Protein AF-V3ZY41-F1 (afdb_monomer)

Solvent-accessible surface area (backbone atoms only — not comparable to full-atom values): 35608 Å² total; per-residue (Å²): 136,90,87,87,86,88,88,88,88,91,90,84,91,84,93,89,82,89,88,83,90,77,67,89,62,38,76,42,67,57,104,86,48,57,78,41,57,45,90,66,28,14,36,83,76,32,77,44,70,42,44,96,30,28,58,59,61,54,40,50,75,76,29,31,20,77,60,39,44,36,89,42,28,16,18,76,76,38,42,25,80,44,73,44,52,53,37,32,92,90,36,34,41,45,59,72,44,36,16,70,93,70,38,42,34,89,40,28,15,42,63,45,19,80,42,68,35,55,88,39,21,56,74,36,38,40,50,80,80,40,37,30,80,44,46,37,90,43,26,14,44,65,54,17,78,45,68,32,60,49,29,56,63,43,36,40,48,82,78,44,38,28,74,72,40,46,36,90,37,33,18,43,68,52,26,81,41,69,36,54,44,28,60,72,44,50,39,38,52,84,82,34,29,16,88,70,88,26,40,32,90,41,23,10,45,66,47,18,76,46,66,34,48,90,39,27,37,90,29,31,39,42,86,74,40,32,31,72,34,52,40,93,41,24,13,43,61,52,24,80,43,71,42,47,86,30,26,63,84,36,40,40,57,90,41,39,35,59,47,36,58,47,20,32,53,65,41,9,81,40,68,36,43,83,36,13,38,94,26,28,29,46,86,68,82,87,78,57,61,37,26,72,74,36,45,37,90,39,26,18,39,68,48,26,80,40,70,36,44,92,38,15,61,58,39,35,46,74,85,39,42,43,92,60,49,41,86,37,25,12,38,56,52,19,80,39,70,31,44,97,38,22,73,44,31,40,46,82,76,43,37,37,80,50,35,42,90,38,19,8,35,57,53,21,79,41,66,29,40,89,33,12,37,100,24,34,31,39,25,66,80,34,38,28,76,48,48,36,81,30,25,16,49,59,47,17,82,40,69,35,37,90,29,21,30,47,81,95,81,38,30,36,35,40,63,89,34,35,25,73,71,37,44,37,90,42,27,11,37,64,41,12,80,42,72,35,47,91,36,25,48,81,40,36,40,47,74,81,32,35,29,81,37,46,40,86,52,25,11,37,57,48,20,79,45,68,36,44,91,33,26,56,64,65,37,38,51,68,82,28,36,28,84,39,46,35,90,46,25,10,43,58,48,18,82,40,72,34,44,93,33,26,36,94,25,36,38,48,87,76,37,36,31,75,39,50,37,89,37,25,12,47,64,46,20,78,43,68,32,42,85,40,13,41,93,29,34,34,38,62,87,42,36,25,71,75,38,48,39,85,42,29,7,45,66,48,26,81,42,56,30,37,90,37,34,55,31,38,34,57,86,41,26,55,42,33,78,34,51,41,90,35,27,12,38,60,52,25,79,40,72,28,43,82,37,13,31,62,54,95,90,28,21,32,38,36,48,75,77,42,38,33,74,67,44,45,38,90,48,35,37,72,67,56,22,79,45,72,55,61,83,63,37,68,37,60,57,98,91,38,46,78,40,55,46,86,64,28,15,38,78,64,36,78,41,71,46,55,86,44,24,38,97,42,41,37,52,72,79,40,39,22,74,72,36,49,48,88,63,36,32,69,63,56,26,77,44,75,68,133

pLDDT: mean 79.43, std 9.62, range [34.94, 91.12]

Structure (mmCIF, N/CA/C/O backbone):
data_AF-V3ZY41-F1
#
_entry.id   AF-V3ZY41-F1
#
loop_
_atom_site.group_PDB
_atom_site.id
_atom_site.type_symbol
_atom_site.label_atom_id
_atom_site.label_alt_id
_atom_site.label_comp_id
_atom_site.label_asym_id
_atom_site.label_entity_id
_atom_site.label_seq_id
_atom_site.pdbx_PDB_ins_code
_atom_site.Cartn_x
_atom_site.Cartn_y
_atom_site.Cartn_z
_atom_site.occupancy
_atom_site.B_iso_or_equiv
_atom_site.auth_seq_id
_atom_site.auth_comp_id
_atom_site.auth_asym_id
_atom_site.auth_atom_id
_atom_site.pdbx_PDB_model_num
ATOM 1 N N . MET A 1 1 ? 46.050 1.222 -123.332 1.00 36.12 1 MET A N 1
ATOM 2 C CA . MET A 1 1 ? 46.230 2.206 -124.424 1.00 36.12 1 MET A CA 1
ATOM 3 C C . MET A 1 1 ? 47.661 2.720 -124.309 1.00 36.12 1 MET A C 1
ATOM 5 O O . MET A 1 1 ? 47.948 3.398 -123.340 1.00 36.12 1 MET A O 1
ATOM 9 N N . MET A 1 2 ? 48.643 2.160 -125.019 1.00 39.50 2 MET A N 1
ATOM 10 C CA . MET A 1 2 ? 48.932 2.351 -126.453 1.00 39.50 2 MET A CA 1
ATOM 11 C C . MET A 1 2 ? 49.130 3.817 -126.862 1.00 39.50 2 MET A C 1
ATOM 13 O O . MET A 1 2 ? 48.156 4.514 -127.133 1.00 39.50 2 MET A O 1
ATOM 17 N N . LYS A 1 3 ? 50.397 4.200 -127.058 1.00 37.28 3 LYS A N 1
ATOM 18 C CA . LYS A 1 3 ? 50.877 4.752 -128.334 1.00 37.28 3 LYS A CA 1
ATOM 19 C C . LYS A 1 3 ? 52.372 4.444 -128.508 1.00 37.28 3 LYS A C 1
ATOM 21 O O . LYS A 1 3 ? 53.106 4.394 -127.529 1.00 37.28 3 LYS A O 1
ATOM 26 N N . ILE A 1 4 ? 52.768 4.184 -129.751 1.00 45.53 4 ILE A N 1
ATOM 27 C CA . ILE A 1 4 ? 54.123 3.872 -130.239 1.00 45.53 4 ILE A CA 1
ATOM 28 C C . ILE A 1 4 ? 54.303 4.702 -131.517 1.00 45.53 4 ILE A C 1
ATOM 30 O O . ILE A 1 4 ? 53.321 4.815 -132.247 1.00 45.53 4 ILE A O 1
ATOM 34 N N . LEU A 1 5 ? 55.493 5.273 -131.745 1.00 41.12 5 LEU A N 1
ATOM 35 C CA . LEU A 1 5 ? 56.070 5.831 -132.995 1.00 41.12 5 LEU A CA 1
ATOM 36 C C . LEU A 1 5 ? 57.397 6.540 -132.586 1.00 41.12 5 LEU A C 1
ATOM 38 O O . LEU A 1 5 ? 57.425 7.122 -131.505 1.00 41.12 5 LEU A O 1
ATOM 42 N N . GLU A 1 6 ? 58.510 6.583 -133.332 1.00 40.88 6 GLU A N 1
ATOM 43 C CA . GLU A 1 6 ? 58.988 5.803 -134.495 1.00 40.88 6 GLU A CA 1
ATOM 44 C C . GLU A 1 6 ? 60.524 5.988 -134.667 1.00 40.88 6 GLU A C 1
ATOM 46 O O . GLU A 1 6 ? 61.120 6.807 -133.967 1.00 40.88 6 GLU A O 1
ATOM 51 N N . ILE A 1 7 ? 61.180 5.232 -135.565 1.00 43.50 7 ILE A N 1
ATOM 52 C CA . ILE A 1 7 ? 62.645 5.250 -135.824 1.00 43.50 7 ILE A CA 1
ATOM 53 C C . ILE A 1 7 ? 62.920 4.888 -137.304 1.00 43.50 7 ILE A C 1
ATOM 55 O O . ILE A 1 7 ? 62.374 3.864 -137.707 1.00 43.50 7 ILE A O 1
ATOM 59 N N . LEU A 1 8 ? 63.786 5.615 -138.062 1.00 46.28 8 LEU A N 1
ATOM 60 C CA . LEU A 1 8 ? 64.772 5.086 -139.068 1.00 46.28 8 LEU A CA 1
ATOM 61 C C . LEU A 1 8 ? 65.445 6.122 -140.028 1.00 46.28 8 LEU A C 1
ATOM 63 O O . LEU A 1 8 ? 64.990 7.254 -140.149 1.00 46.28 8 LEU A O 1
ATOM 67 N N . LEU A 1 9 ? 66.467 5.631 -140.774 1.00 43.88 9 LEU A N 1
ATOM 68 C CA . LEU A 1 9 ? 67.211 6.180 -141.951 1.00 43.88 9 LEU A CA 1
ATOM 69 C C . LEU A 1 9 ? 68.392 7.160 -141.670 1.00 43.88 9 LEU A C 1
ATOM 71 O O . LEU A 1 9 ? 68.330 7.922 -140.715 1.00 43.88 9 LEU A O 1
ATOM 75 N N . CYS A 1 10 ? 69.515 7.195 -142.432 1.00 34.94 10 CYS A N 1
ATOM 76 C CA . CYS A 1 10 ? 69.869 6.561 -143.735 1.00 34.94 10 CYS A CA 1
ATOM 77 C C . CYS A 1 10 ? 71.389 6.172 -143.919 1.00 34.94 10 CYS A C 1
ATOM 79 O O . CYS A 1 10 ? 72.118 6.082 -142.936 1.00 34.94 10 CYS A O 1
ATOM 81 N N . LEU A 1 11 ? 71.852 5.882 -145.161 1.00 43.81 11 LEU A N 1
ATOM 82 C CA . LEU A 1 11 ? 73.065 5.099 -145.586 1.00 43.81 11 LEU A CA 1
ATOM 83 C C . LEU A 1 11 ? 73.679 5.625 -146.936 1.00 43.81 11 LEU A C 1
ATOM 85 O O . LEU A 1 11 ? 72.967 6.358 -147.611 1.00 43.81 11 LEU A O 1
ATOM 89 N N . SER A 1 12 ? 74.867 5.278 -147.511 1.00 45.84 12 SER A N 1
ATOM 90 C CA . SER A 1 12 ? 76.171 4.632 -147.131 1.00 45.84 12 SER A CA 1
ATOM 91 C C . SER A 1 12 ? 77.212 4.730 -148.323 1.00 45.84 12 SER A C 1
ATOM 93 O O . SER A 1 12 ? 77.087 5.680 -149.087 1.00 45.84 12 SER A O 1
ATOM 95 N N . PHE A 1 13 ? 78.153 3.763 -148.535 1.00 41.38 13 PHE A N 1
ATOM 96 C CA . PHE A 1 13 ? 79.088 3.546 -149.709 1.00 41.38 13 PHE A CA 1
ATOM 97 C C . PHE A 1 13 ? 80.384 4.428 -149.860 1.00 41.38 13 PHE A C 1
ATOM 99 O O . PHE A 1 13 ? 80.392 5.543 -149.360 1.00 41.38 13 PHE A O 1
ATOM 106 N N . PHE A 1 14 ? 81.506 4.070 -150.559 1.00 39.66 14 PHE A N 1
ATOM 107 C CA . PHE A 1 14 ? 82.243 2.782 -150.818 1.00 39.66 14 PHE A CA 1
ATOM 108 C C . PHE A 1 14 ? 83.623 2.945 -151.563 1.00 39.66 14 PHE A C 1
ATOM 110 O O . PHE A 1 14 ? 83.699 3.719 -152.507 1.00 39.66 14 PHE A O 1
ATOM 117 N N . ARG A 1 15 ? 84.626 2.086 -151.248 1.00 42.69 15 ARG A N 1
ATOM 118 C CA . ARG A 1 15 ? 85.788 1.562 -152.061 1.00 42.69 15 ARG A CA 1
ATOM 119 C C . ARG A 1 15 ? 86.820 2.478 -152.796 1.00 42.69 15 ARG A C 1
ATOM 121 O O . ARG A 1 15 ? 86.688 3.688 -152.868 1.00 42.69 15 ARG A O 1
ATOM 128 N N . ALA A 1 16 ? 87.910 1.841 -153.278 1.00 43.03 16 ALA A N 1
ATOM 129 C CA . ALA A 1 16 ? 89.129 2.420 -153.888 1.00 43.03 16 ALA A CA 1
ATOM 130 C C . ALA A 1 16 ? 89.835 1.447 -154.882 1.00 43.03 16 ALA A C 1
ATOM 132 O O . ALA A 1 16 ? 89.502 0.260 -154.895 1.00 43.03 16 ALA A O 1
ATOM 133 N N . THR A 1 17 ? 90.843 1.919 -155.643 1.00 36.59 17 THR A N 1
ATOM 134 C CA . THR A 1 17 ? 91.734 1.119 -156.533 1.00 36.59 17 THR A CA 1
ATOM 135 C C . THR A 1 17 ? 93.140 1.730 -156.708 1.00 36.59 17 THR A C 1
ATOM 137 O O . THR A 1 17 ? 93.308 2.943 -156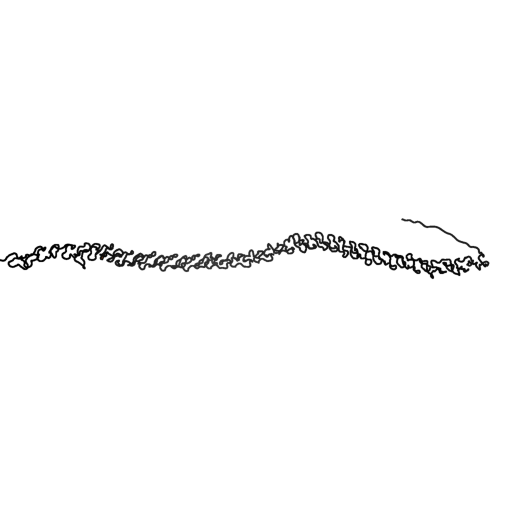.622 1.00 36.59 17 THR A O 1
ATOM 140 N N . VAL A 1 18 ? 94.128 0.873 -157.002 1.00 42.22 18 VAL A N 1
ATOM 141 C CA . VAL A 1 18 ? 95.528 1.176 -157.406 1.00 42.22 18 VAL A CA 1
ATOM 142 C C . VAL A 1 18 ? 95.550 1.809 -158.820 1.00 42.22 18 VAL A C 1
ATOM 144 O O . VAL A 1 18 ? 94.724 1.401 -159.632 1.00 42.22 18 VAL A O 1
ATOM 147 N N . GLN A 1 19 ? 96.345 2.819 -159.227 1.00 46.34 19 GLN A N 1
ATOM 148 C CA . GLN A 1 19 ? 97.627 3.451 -158.807 1.00 46.34 19 GLN A CA 1
ATOM 149 C C . GLN A 1 19 ? 98.868 3.027 -159.643 1.00 46.34 19 GLN A C 1
ATOM 151 O O . GLN A 1 19 ? 99.020 1.868 -160.012 1.00 46.34 19 GLN A O 1
ATOM 156 N N . GLN A 1 20 ? 99.757 3.988 -159.939 1.00 45.12 20 GLN A N 1
ATOM 157 C CA . GLN A 1 20 ? 101.003 3.869 -160.722 1.00 45.12 20 GLN A CA 1
ATOM 158 C C . GLN A 1 20 ? 102.118 4.676 -160.009 1.00 45.12 20 GLN A C 1
ATOM 160 O O . GLN A 1 20 ? 101.797 5.604 -159.265 1.00 45.12 20 GLN A O 1
ATOM 165 N N . PHE A 1 21 ? 103.397 4.304 -160.151 1.00 55.66 21 PHE A N 1
ATOM 166 C CA . PHE A 1 21 ? 104.501 4.844 -159.329 1.00 55.66 21 PHE A CA 1
ATOM 167 C C . PHE A 1 21 ? 105.200 6.063 -159.963 1.00 55.66 21 PHE A C 1
ATOM 169 O O . PHE A 1 21 ? 105.328 6.132 -161.183 1.00 55.66 21 PHE A O 1
ATOM 176 N N . ASP A 1 22 ? 105.681 6.991 -159.129 1.00 57.34 22 ASP A N 1
ATOM 177 C CA . ASP A 1 22 ? 106.341 8.246 -159.524 1.00 57.34 22 ASP A CA 1
ATOM 178 C C . ASP A 1 22 ? 107.571 8.516 -158.626 1.00 57.34 22 ASP A C 1
ATOM 180 O O . ASP A 1 22 ? 107.483 8.409 -157.403 1.00 57.34 22 ASP A O 1
ATOM 184 N N . CYS A 1 23 ? 108.715 8.865 -159.228 1.00 61.12 23 CYS A N 1
ATOM 185 C CA . CYS A 1 23 ? 109.966 9.197 -158.528 1.00 61.12 23 CYS A CA 1
ATOM 186 C C . CYS A 1 23 ? 110.059 10.671 -158.077 1.00 61.12 23 CYS A C 1
ATOM 188 O O . CYS A 1 23 ? 111.048 11.041 -157.444 1.00 61.12 23 CYS A O 1
ATOM 190 N N . SER A 1 24 ? 109.067 11.524 -158.366 1.00 68.06 24 SER A N 1
ATOM 191 C CA . SER A 1 24 ? 109.096 12.970 -158.062 1.00 68.06 24 SER A CA 1
ATOM 192 C C . SER A 1 24 ? 109.286 13.336 -156.578 1.00 68.06 24 SER A C 1
ATOM 194 O O . SER A 1 24 ? 109.661 14.466 -156.265 1.00 68.06 24 SER A O 1
ATOM 196 N N . VAL A 1 25 ? 109.059 12.392 -155.655 1.00 66.06 25 VAL A N 1
ATOM 197 C CA . VAL A 1 25 ? 109.156 12.579 -154.193 1.00 66.06 25 VAL A CA 1
ATOM 198 C C . VAL A 1 25 ? 110.454 12.036 -153.565 1.00 66.06 25 VAL A C 1
ATOM 200 O O . VAL A 1 25 ? 110.543 11.922 -152.339 1.00 66.06 25 VAL A O 1
ATOM 203 N N . CYS A 1 26 ? 111.465 11.725 -154.383 1.00 68.19 26 CYS A N 1
ATOM 204 C CA . CYS A 1 26 ? 112.719 11.079 -153.980 1.00 68.19 26 CYS A CA 1
ATOM 205 C C . CYS A 1 26 ? 113.946 11.945 -154.302 1.00 68.19 26 CYS A C 1
ATOM 207 O O . CYS A 1 26 ? 114.039 12.511 -155.387 1.00 68.19 26 CYS A O 1
ATOM 209 N N . LYS A 1 27 ? 114.934 12.001 -153.396 1.00 68.88 27 LYS A N 1
ATOM 210 C CA . LYS A 1 27 ? 116.249 12.612 -153.696 1.00 68.88 27 LYS A CA 1
ATOM 211 C C . LYS A 1 27 ? 117.137 11.703 -154.548 1.00 68.88 27 LYS A C 1
ATOM 213 O O . LYS A 1 27 ? 117.927 12.187 -155.352 1.00 68.88 27 LYS A O 1
ATOM 218 N N . VAL A 1 28 ? 117.013 10.392 -154.346 1.00 66.81 28 VAL A N 1
ATOM 219 C CA . VAL A 1 28 ? 117.707 9.342 -155.099 1.00 66.81 28 VAL A CA 1
ATOM 220 C C . VAL A 1 28 ? 116.688 8.247 -155.405 1.00 66.81 28 VAL A C 1
ATOM 222 O O . VAL A 1 28 ? 116.067 7.707 -154.484 1.00 66.81 28 VAL A O 1
ATOM 225 N N . CYS A 1 29 ? 116.512 7.945 -156.691 1.00 64.00 29 CYS A N 1
ATOM 226 C CA . CYS A 1 29 ? 115.635 6.892 -157.194 1.00 64.00 29 CYS A CA 1
ATOM 227 C C . CYS A 1 29 ? 116.469 5.926 -158.046 1.00 64.00 29 CYS A C 1
ATOM 229 O O . CYS A 1 29 ? 117.175 6.370 -158.951 1.00 64.00 29 CYS A O 1
ATOM 231 N N . ASP A 1 30 ? 116.355 4.629 -157.777 1.00 56.94 30 ASP A N 1
ATOM 232 C CA . ASP A 1 30 ? 116.606 3.582 -158.775 1.00 56.94 30 ASP A CA 1
ATOM 233 C C . ASP A 1 30 ? 115.237 3.084 -159.281 1.00 56.94 30 ASP A C 1
ATOM 235 O O . ASP A 1 30 ? 114.214 3.323 -158.636 1.00 56.94 30 ASP A O 1
ATOM 239 N N . ASN A 1 31 ? 115.187 2.389 -160.418 1.00 58.59 31 ASN A N 1
ATOM 240 C CA . ASN A 1 31 ? 113.977 2.036 -161.184 1.00 58.59 31 ASN A CA 1
ATOM 241 C C . ASN A 1 31 ? 112.971 1.093 -160.472 1.00 58.59 31 ASN A C 1
ATOM 243 O O . ASN A 1 31 ? 112.097 0.503 -161.110 1.00 58.59 31 ASN A O 1
ATOM 247 N N . SER A 1 32 ? 113.069 0.922 -159.153 1.00 60.28 32 SER A N 1
ATOM 248 C CA . SER A 1 32 ? 112.075 0.248 -158.305 1.00 60.28 32 SER A CA 1
ATOM 249 C C . SER A 1 32 ? 112.022 0.751 -156.851 1.00 60.28 32 SER A C 1
ATOM 251 O O . SER A 1 32 ? 111.142 0.308 -156.113 1.00 60.28 32 SER A O 1
ATOM 253 N N . THR A 1 33 ? 112.917 1.645 -156.399 1.00 64.31 33 THR A N 1
ATOM 254 C CA . THR A 1 33 ? 113.008 2.049 -154.979 1.00 64.31 33 THR A CA 1
ATOM 255 C C . THR A 1 33 ? 113.482 3.491 -154.765 1.00 64.31 33 THR A C 1
ATOM 257 O O . THR A 1 33 ? 114.407 3.988 -155.407 1.00 64.31 33 THR A O 1
ATOM 260 N N . CYS A 1 34 ? 112.859 4.143 -153.781 1.00 66.06 34 CYS A N 1
ATOM 261 C CA . CYS A 1 34 ? 113.223 5.461 -153.264 1.00 66.06 34 CYS A CA 1
ATOM 262 C C . CYS A 1 34 ? 114.215 5.291 -152.100 1.00 66.06 34 CYS A C 1
ATOM 264 O O . CYS A 1 34 ? 113.883 4.612 -151.129 1.00 66.06 34 CYS A O 1
ATOM 266 N N . ILE A 1 35 ? 115.422 5.862 -152.184 1.00 69.75 35 ILE A N 1
ATOM 267 C CA . ILE A 1 35 ? 116.484 5.609 -151.184 1.00 69.75 35 ILE A CA 1
ATOM 268 C C . ILE A 1 35 ? 116.533 6.689 -150.089 1.00 69.75 35 ILE A C 1
ATOM 270 O O . ILE A 1 35 ? 116.821 6.379 -148.935 1.00 69.75 35 ILE A O 1
ATOM 274 N N . GLU A 1 36 ? 116.216 7.945 -150.416 1.00 71.75 36 GLU A N 1
ATOM 275 C CA . GLU A 1 36 ? 116.155 9.046 -149.443 1.00 71.75 36 GLU A CA 1
ATOM 276 C C . GLU A 1 36 ? 114.962 9.970 -149.740 1.00 71.75 36 GLU A C 1
ATOM 278 O O . GLU A 1 36 ? 114.787 10.436 -150.875 1.00 71.75 36 GLU A O 1
ATOM 283 N N . CYS A 1 37 ? 114.154 10.263 -148.715 1.00 74.12 37 CYS A N 1
ATOM 284 C CA . CYS A 1 37 ? 113.003 11.153 -148.845 1.00 74.12 37 CYS A CA 1
ATOM 285 C C . CYS A 1 37 ? 113.416 12.629 -148.890 1.00 74.12 37 CYS A C 1
ATOM 287 O O . CYS A 1 37 ? 114.373 13.065 -148.238 1.00 74.12 37 CYS A O 1
ATOM 289 N N . ILE A 1 38 ? 112.619 13.432 -149.599 1.00 77.38 38 ILE A N 1
ATOM 290 C CA . ILE A 1 38 ? 112.636 14.893 -149.450 1.00 77.38 38 ILE A CA 1
ATOM 291 C C . ILE A 1 38 ? 112.203 15.250 -148.012 1.00 77.38 38 ILE A C 1
ATOM 293 O O . ILE A 1 38 ? 111.432 14.529 -147.376 1.00 77.38 38 ILE A O 1
ATOM 297 N N . GLU A 1 39 ? 112.732 16.347 -147.471 1.00 72.00 39 GLU A N 1
ATOM 298 C CA . GLU A 1 39 ? 112.500 16.757 -146.084 1.00 72.00 39 GLU A CA 1
ATOM 299 C C . GLU A 1 39 ? 111.003 16.967 -145.766 1.00 72.00 39 GLU A C 1
ATOM 301 O O . GLU A 1 39 ? 110.247 17.489 -146.584 1.00 72.00 39 GLU A O 1
ATOM 306 N N . GLY A 1 40 ? 110.566 16.526 -144.579 1.00 73.31 40 GLY A N 1
ATOM 307 C CA . GLY A 1 40 ? 109.159 16.556 -144.149 1.00 73.31 40 GLY A CA 1
ATOM 308 C C . GLY A 1 40 ? 108.312 15.340 -144.560 1.00 73.31 40 GLY A C 1
ATOM 309 O O . GLY A 1 40 ? 107.152 15.250 -144.153 1.00 73.31 40 GLY A O 1
ATOM 310 N N . ARG A 1 41 ? 108.875 14.389 -145.322 1.00 81.31 41 ARG A N 1
ATOM 311 C CA . ARG A 1 41 ? 108.227 13.124 -145.715 1.00 81.31 41 ARG A CA 1
ATOM 312 C C . ARG A 1 41 ? 108.889 11.896 -145.083 1.00 81.31 41 ARG A C 1
ATOM 314 O O . ARG A 1 41 ? 110.079 11.919 -144.768 1.00 81.31 41 ARG A O 1
ATOM 321 N N . TYR A 1 42 ? 108.114 10.822 -144.921 1.00 80.38 42 TYR A N 1
ATOM 322 C CA . TYR A 1 42 ? 108.566 9.548 -144.354 1.00 80.38 42 TYR A CA 1
ATOM 323 C C . TYR A 1 42 ? 107.870 8.322 -144.977 1.00 80.38 42 TYR A C 1
ATOM 325 O O . TYR A 1 42 ? 106.875 8.434 -145.700 1.00 80.38 42 TYR A O 1
ATOM 333 N N . GLY A 1 43 ? 108.394 7.137 -144.654 1.00 74.69 43 GLY A N 1
ATOM 334 C CA . GLY A 1 43 ? 107.890 5.834 -145.083 1.00 74.69 43 GLY A CA 1
ATOM 335 C C . GLY A 1 43 ? 108.538 5.334 -146.377 1.00 74.69 43 GLY A C 1
ATOM 336 O O . GLY A 1 43 ? 109.178 6.090 -147.101 1.00 74.69 43 GLY A O 1
ATOM 337 N N . ILE A 1 44 ? 108.340 4.048 -146.683 1.00 71.50 44 ILE A N 1
ATOM 338 C CA . ILE A 1 44 ? 109.056 3.293 -147.739 1.00 71.50 44 ILE A CA 1
ATOM 339 C C . ILE A 1 44 ? 108.919 3.911 -149.150 1.00 71.50 44 ILE A C 1
ATOM 341 O O . ILE A 1 44 ? 109.798 3.736 -149.989 1.00 71.50 44 ILE A O 1
ATOM 345 N N . SER A 1 45 ? 107.850 4.674 -149.398 1.00 68.56 45 SER A N 1
ATOM 346 C CA . SER A 1 45 ? 107.611 5.396 -150.662 1.00 68.56 45 SER A CA 1
ATOM 347 C C . SER A 1 45 ? 107.542 6.921 -150.480 1.00 68.56 45 SER A C 1
ATOM 349 O O . SER A 1 45 ? 106.980 7.612 -151.324 1.00 68.56 45 SER A O 1
ATOM 351 N N . CYS A 1 46 ? 108.000 7.445 -149.336 1.00 75.12 46 CYS A N 1
ATOM 352 C CA . CYS A 1 46 ? 107.932 8.860 -148.938 1.00 75.12 46 CYS A CA 1
ATOM 353 C C . CYS A 1 46 ? 106.526 9.501 -149.015 1.00 75.12 46 CYS A C 1
ATOM 355 O O . CYS A 1 46 ? 106.384 10.725 -149.046 1.00 75.12 46 CYS A O 1
ATOM 357 N N . GLY A 1 47 ? 105.466 8.686 -149.059 1.00 73.31 47 GLY A N 1
ATOM 358 C CA . GLY A 1 47 ? 104.090 9.141 -149.267 1.00 73.31 47 GLY A CA 1
ATOM 359 C C . GLY A 1 47 ? 103.515 9.912 -148.078 1.00 73.31 47 GLY A C 1
ATOM 360 O O . GLY A 1 47 ? 102.758 10.864 -148.283 1.00 73.31 47 GLY A O 1
ATOM 361 N N . SER A 1 48 ? 103.914 9.548 -146.857 1.00 79.56 48 SER A N 1
ATOM 362 C CA . SER A 1 48 ? 103.420 10.149 -145.617 1.00 79.56 48 SER A CA 1
ATOM 363 C C . SER A 1 48 ? 104.132 11.462 -145.302 1.00 79.56 48 SER A C 1
ATOM 365 O O . SER A 1 48 ? 105.356 11.557 -145.398 1.00 79.56 48 SER A O 1
ATOM 367 N N . PHE A 1 49 ? 103.369 12.467 -144.876 1.00 80.81 49 PHE A N 1
ATOM 368 C CA . PHE A 1 49 ? 103.906 13.695 -144.289 1.00 80.81 49 PHE A CA 1
ATOM 369 C C . PHE A 1 49 ? 104.121 13.508 -142.790 1.00 80.81 49 PHE A C 1
ATOM 371 O O . PHE A 1 49 ? 103.297 12.892 -142.117 1.00 80.81 49 PHE A O 1
ATOM 378 N N . CYS A 1 50 ? 105.201 14.069 -142.260 1.00 79.31 50 CYS A N 1
ATOM 379 C CA . CYS A 1 50 ? 105.443 14.092 -140.823 1.00 79.31 50 CYS A CA 1
ATOM 380 C C . CYS A 1 50 ? 104.473 15.031 -140.091 1.00 79.31 50 CYS A C 1
ATOM 382 O O . CYS A 1 50 ? 103.987 16.003 -140.672 1.00 79.31 50 CYS A O 1
ATOM 384 N N . SER A 1 51 ? 104.203 14.759 -138.809 1.00 79.38 51 SER A N 1
ATOM 385 C CA . SER A 1 51 ? 103.291 15.593 -138.020 1.00 79.38 51 SER A CA 1
ATOM 386 C C . SER A 1 51 ? 103.804 17.031 -137.914 1.00 79.38 51 SER A C 1
ATOM 388 O O . SER A 1 51 ? 104.933 17.278 -137.491 1.00 79.38 51 SER A O 1
ATOM 390 N N . LEU A 1 52 ? 102.925 17.998 -138.201 1.00 80.38 52 LEU A N 1
ATOM 391 C CA . LEU A 1 52 ? 103.149 19.435 -137.972 1.00 80.38 52 LEU A CA 1
ATOM 392 C C . LEU A 1 52 ? 103.130 19.813 -136.471 1.00 80.38 52 LEU A C 1
ATOM 394 O O . LEU A 1 52 ? 102.943 20.986 -136.129 1.00 80.38 52 LEU A O 1
ATOM 398 N N . LYS A 1 53 ? 103.241 18.810 -135.590 1.00 83.94 53 LYS A N 1
ATOM 399 C CA . LYS A 1 53 ? 103.383 18.901 -134.131 1.00 83.94 53 LYS A CA 1
ATOM 400 C C . LYS A 1 53 ? 104.627 18.171 -133.610 1.00 83.94 53 LYS A C 1
ATOM 402 O O . LYS A 1 53 ? 104.779 18.029 -132.400 1.00 83.94 53 LYS A O 1
ATOM 407 N N . CYS A 1 54 ? 105.517 17.714 -134.499 1.00 81.94 54 CYS A N 1
ATOM 408 C CA . CYS A 1 54 ? 106.897 17.425 -134.122 1.00 81.94 54 CYS A CA 1
ATOM 409 C C . CYS A 1 54 ? 107.607 18.743 -133.777 1.00 81.94 54 CYS A C 1
ATOM 411 O O . CYS A 1 54 ? 107.673 19.630 -134.628 1.00 81.94 54 CYS A O 1
ATOM 413 N N . SER A 1 55 ? 108.250 18.839 -132.611 1.00 78.50 55 SER A N 1
ATOM 414 C CA . SER A 1 55 ? 109.054 20.016 -132.227 1.00 78.50 55 SER A CA 1
ATOM 415 C C . SER A 1 55 ? 110.437 20.027 -132.901 1.00 78.50 55 SER A C 1
ATOM 417 O O . SER A 1 55 ? 111.473 20.194 -132.258 1.00 78.50 55 SER A O 1
ATOM 419 N N . GLY A 1 56 ? 110.474 19.760 -134.207 1.00 77.56 56 GLY A N 1
ATOM 420 C CA . GLY A 1 56 ? 111.684 19.535 -134.989 1.00 77.56 56 GLY A CA 1
ATOM 421 C C . GLY A 1 56 ? 111.442 18.567 -136.146 1.00 77.56 56 GLY A C 1
ATOM 422 O O . GLY A 1 56 ? 110.345 18.479 -136.694 1.00 77.56 56 GLY A O 1
ATOM 423 N N . ARG A 1 57 ? 112.485 17.823 -136.527 1.00 76.88 57 ARG A N 1
ATOM 424 C CA . ARG A 1 57 ? 112.404 16.817 -137.596 1.00 76.88 57 ARG A CA 1
ATOM 425 C C . ARG A 1 57 ? 111.797 15.497 -137.104 1.00 76.88 57 ARG A C 1
ATOM 427 O O . ARG A 1 57 ? 111.856 15.142 -135.927 1.00 76.88 57 ARG A O 1
ATOM 434 N N . CYS A 1 58 ? 111.252 14.760 -138.060 1.00 79.25 58 CYS A N 1
ATOM 435 C CA . CYS A 1 58 ? 110.813 13.377 -137.930 1.00 79.25 58 CYS A CA 1
ATOM 436 C C . CYS A 1 58 ? 111.886 12.397 -138.427 1.00 79.25 58 CYS A C 1
ATOM 438 O O . CYS A 1 58 ? 112.734 12.742 -139.255 1.00 79.25 58 CYS A O 1
ATOM 440 N N . ARG A 1 59 ? 111.803 11.138 -137.990 1.00 84.25 59 ARG A N 1
ATOM 441 C CA . ARG A 1 59 ? 112.590 10.033 -138.546 1.00 84.25 59 ARG A CA 1
ATOM 442 C C . ARG A 1 59 ? 111.959 9.526 -139.852 1.00 84.25 59 ARG A C 1
ATOM 444 O O . ARG A 1 59 ? 110.800 9.120 -139.861 1.00 84.25 59 ARG A O 1
ATOM 451 N N . GLN A 1 60 ? 112.726 9.501 -140.948 1.00 77.50 60 GLN A N 1
ATOM 452 C CA . GLN A 1 60 ? 112.210 9.160 -142.289 1.00 77.50 60 GLN A CA 1
ATOM 453 C C . GLN A 1 60 ? 111.675 7.719 -142.440 1.00 77.50 60 GLN A C 1
ATOM 455 O O . GLN A 1 60 ? 110.922 7.458 -143.373 1.00 77.50 60 GLN A O 1
ATOM 460 N N . SER A 1 61 ? 112.008 6.781 -141.546 1.00 76.19 61 SER A N 1
ATOM 461 C CA . SER A 1 61 ? 111.500 5.400 -141.614 1.00 76.19 61 SER A CA 1
ATOM 462 C C . SER A 1 61 ? 110.014 5.270 -141.264 1.00 76.19 61 SER A C 1
ATOM 464 O O . SER A 1 61 ? 109.302 4.484 -141.881 1.00 76.19 61 SER A O 1
ATOM 466 N N . ASP A 1 62 ? 109.559 6.012 -140.256 1.00 79.69 62 ASP A N 1
ATOM 467 C CA . ASP A 1 62 ? 108.331 5.720 -139.502 1.00 79.69 62 ASP A CA 1
ATOM 468 C C . ASP A 1 62 ? 107.619 6.968 -138.948 1.00 79.69 62 ASP A C 1
ATOM 470 O O . ASP A 1 62 ? 106.553 6.844 -138.354 1.00 79.69 62 ASP A O 1
ATOM 474 N N . GLY A 1 63 ? 108.170 8.167 -139.157 1.00 81.06 63 GLY A N 1
ATOM 475 C CA . GLY A 1 63 ? 107.519 9.437 -138.820 1.00 81.06 63 GLY A CA 1
ATOM 476 C C . GLY A 1 63 ? 107.753 9.925 -137.390 1.00 81.06 63 GLY A C 1
ATOM 477 O O . GLY A 1 63 ? 107.389 11.059 -137.091 1.00 81.06 63 GLY A O 1
ATOM 478 N N . TYR A 1 64 ? 108.405 9.123 -136.536 1.00 83.44 64 TYR A N 1
ATOM 479 C CA . TYR A 1 64 ? 108.694 9.442 -135.131 1.00 83.44 64 TYR A CA 1
ATOM 480 C C . TYR A 1 64 ? 109.307 10.845 -134.973 1.00 83.44 64 TYR A C 1
ATOM 482 O O . TYR A 1 64 ? 110.374 11.122 -135.532 1.00 83.44 64 TYR A O 1
ATOM 490 N N . CYS A 1 65 ? 108.681 11.715 -134.179 1.00 84.56 65 CYS A N 1
ATOM 491 C CA . CYS A 1 65 ? 109.174 13.061 -133.887 1.00 84.56 65 CYS A CA 1
ATOM 492 C C . CYS A 1 65 ? 110.384 12.999 -132.938 1.00 84.56 65 CYS A C 1
ATOM 494 O O . CYS A 1 65 ? 110.235 12.886 -131.720 1.00 84.56 65 CYS A O 1
ATOM 496 N N . THR A 1 66 ? 111.609 13.073 -133.472 1.00 80.31 66 THR A N 1
ATOM 497 C CA . THR A 1 66 ? 112.837 12.811 -132.689 1.00 80.31 66 THR A CA 1
ATOM 498 C C . THR A 1 66 ? 113.118 13.850 -131.604 1.00 80.31 66 THR A C 1
ATOM 500 O O . THR A 1 66 ? 113.870 13.568 -130.676 1.00 80.31 66 THR A O 1
ATOM 503 N N . SER A 1 67 ? 112.525 15.038 -131.721 1.00 80.12 67 SER A N 1
ATOM 504 C CA . SER A 1 67 ? 112.746 16.188 -130.833 1.00 80.12 67 SER A CA 1
ATOM 505 C C . SER A 1 67 ? 111.640 16.397 -129.788 1.00 80.12 67 SER A C 1
ATOM 507 O O . SER A 1 67 ? 111.718 17.353 -129.025 1.00 80.12 67 SER A O 1
ATOM 509 N N . GLY A 1 68 ? 110.628 15.523 -129.740 1.00 78.19 68 GLY A N 1
ATOM 510 C CA . GLY A 1 68 ? 109.439 15.699 -128.900 1.00 78.19 68 GLY A CA 1
ATOM 511 C C . GLY A 1 68 ? 108.193 16.135 -129.680 1.00 78.19 68 GLY A C 1
ATOM 512 O O . GLY A 1 68 ? 108.252 16.382 -130.889 1.00 78.19 68 GLY A O 1
ATOM 513 N N . CYS A 1 69 ? 107.069 16.205 -128.964 1.00 83.38 69 CYS A N 1
ATOM 514 C CA . CYS A 1 69 ? 105.827 16.823 -129.430 1.00 83.38 69 CYS A CA 1
ATOM 515 C C . CYS A 1 69 ? 105.712 18.259 -128.913 1.00 83.38 69 CYS A C 1
ATOM 517 O O . CYS A 1 69 ? 106.158 18.543 -127.799 1.00 83.38 69 CYS A O 1
ATOM 519 N N . ASP A 1 70 ? 105.036 19.119 -129.676 1.00 84.56 70 ASP A N 1
ATOM 520 C CA . ASP A 1 70 ? 104.680 20.471 -129.234 1.00 84.56 70 ASP A CA 1
ATOM 521 C C . ASP A 1 70 ? 103.826 20.428 -127.951 1.00 84.56 70 ASP A C 1
ATOM 523 O O . ASP A 1 70 ? 103.065 19.479 -127.732 1.00 84.56 70 ASP A O 1
ATOM 527 N N . GLU A 1 71 ? 103.918 21.454 -127.092 1.00 78.62 71 GLU A N 1
ATOM 528 C CA . GLU A 1 71 ? 103.216 21.440 -125.800 1.00 78.62 71 GLU A CA 1
ATOM 529 C C . GLU A 1 71 ? 101.699 21.253 -125.980 1.00 78.62 71 GLU A C 1
ATOM 531 O O . GLU A 1 71 ? 101.044 21.929 -126.775 1.00 78.62 71 GLU A O 1
ATOM 536 N N . GLY A 1 72 ? 101.140 20.316 -125.212 1.00 76.12 72 GLY A N 1
ATOM 537 C CA . GLY A 1 72 ? 99.732 19.937 -125.296 1.00 76.12 72 GLY A CA 1
ATOM 538 C C . GLY A 1 72 ? 99.440 18.822 -126.302 1.00 76.12 72 GLY A C 1
ATOM 539 O O . GLY A 1 72 ? 98.286 18.402 -126.371 1.00 76.12 72 GLY A O 1
ATOM 540 N N . TYR A 1 73 ? 100.446 18.307 -127.018 1.00 82.94 73 TYR A N 1
ATOM 541 C CA . TYR A 1 73 ? 100.319 17.168 -127.929 1.00 82.94 73 TYR A CA 1
ATOM 542 C C . TYR A 1 73 ? 101.117 15.948 -127.456 1.00 82.94 73 TYR A C 1
ATOM 544 O O . TYR A 1 73 ? 102.154 16.055 -126.803 1.00 82.94 73 TYR A O 1
ATOM 552 N N . TRP A 1 74 ? 100.620 14.766 -127.805 1.00 86.12 74 TRP A N 1
ATOM 553 C CA . TRP A 1 74 ? 101.244 13.468 -127.563 1.00 86.12 74 TRP A CA 1
ATOM 554 C C . TRP A 1 74 ? 100.822 12.493 -128.671 1.00 86.12 74 TRP A C 1
ATOM 556 O O . TRP A 1 74 ? 99.966 12.817 -129.491 1.00 86.12 74 TRP A O 1
ATOM 566 N N . GLY A 1 75 ? 101.418 11.307 -128.741 1.00 83.06 75 GLY A N 1
ATOM 567 C CA . GLY A 1 75 ? 100.977 10.278 -129.682 1.00 83.06 75 GLY A CA 1
ATOM 568 C C . GLY A 1 75 ? 101.630 8.924 -129.411 1.00 83.06 75 GLY A C 1
ATOM 569 O O . GLY A 1 75 ? 102.826 8.892 -129.102 1.00 83.06 75 GLY A O 1
ATOM 570 N N . PRO A 1 76 ? 100.906 7.795 -129.521 1.00 76.50 76 PRO A N 1
ATOM 571 C CA . PRO A 1 76 ? 101.503 6.466 -129.417 1.00 76.50 76 PRO A CA 1
ATOM 572 C C . PRO A 1 76 ? 102.651 6.299 -130.422 1.00 76.50 76 PRO A C 1
ATOM 574 O O . PRO A 1 76 ? 102.462 6.463 -131.625 1.00 76.50 76 PRO A O 1
ATOM 577 N N . GLY A 1 77 ? 103.855 5.991 -129.934 1.00 74.62 77 GLY A N 1
ATOM 578 C CA . GLY A 1 77 ? 105.041 5.894 -130.792 1.00 74.62 77 GLY A CA 1
ATOM 579 C C . GLY A 1 77 ? 105.572 7.245 -131.288 1.00 74.62 77 GLY A C 1
ATOM 580 O O . GLY A 1 77 ? 106.184 7.296 -132.349 1.00 74.62 77 GLY A O 1
ATOM 581 N N . GLY A 1 78 ? 105.350 8.334 -130.546 1.00 77.56 78 GLY A N 1
ATOM 582 C CA . GLY A 1 78 ? 105.975 9.635 -130.801 1.00 77.56 78 GLY A CA 1
ATOM 583 C C . GLY A 1 78 ? 105.498 10.352 -132.067 1.00 77.56 78 GLY A C 1
ATOM 584 O O . GLY A 1 78 ? 106.263 11.124 -132.641 1.00 77.56 78 GLY A O 1
ATOM 585 N N . LEU A 1 79 ? 104.264 10.087 -132.514 1.00 81.81 79 LEU A N 1
ATOM 586 C CA . LEU A 1 79 ? 103.680 10.653 -133.742 1.00 81.81 79 LEU A CA 1
ATOM 587 C C . LEU A 1 79 ? 102.991 12.018 -133.554 1.00 81.81 79 LEU A C 1
ATOM 589 O O . LEU A 1 79 ? 102.741 12.708 -134.540 1.00 81.81 79 LEU A O 1
ATOM 593 N N . CYS A 1 80 ? 102.731 12.433 -132.309 1.00 84.81 80 CYS A N 1
ATOM 594 C CA . CYS A 1 80 ? 102.201 13.760 -131.968 1.00 84.81 80 CYS A CA 1
ATOM 595 C C . CYS A 1 80 ? 100.879 14.097 -132.690 1.00 84.81 80 CYS A C 1
ATOM 597 O O . CYS A 1 80 ? 100.763 15.127 -133.357 1.00 84.81 80 CYS A O 1
ATOM 599 N N . ASP A 1 81 ? 99.904 13.193 -132.590 1.00 82.75 81 ASP A N 1
ATOM 600 C CA . ASP A 1 81 ? 98.602 13.220 -133.267 1.00 82.75 81 ASP A CA 1
ATOM 601 C C . ASP A 1 81 ? 97.407 13.470 -132.319 1.00 82.75 81 ASP A C 1
ATOM 603 O O . ASP A 1 81 ? 96.314 13.798 -132.780 1.00 82.75 81 ASP A O 1
ATOM 607 N N . GLN A 1 82 ? 97.606 13.360 -131.002 1.00 81.19 82 GLN A N 1
ATOM 608 C CA . GLN A 1 82 ? 96.575 13.496 -129.965 1.00 81.19 82 GLN A CA 1
ATOM 609 C C . GLN A 1 82 ? 96.864 14.668 -129.020 1.00 81.19 82 GLN A C 1
ATOM 611 O O . GLN A 1 82 ? 97.997 15.132 -128.909 1.00 81.19 82 GLN A O 1
ATOM 616 N N . THR A 1 83 ? 95.841 15.149 -128.310 1.00 81.25 83 THR A N 1
ATOM 617 C CA . THR A 1 83 ? 95.951 16.267 -127.360 1.00 81.25 83 THR A CA 1
ATOM 618 C C . THR A 1 83 ? 95.927 15.811 -125.899 1.00 81.25 83 THR A C 1
ATOM 620 O O . THR A 1 83 ? 95.309 14.808 -125.539 1.00 81.25 83 THR A O 1
ATOM 623 N N . CYS A 1 84 ? 96.620 16.554 -125.036 1.00 78.38 84 CYS A N 1
ATOM 624 C CA . CYS A 1 84 ? 96.637 16.351 -123.590 1.00 78.38 84 CYS A CA 1
ATOM 625 C C . CYS A 1 84 ? 95.336 16.866 -122.944 1.00 78.38 84 CYS A C 1
ATOM 627 O O . CYS A 1 84 ? 95.029 18.058 -123.023 1.00 78.38 84 CYS A O 1
ATOM 629 N N . SER A 1 85 ? 94.600 16.001 -122.243 1.00 79.38 85 SER A N 1
ATOM 630 C CA . SER A 1 85 ? 93.340 16.363 -121.576 1.00 79.38 85 SER A CA 1
ATOM 631 C C . SER A 1 85 ? 93.563 16.895 -120.158 1.00 79.38 85 SER A C 1
ATOM 633 O O . SER A 1 85 ? 94.010 16.167 -119.282 1.00 79.38 85 SER A O 1
ATOM 635 N N . ASN A 1 86 ? 93.209 18.161 -119.910 1.00 76.81 86 ASN A N 1
ATOM 636 C CA . ASN A 1 86 ? 93.073 18.785 -118.577 1.00 76.81 86 ASN A CA 1
ATOM 637 C C . ASN A 1 86 ? 94.259 18.672 -117.584 1.00 76.81 86 ASN A C 1
ATOM 639 O O . ASN A 1 86 ? 94.104 19.048 -116.416 1.00 76.81 86 ASN A O 1
ATOM 643 N N . CYS A 1 87 ? 95.451 18.254 -118.023 1.00 81.12 87 CYS A N 1
ATOM 644 C CA . CYS A 1 87 ? 96.681 18.405 -117.243 1.00 81.12 87 CYS A CA 1
ATOM 645 C C . CYS A 1 87 ? 96.956 19.891 -116.938 1.00 81.12 87 CYS A C 1
ATOM 647 O O . CYS A 1 87 ? 96.520 20.792 -117.672 1.00 81.12 87 CYS A O 1
ATOM 649 N N . ASN A 1 88 ? 97.717 20.163 -115.879 1.00 79.38 88 ASN A N 1
ATOM 650 C CA . ASN A 1 88 ? 98.276 21.497 -115.630 1.00 79.38 88 ASN A CA 1
ATOM 651 C C . ASN A 1 88 ? 99.247 21.942 -116.761 1.00 79.38 88 ASN A C 1
ATOM 653 O O . ASN A 1 88 ? 99.575 21.138 -117.635 1.00 79.38 88 ASN A O 1
ATOM 657 N N . PRO A 1 89 ? 99.667 23.223 -116.822 1.00 71.44 89 PRO A N 1
ATOM 658 C CA . PRO A 1 89 ? 100.686 23.675 -117.780 1.00 71.44 89 PRO A CA 1
ATOM 659 C C . PRO A 1 89 ? 101.995 22.881 -117.636 1.00 71.44 89 PRO A C 1
ATOM 661 O O . PRO A 1 89 ? 102.371 22.537 -116.515 1.00 71.44 89 PRO A O 1
ATOM 664 N N . GLY A 1 90 ? 102.676 22.585 -118.748 1.00 67.56 90 GLY A N 1
ATOM 665 C CA . GLY A 1 90 ? 103.796 21.632 -118.807 1.00 67.56 90 GLY A CA 1
ATOM 666 C C . GLY A 1 90 ? 103.496 20.326 -119.562 1.00 67.56 90 GLY A C 1
ATOM 667 O O . GLY A 1 90 ? 104.363 19.457 -119.643 1.00 67.56 90 GLY A O 1
ATOM 668 N N . GLY A 1 91 ? 102.299 20.181 -120.141 1.00 73.69 91 GLY A N 1
ATOM 669 C CA . GLY A 1 91 ? 101.948 19.085 -121.055 1.00 73.69 91 GLY A CA 1
ATOM 670 C C . GLY A 1 91 ? 101.664 17.722 -120.403 1.00 73.69 91 GLY A C 1
ATOM 671 O O . GLY A 1 91 ? 101.355 17.611 -119.220 1.00 73.69 91 GLY A O 1
ATOM 672 N N . CYS A 1 92 ? 101.715 16.662 -121.210 1.00 77.75 92 CYS A N 1
ATOM 673 C CA . CYS A 1 92 ? 101.492 15.277 -120.792 1.00 77.75 92 CYS A CA 1
ATOM 674 C C . CYS A 1 92 ? 102.572 14.355 -121.368 1.00 77.75 92 CYS A C 1
ATOM 676 O O . CYS A 1 92 ? 103.301 14.731 -122.287 1.00 77.75 92 CYS A O 1
ATOM 678 N N . VAL A 1 93 ? 102.706 13.140 -120.828 1.00 81.81 93 VAL A N 1
ATOM 679 C CA . VAL A 1 93 ? 103.762 12.210 -121.260 1.00 81.81 93 VAL A CA 1
ATOM 680 C C . VAL A 1 93 ? 103.574 11.818 -122.734 1.00 81.81 93 VAL A C 1
ATOM 682 O O . VAL A 1 93 ? 102.598 11.158 -123.090 1.00 81.81 93 VAL A O 1
ATOM 685 N N . MET A 1 94 ? 104.563 12.179 -123.563 1.00 69.88 94 MET A N 1
ATOM 686 C CA . MET A 1 94 ? 104.586 12.107 -125.037 1.00 69.88 94 MET A CA 1
ATOM 687 C C . MET A 1 94 ? 104.023 10.817 -125.661 1.00 69.88 94 MET A C 1
ATOM 689 O O . MET A 1 94 ? 103.434 10.870 -126.735 1.00 69.88 94 MET A O 1
ATOM 693 N N . ASN A 1 95 ? 104.198 9.665 -125.008 1.00 76.50 95 ASN A N 1
ATOM 694 C CA . ASN A 1 95 ? 103.806 8.350 -125.531 1.00 76.50 95 ASN A CA 1
ATOM 695 C C . ASN A 1 95 ? 102.556 7.744 -124.859 1.00 76.50 95 ASN A C 1
ATOM 697 O O . ASN A 1 95 ? 102.182 6.623 -125.201 1.00 76.50 95 ASN A O 1
ATOM 701 N N . SER A 1 96 ? 101.935 8.419 -123.882 1.00 75.94 96 SER A N 1
ATOM 702 C CA . SER A 1 96 ? 100.854 7.829 -123.066 1.00 75.94 96 SER A CA 1
ATOM 703 C C . SER A 1 96 ? 99.767 8.786 -122.559 1.00 75.94 96 SER A C 1
ATOM 705 O O . SER A 1 96 ? 98.818 8.322 -121.929 1.00 75.94 96 SER A O 1
ATOM 707 N N . GLY A 1 97 ? 99.885 10.100 -122.772 1.00 76.69 97 GLY A N 1
ATOM 708 C CA . GLY A 1 97 ? 98.853 11.074 -122.387 1.00 76.69 97 GLY A CA 1
ATOM 709 C C . GLY A 1 97 ? 98.710 11.311 -120.875 1.00 76.69 97 GLY A C 1
ATOM 710 O O . GLY A 1 97 ? 97.800 12.012 -120.440 1.00 76.69 97 GLY A O 1
ATOM 711 N N . LEU A 1 98 ? 99.590 10.730 -120.053 1.00 81.44 98 LEU A N 1
ATOM 712 C CA . LEU A 1 98 ? 99.507 10.776 -118.590 1.00 81.44 98 LEU A CA 1
ATOM 713 C C . LEU A 1 98 ? 99.933 12.147 -118.032 1.00 81.44 98 LEU A C 1
ATOM 715 O O . LEU A 1 98 ? 100.974 12.678 -118.419 1.00 81.44 98 LEU A O 1
ATOM 719 N N . CYS A 1 99 ? 99.180 12.670 -117.058 1.00 78.19 99 CYS A N 1
ATOM 720 C CA . CYS A 1 99 ? 99.454 13.946 -116.372 1.00 78.19 99 CYS A CA 1
ATOM 721 C C . CYS A 1 99 ? 100.251 13.777 -115.054 1.00 78.19 99 CYS A C 1
ATOM 723 O O . CYS A 1 99 ? 100.383 14.721 -114.277 1.00 78.19 99 CYS A O 1
ATOM 725 N N . ILE A 1 100 ? 100.739 12.564 -114.756 1.00 69.69 100 ILE A N 1
ATOM 726 C CA . ILE A 1 100 ? 101.138 12.113 -113.402 1.00 69.69 100 ILE A CA 1
ATOM 727 C C . ILE A 1 100 ? 102.166 13.025 -112.703 1.00 69.69 100 ILE A C 1
ATOM 729 O O . ILE A 1 100 ? 102.093 13.185 -111.489 1.00 69.69 100 ILE A O 1
ATOM 733 N N . ALA A 1 101 ? 103.097 13.638 -113.440 1.00 67.81 101 ALA A N 1
ATOM 734 C CA . ALA A 1 101 ? 104.159 14.466 -112.857 1.00 67.81 101 ALA A CA 1
ATOM 735 C C . ALA A 1 101 ? 103.707 15.872 -112.406 1.00 67.81 101 ALA A C 1
ATOM 737 O O . ALA A 1 101 ? 104.372 16.476 -111.569 1.00 67.81 101 ALA A O 1
ATOM 738 N N . ILE A 1 102 ? 102.604 16.395 -112.956 1.00 73.00 102 ILE A N 1
ATOM 739 C CA . ILE A 1 102 ? 102.134 17.780 -112.731 1.00 73.00 102 ILE A CA 1
ATOM 740 C C . ILE A 1 102 ? 100.681 17.869 -112.240 1.00 73.00 102 ILE A C 1
ATOM 742 O O . ILE A 1 102 ? 100.200 18.947 -111.884 1.00 73.00 102 ILE A O 1
ATOM 746 N N . GLY A 1 103 ? 99.972 16.740 -112.211 1.00 75.81 103 GLY A N 1
ATOM 747 C CA . GLY A 1 103 ? 98.596 16.643 -111.743 1.00 75.81 103 GLY A CA 1
ATOM 748 C C . GLY A 1 103 ? 97.568 17.327 -112.650 1.00 75.81 103 GLY A C 1
ATOM 749 O O . GLY A 1 103 ? 97.844 17.767 -113.771 1.00 75.81 103 GLY A O 1
ATOM 750 N N . CYS A 1 104 ? 96.345 17.391 -112.131 1.00 82.62 104 CYS A N 1
ATOM 751 C CA . CYS A 1 104 ? 95.176 17.891 -112.843 1.00 82.62 104 CYS A CA 1
ATOM 752 C C . CYS A 1 104 ? 94.876 19.352 -112.530 1.00 82.62 104 CYS A C 1
ATOM 754 O O . CYS A 1 104 ? 95.157 19.837 -111.428 1.00 82.62 104 CYS A O 1
ATOM 756 N N . ARG A 1 105 ? 94.225 20.026 -113.483 1.00 82.50 105 ARG A N 1
ATOM 757 C CA . ARG A 1 105 ? 93.582 21.323 -113.240 1.00 82.50 105 ARG A CA 1
ATOM 758 C C . ARG A 1 105 ? 92.491 21.185 -112.180 1.00 82.50 105 ARG A C 1
ATOM 760 O O . ARG A 1 105 ? 91.819 20.157 -112.102 1.00 82.50 105 ARG A O 1
ATOM 767 N N . THR A 1 106 ? 92.287 22.240 -111.393 1.00 80.94 106 THR A N 1
ATOM 768 C CA . THR A 1 106 ? 91.236 22.312 -110.366 1.00 80.94 106 THR A CA 1
ATOM 769 C C . THR A 1 106 ? 89.880 21.888 -110.934 1.00 80.94 106 THR A C 1
ATOM 771 O O . THR A 1 106 ? 89.489 22.324 -112.018 1.00 80.94 106 THR A O 1
ATOM 774 N N . GLY A 1 107 ? 89.168 21.022 -110.209 1.00 76.81 107 GLY A N 1
ATOM 775 C CA . GLY A 1 107 ? 87.915 20.427 -110.677 1.00 76.81 107 GLY A CA 1
ATOM 776 C C . GLY A 1 107 ? 88.071 19.130 -111.484 1.00 76.81 107 GLY A C 1
ATOM 777 O O . GLY A 1 107 ? 87.050 18.589 -111.905 1.00 76.81 107 GLY A O 1
ATOM 778 N N . TRP A 1 108 ? 89.289 18.606 -111.670 1.00 83.56 108 TRP A N 1
ATOM 779 C CA . TRP A 1 108 ? 89.560 17.320 -112.332 1.00 83.56 108 TRP A CA 1
ATOM 780 C C . TRP A 1 108 ? 90.490 16.419 -111.500 1.00 83.56 108 TRP A C 1
ATOM 782 O O . TRP A 1 108 ? 91.289 16.905 -110.699 1.00 83.56 108 TRP A O 1
ATOM 792 N N . TYR A 1 109 ? 90.390 15.100 -111.691 1.00 84.88 109 TYR A N 1
ATOM 793 C CA . TYR A 1 109 ? 91.166 14.082 -110.974 1.00 84.88 109 TYR A CA 1
ATOM 794 C C . TYR A 1 109 ? 91.455 12.831 -111.833 1.00 84.88 109 TYR A C 1
ATOM 796 O O . TYR A 1 109 ? 90.907 12.656 -112.926 1.00 84.88 109 TYR A O 1
ATOM 804 N N . GLY A 1 110 ? 92.317 11.943 -111.327 1.00 80.19 110 GLY A N 1
ATOM 805 C CA . GLY A 1 110 ? 92.767 10.724 -112.011 1.00 80.19 110 GLY A CA 1
ATOM 806 C C . GLY A 1 110 ? 94.027 10.928 -112.864 1.00 80.19 110 GLY A C 1
ATOM 807 O O . GLY A 1 110 ? 94.396 12.045 -113.206 1.00 80.19 110 GLY A O 1
ATOM 808 N N . THR A 1 111 ? 94.714 9.841 -113.226 1.00 79.44 111 THR A N 1
ATOM 809 C CA . THR A 1 111 ? 96.065 9.877 -113.838 1.00 79.44 111 THR A CA 1
ATOM 810 C C . THR A 1 111 ? 96.140 10.504 -115.240 1.00 79.44 111 THR A C 1
ATOM 812 O O . THR A 1 111 ? 97.216 10.931 -115.663 1.00 79.44 111 THR A O 1
ATOM 815 N N . THR A 1 112 ? 95.007 10.588 -115.939 1.00 76.81 112 THR A N 1
ATOM 816 C CA . THR A 1 112 ? 94.807 11.280 -117.229 1.00 76.81 112 THR A CA 1
ATOM 817 C C . THR A 1 112 ? 93.903 12.513 -117.115 1.00 76.81 112 THR A C 1
ATOM 819 O O . THR A 1 112 ? 93.527 13.081 -118.131 1.00 76.81 112 THR A O 1
ATOM 822 N N . CYS A 1 113 ? 93.506 12.910 -115.899 1.00 82.50 113 CYS A N 1
ATOM 823 C CA . CYS A 1 113 ? 92.665 14.084 -115.625 1.00 82.50 113 CYS A CA 1
ATOM 824 C C . CYS A 1 113 ? 91.319 14.142 -116.378 1.00 82.50 113 CYS A C 1
ATOM 826 O O . CYS A 1 113 ? 90.730 15.211 -116.543 1.00 82.50 113 CYS A O 1
ATOM 828 N N . ASN A 1 114 ? 90.805 12.981 -116.795 1.00 80.25 114 ASN A N 1
ATOM 829 C CA . ASN A 1 114 ? 89.534 12.842 -117.509 1.00 80.25 114 ASN A CA 1
ATOM 830 C C . ASN A 1 114 ? 88.302 12.822 -116.583 1.00 80.25 114 ASN A C 1
ATOM 832 O O . ASN A 1 114 ? 87.184 12.995 -117.066 1.00 80.25 114 ASN A O 1
ATOM 836 N N . ASN A 1 115 ? 88.473 12.622 -115.270 1.00 83.50 115 ASN A N 1
ATOM 837 C CA . ASN A 1 115 ? 87.358 12.589 -114.322 1.00 83.50 115 ASN A CA 1
ATOM 838 C C . ASN A 1 115 ? 87.142 13.982 -113.725 1.00 83.50 115 ASN A C 1
ATOM 840 O O . ASN A 1 115 ? 88.089 14.595 -113.235 1.00 83.50 115 ASN A O 1
ATOM 844 N N . LYS A 1 116 ? 85.904 14.479 -113.728 1.00 82.38 116 LYS A N 1
ATOM 845 C CA . LYS A 1 116 ? 85.548 15.768 -113.119 1.00 82.38 116 LYS A CA 1
ATOM 846 C C . LYS A 1 116 ? 85.150 15.571 -111.651 1.00 82.38 116 LYS A C 1
ATOM 848 O O . LYS A 1 116 ? 84.417 14.633 -111.351 1.00 82.38 116 LYS A O 1
ATOM 853 N N . CYS A 1 117 ? 85.593 16.455 -110.757 1.00 84.81 117 CYS A N 1
ATOM 854 C CA . CYS A 1 117 ? 85.134 16.497 -109.364 1.00 84.81 117 CYS A CA 1
ATOM 855 C C . CYS A 1 117 ? 83.602 16.630 -109.286 1.00 84.81 117 CYS A C 1
ATOM 857 O O . CYS A 1 117 ? 82.987 17.279 -110.140 1.00 84.81 117 CYS A O 1
ATOM 859 N N . ASN A 1 118 ? 82.997 16.076 -108.233 1.00 80.69 118 ASN A N 1
ATOM 860 C CA . ASN A 1 118 ? 81.571 16.237 -107.958 1.00 80.69 118 ASN A CA 1
ATOM 861 C C . ASN A 1 118 ? 81.206 17.730 -107.806 1.00 80.69 118 ASN A C 1
ATOM 863 O O . ASN A 1 118 ? 81.922 18.496 -107.159 1.00 80.69 118 ASN A O 1
ATOM 867 N N . SER A 1 119 ? 80.080 18.153 -108.391 1.00 81.38 119 SER A N 1
ATOM 868 C CA . SER A 1 119 ? 79.579 19.536 -108.319 1.00 81.38 119 SER A CA 1
ATOM 869 C C . SER A 1 119 ? 79.230 20.004 -106.904 1.00 81.38 119 SER A C 1
ATOM 871 O O . SER A 1 119 ? 79.094 21.203 -106.684 1.00 81.38 119 SER A O 1
ATOM 873 N N . ASN A 1 120 ? 79.072 19.072 -105.963 1.00 81.44 120 ASN A N 1
ATOM 874 C CA . ASN A 1 120 ? 78.757 19.352 -104.566 1.00 81.44 120 ASN A CA 1
ATOM 875 C C . ASN A 1 120 ? 80.014 19.521 -103.693 1.00 81.44 120 ASN A C 1
ATOM 877 O O . ASN A 1 120 ? 79.897 19.871 -102.514 1.00 81.44 120 ASN A O 1
ATOM 881 N N . CYS A 1 121 ? 81.209 19.278 -104.245 1.00 82.56 121 CYS A N 1
ATOM 882 C CA . CYS A 1 121 ? 82.450 19.709 -103.616 1.00 82.56 121 CYS A CA 1
ATOM 883 C C . CYS A 1 121 ? 82.518 21.241 -103.622 1.00 82.56 121 CYS A C 1
ATOM 885 O O . CYS A 1 121 ? 82.195 21.874 -104.627 1.00 82.56 121 CYS A O 1
ATOM 887 N N . ASP A 1 122 ? 83.025 21.838 -102.546 1.00 81.38 122 ASP A N 1
ATOM 888 C CA . ASP A 1 122 ? 83.310 23.275 -102.492 1.00 81.38 122 ASP A CA 1
ATOM 889 C C . ASP A 1 122 ? 84.568 23.601 -103.324 1.00 81.38 122 ASP A C 1
ATOM 891 O O . ASP A 1 122 ? 85.698 23.639 -102.835 1.00 81.38 122 ASP A O 1
ATOM 895 N N . GLY A 1 123 ? 84.381 23.684 -104.644 1.00 73.69 123 GLY A N 1
ATOM 896 C CA . GLY A 1 123 ? 85.388 24.034 -105.651 1.00 73.69 123 GLY A CA 1
ATOM 897 C C . GLY A 1 123 ? 86.493 23.001 -105.926 1.00 73.69 123 GLY A C 1
ATOM 898 O O . GLY A 1 123 ? 87.092 23.050 -107.001 1.00 73.69 123 GLY A O 1
ATOM 899 N N . ASN A 1 124 ? 86.792 22.073 -105.007 1.00 80.12 124 ASN A N 1
ATOM 900 C CA . ASN A 1 124 ? 87.960 21.192 -105.131 1.00 80.12 124 ASN A CA 1
ATOM 901 C C . ASN A 1 124 ? 87.785 19.785 -104.519 1.00 80.12 124 ASN A C 1
ATOM 903 O O . ASN A 1 124 ? 87.185 19.612 -103.454 1.00 80.12 124 ASN A O 1
ATOM 907 N N . CYS A 1 125 ? 88.402 18.789 -105.159 1.00 83.62 125 CYS A N 1
ATOM 908 C CA . CYS A 1 125 ? 88.422 17.393 -104.727 1.00 83.62 125 CYS A CA 1
ATOM 909 C C . CYS A 1 125 ? 89.839 16.798 -104.746 1.00 83.62 125 CYS A C 1
ATOM 911 O O . CYS A 1 125 ? 90.787 17.383 -105.270 1.00 83.62 125 CYS A O 1
ATOM 913 N N . ASN A 1 126 ? 90.005 15.631 -104.132 1.00 84.19 126 ASN A N 1
ATOM 914 C CA . ASN A 1 126 ? 91.274 14.924 -104.061 1.00 84.19 126 ASN A CA 1
ATOM 915 C C . ASN A 1 126 ? 91.668 14.358 -105.442 1.00 84.19 126 ASN A C 1
ATOM 917 O O . ASN A 1 126 ? 90.968 13.517 -106.005 1.00 84.19 126 ASN A O 1
ATOM 921 N N . GLN A 1 127 ? 92.835 14.767 -105.953 1.00 79.88 127 GLN A N 1
ATOM 922 C CA . GLN A 1 127 ? 93.322 14.441 -107.304 1.00 79.88 127 GLN A CA 1
ATOM 923 C C . GLN A 1 127 ? 93.507 12.933 -107.588 1.00 79.88 127 GLN A C 1
ATOM 925 O O . GLN A 1 127 ? 93.579 12.540 -108.753 1.00 79.88 127 GLN A O 1
ATOM 930 N N . SER A 1 128 ? 93.578 12.086 -106.554 1.00 76.75 128 SER A N 1
ATOM 931 C CA . SER A 1 128 ? 93.763 10.631 -106.689 1.00 76.75 128 SER A CA 1
ATOM 932 C C . SER A 1 128 ? 92.462 9.825 -106.724 1.00 76.75 128 SER A C 1
ATOM 934 O O . SER A 1 128 ? 92.386 8.844 -107.459 1.00 76.75 128 SER A O 1
ATOM 936 N N . ASN A 1 129 ? 91.444 10.218 -105.948 1.00 81.12 129 ASN A N 1
ATOM 937 C CA . ASN A 1 129 ? 90.231 9.415 -105.735 1.00 81.12 129 ASN A CA 1
ATOM 938 C C . ASN A 1 129 ? 88.905 10.171 -105.929 1.00 81.12 129 ASN A C 1
ATOM 940 O O . ASN A 1 129 ? 87.856 9.538 -105.898 1.00 81.12 129 ASN A O 1
ATOM 944 N N . GLY A 1 130 ? 88.937 11.486 -106.162 1.00 80.88 130 GLY A N 1
ATOM 945 C CA . GLY A 1 130 ? 87.750 12.296 -106.445 1.00 80.88 130 GLY A CA 1
ATOM 946 C C . GLY A 1 130 ? 86.978 12.791 -105.220 1.00 80.88 130 GLY A C 1
ATOM 947 O O . GLY A 1 130 ? 86.097 13.627 -105.387 1.00 80.88 130 GLY A O 1
ATOM 948 N N . ASN A 1 131 ? 87.322 12.355 -104.001 1.00 85.25 131 ASN A N 1
ATOM 949 C CA . ASN A 1 131 ? 86.608 12.751 -102.781 1.00 85.25 131 ASN A CA 1
ATOM 950 C C . ASN A 1 131 ? 86.687 14.267 -102.535 1.00 85.25 131 ASN A C 1
ATOM 952 O O . ASN A 1 131 ? 87.761 14.868 -102.628 1.00 85.25 131 ASN A O 1
ATOM 956 N N . CYS A 1 132 ? 85.573 14.885 -102.151 1.00 84.38 132 CYS A N 1
ATOM 957 C CA . CYS A 1 132 ? 85.509 16.312 -101.849 1.00 84.38 132 CYS A CA 1
ATOM 958 C C . CYS A 1 132 ? 86.301 16.674 -100.582 1.00 84.38 132 CYS A C 1
ATOM 960 O O . CYS A 1 132 ? 86.175 16.028 -99.541 1.00 84.38 132 CYS A O 1
ATOM 962 N N . ASN A 1 133 ? 87.065 17.771 -100.627 1.00 81.50 133 ASN A N 1
ATOM 963 C CA . ASN A 1 133 ? 87.786 18.259 -99.442 1.00 81.50 133 ASN A CA 1
ATOM 964 C C . ASN A 1 133 ? 86.843 18.958 -98.442 1.00 81.50 133 ASN A C 1
ATOM 966 O O . ASN A 1 133 ? 87.011 18.838 -97.225 1.00 81.50 133 ASN A O 1
ATOM 970 N N . GLN A 1 134 ? 85.840 19.671 -98.958 1.00 80.56 134 GLN A N 1
ATOM 971 C CA . GLN A 1 134 ? 84.730 20.296 -98.233 1.00 80.56 134 GLN A CA 1
ATOM 972 C C . GLN A 1 134 ? 83.458 20.191 -99.089 1.00 80.56 134 GLN A C 1
ATOM 974 O O . GLN A 1 134 ? 83.551 20.031 -100.308 1.00 80.56 134 GLN A O 1
ATOM 979 N N . CYS A 1 135 ? 82.291 20.291 -98.455 1.00 83.69 135 CYS A N 1
ATOM 980 C CA . CYS A 1 135 ? 80.990 20.269 -99.125 1.00 83.69 135 CYS A CA 1
ATOM 981 C C . CYS A 1 135 ? 80.383 21.665 -99.205 1.00 83.69 135 CYS A C 1
ATOM 983 O O . CYS A 1 135 ? 80.552 22.463 -98.282 1.00 83.69 135 CYS A O 1
ATOM 985 N N . ILE A 1 136 ? 79.600 21.915 -100.257 1.00 82.69 136 ILE A N 1
ATOM 986 C CA . ILE A 1 136 ? 78.705 23.076 -100.294 1.00 82.69 136 ILE A CA 1
ATOM 987 C C . ILE A 1 136 ? 77.704 23.033 -99.116 1.00 82.69 136 ILE A C 1
ATOM 989 O O . ILE A 1 136 ? 77.340 21.941 -98.659 1.00 82.69 136 ILE A O 1
ATOM 993 N N . PRO A 1 137 ? 77.227 24.189 -98.610 1.00 78.06 137 PRO A N 1
ATOM 994 C CA . PRO A 1 137 ? 76.251 24.231 -97.525 1.00 78.06 137 PRO A CA 1
ATOM 995 C C . PRO A 1 137 ? 75.010 23.385 -97.830 1.00 78.06 137 PRO A C 1
ATOM 997 O O . PRO A 1 137 ? 74.427 23.479 -98.908 1.00 78.06 137 PRO A O 1
ATOM 1000 N N . GLY A 1 138 ? 74.608 22.552 -96.868 1.00 75.31 138 GLY A N 1
ATOM 1001 C CA . GLY A 1 138 ? 73.492 21.618 -97.029 1.00 75.31 138 GLY A CA 1
ATOM 1002 C C . GLY A 1 138 ? 73.878 20.217 -97.523 1.00 75.31 138 GLY A C 1
ATOM 1003 O O . GLY A 1 138 ? 72.997 19.365 -97.585 1.00 75.31 138 GLY A O 1
ATOM 1004 N N . LYS A 1 139 ? 75.159 19.938 -97.812 1.00 84.19 139 LYS A N 1
ATOM 1005 C CA . LYS A 1 139 ? 75.655 18.599 -98.185 1.00 84.19 139 LYS A CA 1
ATOM 1006 C C . LYS A 1 139 ? 76.684 18.033 -97.196 1.00 84.19 139 LYS A C 1
ATOM 1008 O O . LYS A 1 139 ? 77.424 18.780 -96.558 1.00 84.19 139 LYS A O 1
ATOM 1013 N N . TYR A 1 140 ? 76.756 16.703 -97.103 1.00 85.75 140 TYR A N 1
ATOM 1014 C CA . TYR A 1 140 ? 77.743 15.958 -96.312 1.00 85.75 140 TYR A CA 1
ATOM 1015 C C . TYR A 1 140 ? 78.122 14.602 -96.949 1.00 85.75 140 TYR A C 1
ATOM 1017 O O . TYR A 1 140 ? 77.579 14.190 -97.979 1.00 85.75 140 TYR A O 1
ATOM 1025 N N . GLY A 1 141 ? 79.084 13.908 -96.336 1.00 82.12 141 GLY A N 1
ATOM 1026 C CA . GLY A 1 141 ? 79.682 12.665 -96.828 1.00 82.12 141 GLY A CA 1
ATOM 1027 C C . GLY A 1 141 ? 80.967 12.906 -97.629 1.00 82.12 141 GLY A C 1
ATOM 1028 O O . GLY A 1 141 ? 81.260 14.024 -98.043 1.00 82.12 141 GLY A O 1
ATOM 1029 N N . THR A 1 142 ? 81.742 11.845 -97.869 1.00 82.25 142 THR A N 1
ATOM 1030 C CA . THR A 1 142 ? 83.089 11.912 -98.486 1.00 82.25 142 THR A CA 1
ATOM 1031 C C . THR A 1 142 ? 83.119 12.452 -99.919 1.00 82.25 142 THR A C 1
ATOM 1033 O O . THR A 1 142 ? 84.168 12.887 -100.382 1.00 82.25 142 THR A O 1
ATOM 1036 N N . ASP A 1 143 ? 81.980 12.428 -100.609 1.00 79.38 143 ASP A N 1
ATOM 1037 C CA . ASP A 1 143 ? 81.770 13.005 -101.944 1.00 79.38 143 ASP A CA 1
ATOM 1038 C C . ASP A 1 143 ? 80.550 13.957 -101.968 1.00 79.38 143 ASP A C 1
ATOM 1040 O O . ASP A 1 143 ? 79.940 14.204 -103.001 1.00 79.38 143 ASP A O 1
ATOM 1044 N N . CYS A 1 144 ? 80.141 14.475 -100.801 1.00 84.38 144 CYS A N 1
ATOM 1045 C CA . CYS A 1 144 ? 79.107 15.512 -100.667 1.00 84.38 144 CYS A CA 1
ATOM 1046 C C . CYS A 1 144 ? 77.767 15.212 -101.375 1.00 84.38 144 CYS A C 1
ATOM 1048 O O . CYS A 1 144 ? 77.060 16.116 -101.829 1.00 84.38 144 CYS A O 1
ATOM 1050 N N . GLN A 1 145 ? 77.397 13.934 -101.491 1.00 83.62 145 GLN A N 1
ATOM 1051 C CA . GLN A 1 145 ? 76.146 13.522 -102.133 1.00 83.62 145 GLN A CA 1
ATOM 1052 C C . GLN A 1 145 ? 74.947 13.594 -101.175 1.00 83.62 145 GLN A C 1
ATOM 1054 O O . GLN A 1 145 ? 73.844 13.918 -101.617 1.00 83.62 145 GLN A O 1
ATOM 1059 N N . LEU A 1 146 ? 75.160 13.348 -99.877 1.00 82.69 146 LEU A N 1
ATOM 1060 C CA . LEU A 1 146 ? 74.104 13.259 -98.863 1.00 82.69 146 LEU A CA 1
ATOM 1061 C C . LEU A 1 146 ? 73.630 14.652 -98.430 1.00 82.69 146 LEU A C 1
ATOM 1063 O O . LEU A 1 146 ? 74.446 15.550 -98.236 1.00 82.69 146 LEU A O 1
ATOM 1067 N N . ASP A 1 147 ? 72.324 14.836 -98.252 1.00 79.88 147 ASP A N 1
ATOM 1068 C CA . ASP A 1 147 ? 71.726 16.111 -97.835 1.00 79.88 147 ASP A CA 1
ATOM 1069 C C . ASP A 1 147 ? 71.642 16.254 -96.313 1.00 79.88 147 ASP A C 1
ATOM 1071 O O . ASP A 1 147 ? 71.185 15.339 -95.625 1.00 79.88 147 ASP A O 1
ATOM 1075 N N . CYS A 1 148 ? 71.983 17.442 -95.799 1.00 76.81 148 CYS A N 1
ATOM 1076 C CA . CYS A 1 148 ? 71.725 17.898 -94.426 1.00 76.81 148 CYS A CA 1
ATOM 1077 C C . CYS A 1 148 ? 70.211 18.092 -94.188 1.00 76.81 148 CYS A C 1
ATOM 1079 O O . CYS A 1 148 ? 69.731 19.201 -93.934 1.00 76.81 148 CYS A O 1
ATOM 1081 N N . SER A 1 149 ? 69.434 17.019 -94.323 1.00 71.88 149 SER A N 1
ATOM 1082 C CA . SER A 1 149 ? 67.986 17.029 -94.136 1.00 71.88 149 SER A CA 1
ATOM 1083 C C . SER A 1 149 ? 67.629 17.493 -92.724 1.00 71.88 149 SER A C 1
ATOM 1085 O O . SER A 1 149 ? 68.280 17.121 -91.754 1.00 71.88 149 SER A O 1
ATOM 1087 N N . ASN A 1 150 ? 66.572 18.298 -92.610 1.00 75.62 150 ASN A N 1
ATOM 1088 C CA . ASN A 1 150 ? 65.968 18.758 -91.351 1.00 75.62 150 ASN A CA 1
ATOM 1089 C C . ASN A 1 150 ? 66.832 19.595 -90.385 1.00 75.62 150 ASN A C 1
ATOM 1091 O O . ASN A 1 150 ? 66.284 20.147 -89.428 1.00 75.62 150 ASN A O 1
ATOM 1095 N N . CYS A 1 151 ? 68.124 19.785 -90.651 1.00 79.00 151 CYS A N 1
ATOM 1096 C CA . CYS A 1 151 ? 68.936 20.784 -89.960 1.00 79.00 151 CYS A CA 1
ATOM 1097 C C . CYS A 1 151 ? 68.414 22.199 -90.239 1.00 79.00 151 CYS A C 1
ATOM 1099 O O . CYS A 1 151 ? 67.959 22.491 -91.346 1.00 79.00 151 CYS A O 1
ATOM 1101 N N . LYS A 1 152 ? 68.501 23.089 -89.248 1.00 76.25 152 LYS A N 1
ATOM 1102 C CA . LYS A 1 152 ? 68.109 24.497 -89.388 1.00 76.25 152 LYS A CA 1
ATOM 1103 C C . LYS A 1 152 ? 68.990 25.235 -90.401 1.00 76.25 152 LYS A C 1
ATOM 1105 O O . LYS A 1 152 ? 68.461 25.822 -91.340 1.00 76.25 152 LYS A O 1
ATOM 1110 N N . ASP A 1 153 ? 70.308 25.120 -90.219 1.00 77.44 153 ASP A N 1
ATOM 1111 C CA . ASP A 1 153 ? 71.337 25.763 -91.043 1.00 77.44 153 ASP A CA 1
ATOM 1112 C C . ASP A 1 153 ? 72.257 24.706 -91.697 1.00 77.44 153 ASP A C 1
ATOM 1114 O O . ASP A 1 153 ? 71.906 24.112 -92.714 1.00 77.44 153 ASP A O 1
ATOM 1118 N N . THR A 1 154 ? 73.432 24.432 -91.115 1.00 77.00 154 THR A N 1
ATOM 1119 C CA . THR A 1 154 ? 74.429 23.480 -91.640 1.00 77.00 154 THR A CA 1
ATOM 1120 C C . THR A 1 154 ? 74.521 22.200 -90.808 1.00 77.00 154 THR A C 1
ATOM 1122 O O . THR A 1 154 ? 74.145 22.171 -89.631 1.00 77.00 154 THR A O 1
ATOM 1125 N N . CYS A 1 155 ? 75.074 21.143 -91.410 1.00 80.62 155 CYS A N 1
ATOM 1126 C CA . CYS A 1 155 ? 75.442 19.910 -90.721 1.00 80.62 155 CYS A CA 1
ATOM 1127 C C . CYS A 1 155 ? 76.944 19.609 -90.830 1.00 80.62 155 CYS A C 1
ATOM 1129 O O . CYS A 1 155 ? 77.657 20.161 -91.670 1.00 80.62 155 CYS A O 1
ATOM 1131 N N . ASN A 1 156 ? 77.443 18.751 -89.946 1.00 83.00 156 ASN A N 1
ATOM 1132 C CA . ASN A 1 156 ? 78.825 18.296 -89.927 1.00 83.00 156 ASN A CA 1
ATOM 1133 C C . ASN A 1 156 ? 79.117 17.410 -91.151 1.00 83.00 156 ASN A C 1
ATOM 1135 O O . ASN A 1 156 ? 78.490 16.366 -91.344 1.00 83.00 156 ASN A O 1
ATOM 1139 N N . LYS A 1 157 ? 80.121 17.805 -91.948 1.00 77.62 157 LYS A N 1
ATOM 1140 C CA . LYS A 1 157 ? 80.445 17.182 -93.242 1.00 77.62 157 LYS A CA 1
ATOM 1141 C C . LYS A 1 157 ? 80.731 15.674 -93.186 1.00 77.62 157 LYS A C 1
ATOM 1143 O O . LYS A 1 157 ? 80.599 15.004 -94.205 1.00 77.62 157 LYS A O 1
ATOM 1148 N N . ASN A 1 158 ? 81.138 15.139 -92.032 1.00 78.62 158 ASN A N 1
ATOM 1149 C CA . ASN A 1 158 ? 81.520 13.733 -91.897 1.00 78.62 158 ASN A CA 1
ATOM 1150 C C . ASN A 1 158 ? 80.339 12.829 -91.505 1.00 78.62 158 ASN A C 1
ATOM 1152 O O . ASN A 1 158 ? 80.309 11.676 -91.923 1.00 78.62 158 ASN A O 1
ATOM 1156 N N . ASN A 1 159 ? 79.397 13.315 -90.686 1.00 78.31 159 ASN A N 1
ATOM 1157 C CA . ASN A 1 159 ? 78.378 12.470 -90.042 1.00 78.31 159 ASN A CA 1
ATOM 1158 C C . ASN A 1 159 ? 76.935 13.013 -90.086 1.00 78.31 159 ASN A C 1
ATOM 1160 O O . ASN A 1 159 ? 76.040 12.352 -89.569 1.00 78.31 159 ASN A O 1
ATOM 1164 N N . GLY A 1 160 ? 76.691 14.185 -90.679 1.00 77.75 160 GLY A N 1
ATOM 1165 C CA . GLY A 1 160 ? 75.341 14.726 -90.864 1.00 77.75 160 GLY A CA 1
ATOM 1166 C C . GLY A 1 160 ? 74.686 15.322 -89.610 1.00 77.75 160 GLY A C 1
ATOM 1167 O O . GLY A 1 160 ? 73.519 15.695 -89.663 1.00 77.75 160 GLY A O 1
ATOM 1168 N N . VAL A 1 161 ? 75.402 15.434 -88.484 1.00 82.44 161 VAL A N 1
ATOM 1169 C CA . VAL A 1 161 ? 74.881 16.051 -87.245 1.00 82.44 161 VAL A CA 1
ATOM 1170 C C . VAL A 1 161 ? 74.640 17.549 -87.452 1.00 82.44 161 VAL A C 1
ATOM 1172 O O . VAL A 1 161 ? 75.505 18.242 -87.987 1.00 82.44 161 VAL A O 1
ATOM 1175 N N . CYS A 1 162 ? 73.479 18.058 -87.041 1.00 82.50 162 CYS A N 1
ATOM 1176 C CA . CYS A 1 162 ? 73.075 19.446 -87.278 1.00 82.50 162 CYS A CA 1
ATOM 1177 C C . CYS A 1 162 ? 73.751 20.412 -86.291 1.00 82.50 162 CYS A C 1
ATOM 1179 O O . CYS A 1 162 ? 73.577 20.280 -85.083 1.00 82.50 162 CYS A O 1
ATOM 1181 N N . ASN A 1 163 ? 74.481 21.416 -86.789 1.00 79.62 163 ASN A N 1
ATOM 1182 C CA . ASN A 1 163 ? 75.308 22.289 -85.940 1.00 79.62 163 ASN A CA 1
ATOM 1183 C C . ASN A 1 163 ? 74.474 23.298 -85.127 1.00 79.62 163 ASN A C 1
ATOM 1185 O O . ASN A 1 163 ? 74.738 23.519 -83.950 1.00 79.62 163 ASN A O 1
ATOM 1189 N N . ASN A 1 164 ? 73.445 23.880 -85.754 1.00 75.75 164 ASN A N 1
ATOM 1190 C CA . ASN A 1 164 ? 72.579 24.916 -85.167 1.00 75.75 164 ASN A CA 1
ATOM 1191 C C . ASN A 1 164 ? 71.170 24.379 -84.838 1.00 75.75 164 ASN A C 1
ATOM 1193 O O . ASN A 1 164 ? 70.182 25.118 -84.840 1.00 75.75 164 ASN A O 1
ATOM 1197 N N . GLY A 1 165 ? 71.077 23.070 -84.598 1.00 73.62 165 GLY A N 1
ATOM 1198 C CA . GLY A 1 165 ? 69.837 22.369 -84.283 1.00 73.62 165 GLY A CA 1
ATOM 1199 C C . GLY A 1 165 ? 68.869 22.187 -85.456 1.00 73.62 165 GLY A C 1
ATOM 1200 O O . GLY A 1 165 ? 69.255 22.226 -86.629 1.00 73.62 165 GLY A O 1
ATOM 1201 N N . CYS A 1 166 ? 67.607 21.926 -85.117 1.00 81.56 166 CYS A N 1
ATOM 1202 C CA . CYS A 1 166 ? 66.585 21.414 -86.031 1.00 81.56 166 CYS A CA 1
ATOM 1203 C C . CYS A 1 166 ? 65.635 22.481 -86.584 1.00 81.56 166 CYS A C 1
ATOM 1205 O O . CYS A 1 166 ? 65.460 23.558 -86.009 1.00 81.56 166 CYS A O 1
ATOM 1207 N N . LYS A 1 167 ? 64.976 22.147 -87.699 1.00 80.25 167 LYS A N 1
ATOM 1208 C CA . LYS A 1 167 ? 63.740 22.815 -88.134 1.00 80.25 167 LYS A CA 1
ATOM 1209 C C . LYS A 1 167 ? 62.601 22.512 -87.148 1.00 80.25 167 LYS A C 1
ATOM 1211 O O . LYS A 1 167 ? 62.654 21.527 -86.415 1.00 80.25 167 LYS A O 1
ATOM 1216 N N . GLU A 1 168 ? 61.591 23.380 -87.119 1.00 77.31 168 GLU A N 1
ATOM 1217 C CA . GLU A 1 168 ? 60.471 23.293 -86.171 1.00 77.31 168 GLU A CA 1
ATOM 1218 C C . GLU A 1 168 ? 59.750 21.933 -86.244 1.00 77.31 168 GLU A C 1
ATOM 1220 O O . GLU A 1 168 ? 59.587 21.365 -87.325 1.00 77.31 168 GLU A O 1
ATOM 1225 N N . GLY A 1 169 ? 59.318 21.409 -85.092 1.00 73.94 169 GLY A N 1
ATOM 1226 C CA . GLY A 1 169 ? 58.648 20.112 -85.000 1.00 73.94 169 GLY A CA 1
ATOM 1227 C C . GLY A 1 169 ? 59.580 18.898 -84.984 1.00 73.94 169 GLY A C 1
ATOM 1228 O O . GLY A 1 169 ? 59.071 17.780 -85.032 1.00 73.94 169 GLY A O 1
ATOM 1229 N N . LEU A 1 170 ? 60.906 19.075 -84.915 1.00 82.00 170 LEU A N 1
ATOM 1230 C CA . LEU A 1 170 ? 61.895 17.989 -84.954 1.00 82.00 170 LEU A CA 1
ATOM 1231 C C . LEU A 1 170 ? 62.970 18.126 -83.858 1.00 82.00 170 LEU A C 1
ATOM 1233 O O . LEU A 1 170 ? 63.333 19.236 -83.476 1.00 82.00 170 LEU A O 1
ATOM 1237 N N . TRP A 1 171 ? 63.511 16.994 -83.394 1.00 82.94 171 TRP A N 1
ATOM 1238 C CA . TRP A 1 171 ? 64.548 16.908 -82.354 1.00 82.94 171 TRP A CA 1
ATOM 1239 C C . TRP A 1 171 ? 65.545 15.755 -82.574 1.00 82.94 171 TRP A C 1
ATOM 1241 O O . TRP A 1 171 ? 65.419 14.936 -83.495 1.00 82.94 171 TRP A O 1
ATOM 1251 N N . GLY A 1 172 ? 66.554 15.692 -81.702 1.00 77.81 172 GLY A N 1
ATOM 1252 C CA . GLY A 1 172 ? 67.703 14.797 -81.778 1.00 77.81 172 GLY A CA 1
ATOM 1253 C C . GLY A 1 172 ? 68.827 15.347 -82.662 1.00 77.81 172 GLY A C 1
ATOM 1254 O O . GLY A 1 172 ? 68.606 16.164 -83.551 1.00 77.81 172 GLY A O 1
ATOM 1255 N N . THR A 1 173 ? 70.047 14.848 -82.461 1.00 76.12 173 THR A N 1
ATOM 1256 C CA . THR A 1 173 ? 71.290 15.352 -83.088 1.00 76.12 173 THR A CA 1
ATOM 1257 C C . THR A 1 173 ? 71.322 15.325 -84.626 1.00 76.12 173 THR A C 1
ATOM 1259 O O . THR A 1 173 ? 72.090 16.069 -85.237 1.00 76.12 173 THR A O 1
ATOM 1262 N N . SER A 1 174 ? 70.480 14.508 -85.265 1.00 71.62 174 SER A N 1
ATOM 1263 C CA . SER A 1 174 ? 70.287 14.463 -86.727 1.00 71.62 174 SER A CA 1
ATOM 1264 C C . SER A 1 174 ? 68.877 14.884 -87.171 1.00 71.62 174 SER A C 1
ATOM 1266 O O . SER A 1 174 ? 68.512 14.657 -88.320 1.00 71.62 174 SER A O 1
ATOM 1268 N N . CYS A 1 175 ? 68.064 15.461 -86.278 1.00 79.62 175 CYS A N 1
ATOM 1269 C CA . CYS A 1 175 ? 66.734 16.013 -86.575 1.00 79.62 175 CYS A CA 1
ATOM 1270 C C . CYS A 1 175 ? 65.776 15.040 -87.297 1.00 79.62 175 CYS A C 1
ATOM 1272 O O . CYS A 1 175 ? 64.995 15.419 -88.174 1.00 79.62 175 CYS A O 1
ATOM 1274 N N . THR A 1 176 ? 65.855 13.758 -86.928 1.00 79.06 176 THR A N 1
ATOM 1275 C CA . THR A 1 176 ? 65.059 12.656 -87.492 1.00 79.06 176 THR A CA 1
ATOM 1276 C C . THR A 1 176 ? 63.830 12.295 -86.661 1.00 79.06 176 THR A C 1
ATOM 1278 O O . THR A 1 176 ? 62.964 11.577 -87.156 1.00 79.06 176 THR A O 1
ATOM 1281 N N . LYS A 1 177 ? 63.736 12.761 -85.409 1.00 80.00 177 LYS A N 1
ATOM 1282 C CA . LYS A 1 177 ? 62.594 12.491 -84.528 1.00 80.00 177 LYS A CA 1
ATOM 1283 C C . LYS A 1 177 ? 61.619 13.661 -84.564 1.00 80.00 177 LYS A C 1
ATOM 1285 O O . LYS A 1 177 ? 62.045 14.806 -84.456 1.00 80.00 177 LYS A O 1
ATOM 1290 N N . THR A 1 178 ? 60.324 13.384 -84.652 1.00 81.62 178 THR A N 1
ATOM 1291 C CA . THR A 1 178 ? 59.282 14.416 -84.546 1.00 81.62 178 THR A CA 1
ATOM 1292 C C . THR A 1 178 ? 59.030 14.785 -83.088 1.00 81.62 178 THR A C 1
ATOM 1294 O O . THR A 1 178 ? 59.043 13.913 -82.214 1.00 81.62 178 THR A O 1
ATOM 1297 N N . CYS A 1 179 ? 58.793 16.068 -82.815 1.00 81.44 179 CYS A N 1
ATOM 1298 C CA . CYS A 1 179 ? 58.274 16.504 -81.525 1.00 81.44 179 CYS A CA 1
ATOM 1299 C C . CYS A 1 179 ? 56.878 15.885 -81.290 1.00 81.44 179 CYS A C 1
ATOM 1301 O O . CYS A 1 179 ? 56.088 15.790 -82.234 1.00 81.44 179 CYS A O 1
ATOM 1303 N N . PRO A 1 180 ? 56.568 15.455 -80.055 1.00 78.69 180 PRO A N 1
ATOM 1304 C CA . PRO A 1 180 ? 55.288 14.839 -79.705 1.00 78.69 180 PRO A CA 1
ATOM 1305 C C . PRO A 1 180 ? 54.184 15.906 -79.543 1.00 78.69 180 PRO A C 1
ATOM 1307 O O . PRO A 1 180 ? 54.255 16.982 -80.140 1.00 78.69 180 PRO A O 1
ATOM 1310 N N . ASN A 1 181 ? 53.129 15.641 -78.762 1.00 81.62 181 ASN A N 1
ATOM 1311 C CA . ASN A 1 181 ? 51.944 16.510 -78.645 1.00 81.62 181 ASN A CA 1
ATOM 1312 C C . ASN A 1 181 ? 52.174 17.824 -77.856 1.00 81.62 181 ASN A C 1
ATOM 1314 O O . ASN A 1 181 ? 51.321 18.234 -77.067 1.00 81.62 181 ASN A O 1
ATOM 1318 N N . CYS A 1 182 ? 53.298 18.512 -78.071 1.00 82.06 182 CYS A N 1
ATOM 1319 C CA . CYS A 1 182 ? 53.586 19.824 -77.497 1.00 82.06 182 CYS A CA 1
ATOM 1320 C C . CYS A 1 182 ? 52.615 20.896 -78.023 1.00 82.06 182 CYS A C 1
ATOM 1322 O O . CYS A 1 182 ? 52.179 20.875 -79.183 1.00 82.06 182 CYS A O 1
ATOM 1324 N N . GLN A 1 183 ? 52.297 21.880 -77.183 1.00 78.19 183 GLN A N 1
ATOM 1325 C CA . GLN A 1 183 ? 51.329 22.932 -77.501 1.00 78.19 183 GLN A CA 1
ATOM 1326 C C . GLN A 1 183 ? 51.803 23.913 -78.595 1.00 78.19 183 GLN A C 1
ATOM 1328 O O . GLN A 1 183 ? 50.965 24.441 -79.322 1.00 78.19 183 GLN A O 1
ATOM 1333 N N . SER A 1 184 ? 53.116 24.110 -78.773 1.00 67.81 184 SER A N 1
ATOM 1334 C CA . SER A 1 184 ? 53.687 25.110 -79.704 1.00 67.81 184 SER A CA 1
ATOM 1335 C C . SER A 1 184 ? 54.754 24.551 -80.659 1.00 67.81 184 SER A C 1
ATOM 1337 O O . SER A 1 184 ? 55.701 25.257 -80.984 1.00 67.81 184 SER A O 1
ATOM 1339 N N . SER A 1 185 ? 54.620 23.276 -81.053 1.00 63.16 185 SER A N 1
ATOM 1340 C CA . SER A 1 185 ? 55.489 22.505 -81.982 1.00 63.16 185 SER A CA 1
ATOM 1341 C C . SER A 1 185 ? 56.984 22.378 -81.638 1.00 63.16 185 SER A C 1
ATOM 1343 O O . SER A 1 185 ? 57.623 21.437 -82.102 1.00 63.16 185 SER A O 1
ATOM 1345 N N . GLY A 1 186 ? 57.545 23.253 -80.806 1.00 71.69 186 GLY A N 1
ATOM 1346 C CA . GLY A 1 186 ? 58.859 23.092 -80.200 1.00 71.69 186 GLY A CA 1
ATOM 1347 C C . GLY A 1 186 ? 58.843 22.070 -79.064 1.00 71.69 186 GLY A C 1
ATOM 1348 O O . GLY A 1 186 ? 57.930 22.052 -78.237 1.00 71.69 186 GLY A O 1
ATOM 1349 N N . CYS A 1 187 ? 59.888 21.252 -79.027 1.00 77.88 187 CYS A N 1
ATOM 1350 C CA . CYS A 1 187 ? 60.265 20.389 -77.918 1.00 77.88 187 CYS A CA 1
ATOM 1351 C C . CYS A 1 187 ? 61.764 20.570 -77.635 1.00 77.88 187 CYS A C 1
ATOM 1353 O O . CYS A 1 187 ? 62.488 21.157 -78.443 1.00 77.88 187 CYS A O 1
ATOM 1355 N N . ASP A 1 188 ? 62.223 20.092 -76.483 1.00 80.19 188 ASP A N 1
ATOM 1356 C CA . ASP A 1 188 ? 63.641 20.037 -76.133 1.00 80.19 188 ASP A CA 1
ATOM 1357 C C . ASP A 1 188 ? 64.437 19.262 -77.200 1.00 80.19 188 ASP A C 1
ATOM 1359 O O . ASP A 1 188 ? 64.035 18.181 -77.635 1.00 80.19 188 ASP A O 1
ATOM 1363 N N . ILE A 1 189 ? 65.562 19.827 -77.642 1.00 72.19 189 ILE A N 1
ATOM 1364 C CA . ILE A 1 189 ? 66.325 19.295 -78.775 1.00 72.19 189 ILE A CA 1
ATOM 1365 C C . ILE A 1 189 ? 67.039 17.970 -78.467 1.00 72.19 189 ILE A C 1
ATOM 1367 O O . ILE A 1 189 ? 67.208 17.151 -79.374 1.00 72.19 189 ILE A O 1
ATOM 1371 N N . ASP A 1 190 ? 67.422 17.733 -77.214 1.00 74.69 190 ASP A N 1
ATOM 1372 C CA . ASP A 1 190 ? 68.217 16.573 -76.812 1.00 74.69 190 ASP A CA 1
ATOM 1373 C C . ASP A 1 190 ? 67.330 15.417 -76.332 1.00 74.69 190 ASP A C 1
ATOM 1375 O O . ASP A 1 190 ? 67.581 14.256 -76.676 1.00 74.69 190 ASP A O 1
ATOM 1379 N N . ASN A 1 191 ? 66.270 15.722 -75.571 1.00 78.88 191 ASN A N 1
ATOM 1380 C CA . ASN A 1 191 ? 65.392 14.721 -74.947 1.00 78.88 191 ASN A CA 1
ATOM 1381 C C . ASN A 1 191 ? 63.950 14.669 -75.496 1.00 78.88 191 ASN A C 1
ATOM 1383 O O . ASN A 1 191 ? 63.280 13.658 -75.288 1.00 78.88 191 ASN A O 1
ATOM 1387 N N . GLY A 1 192 ? 63.488 15.682 -76.238 1.00 77.81 192 GLY A N 1
ATOM 1388 C CA . GLY A 1 192 ? 62.161 15.694 -76.869 1.00 77.81 192 GLY A CA 1
ATOM 1389 C C . GLY A 1 192 ? 60.994 16.109 -75.964 1.00 77.81 192 GLY A C 1
ATOM 1390 O O . GLY A 1 192 ? 59.841 16.006 -76.389 1.00 77.81 192 GLY A O 1
ATOM 1391 N N . ASN A 1 193 ? 61.254 16.581 -74.740 1.00 83.69 193 ASN A N 1
ATOM 1392 C CA . ASN A 1 193 ? 60.214 16.970 -73.784 1.00 83.69 193 ASN A CA 1
ATOM 1393 C C . ASN A 1 193 ? 59.599 18.346 -74.090 1.00 83.69 193 ASN A C 1
ATOM 1395 O O . ASN A 1 193 ? 60.253 19.257 -74.600 1.00 83.69 193 ASN A O 1
ATOM 1399 N N . CYS A 1 194 ? 58.328 18.527 -73.737 1.00 81.44 194 CYS A N 1
ATOM 1400 C CA . CYS A 1 194 ? 57.531 19.718 -74.038 1.00 81.44 194 CYS A CA 1
ATOM 1401 C C . CYS A 1 194 ? 57.480 20.718 -72.863 1.00 81.44 194 CYS A C 1
ATOM 1403 O O . CYS A 1 194 ? 56.438 21.326 -72.623 1.00 81.44 194 CYS A O 1
ATOM 1405 N N . ASN A 1 195 ? 58.575 20.890 -72.113 1.00 72.00 195 ASN A N 1
ATOM 1406 C CA . ASN A 1 195 ? 58.599 21.546 -70.789 1.00 72.00 195 ASN A CA 1
ATOM 1407 C C . ASN A 1 195 ? 57.972 22.960 -70.717 1.00 72.00 195 ASN A C 1
ATOM 1409 O O . ASN A 1 195 ? 57.582 23.404 -69.640 1.00 72.00 195 ASN A O 1
ATOM 1413 N N . ASN A 1 196 ? 57.879 23.687 -71.836 1.00 71.00 196 ASN A N 1
ATOM 1414 C CA . ASN A 1 196 ? 57.194 24.977 -71.941 1.00 71.00 196 ASN A CA 1
ATOM 1415 C C . ASN A 1 196 ? 56.723 25.188 -73.400 1.00 71.00 196 ASN A C 1
ATOM 1417 O O . ASN A 1 196 ? 57.569 25.090 -74.290 1.00 71.00 196 ASN A O 1
ATOM 1421 N N . PRO A 1 197 ? 55.433 25.462 -73.696 1.00 68.06 197 PRO A N 1
ATOM 1422 C CA . PRO A 1 197 ? 54.304 25.674 -72.782 1.00 68.06 197 PRO A CA 1
ATOM 1423 C C . PRO A 1 197 ? 53.476 24.402 -72.493 1.00 68.06 197 PRO A C 1
ATOM 1425 O O . PRO A 1 197 ? 52.264 24.481 -72.293 1.00 68.06 197 PRO A O 1
ATOM 1428 N N . GLY A 1 198 ? 54.109 23.224 -72.464 1.00 78.50 198 GLY A N 1
ATOM 1429 C CA . GLY A 1 198 ? 53.469 21.968 -72.064 1.00 78.50 198 GLY A CA 1
ATOM 1430 C C . GLY A 1 198 ? 52.771 21.202 -73.193 1.00 78.50 198 GLY A C 1
ATOM 1431 O O . GLY A 1 198 ? 52.913 21.495 -74.387 1.00 78.50 198 GLY A O 1
ATOM 1432 N N . CYS A 1 199 ? 52.007 20.187 -72.792 1.00 86.19 199 CYS A N 1
ATOM 1433 C CA . CYS A 1 199 ? 51.217 19.334 -73.676 1.00 86.19 199 CYS A CA 1
ATOM 1434 C C . CYS A 1 199 ? 49.927 20.000 -74.159 1.00 86.19 199 CYS A C 1
ATOM 1436 O O . CYS A 1 199 ? 49.270 20.734 -73.418 1.00 86.19 199 CYS A O 1
ATOM 1438 N N . ARG A 1 200 ? 49.500 19.647 -75.375 1.00 85.44 200 ARG A N 1
ATOM 1439 C CA . ARG A 1 200 ? 48.146 19.923 -75.876 1.00 85.44 200 ARG A CA 1
ATOM 1440 C C . ARG A 1 200 ? 47.097 19.299 -74.953 1.00 85.44 200 ARG A C 1
ATOM 1442 O O . ARG A 1 200 ? 47.290 18.194 -74.448 1.00 85.44 200 ARG A O 1
ATOM 1449 N N . ILE A 1 201 ? 45.955 19.975 -74.803 1.00 82.94 201 ILE A N 1
ATOM 1450 C CA . ILE A 1 201 ? 44.800 19.473 -74.041 1.00 82.94 201 ILE A CA 1
ATOM 1451 C C . ILE A 1 201 ? 44.452 18.054 -74.517 1.00 82.94 201 ILE A C 1
ATOM 1453 O O . ILE A 1 201 ? 44.252 17.825 -75.710 1.00 82.94 201 ILE A O 1
ATOM 1457 N N . GLY A 1 202 ? 44.395 17.107 -73.578 1.00 82.88 202 GLY A N 1
ATOM 1458 C CA . GLY A 1 202 ? 44.204 15.683 -73.869 1.00 82.88 202 GLY A CA 1
ATOM 1459 C C . GLY A 1 202 ? 45.476 14.830 -73.791 1.00 82.88 202 GLY A C 1
ATOM 1460 O O . GLY A 1 202 ? 45.357 13.613 -73.911 1.00 82.88 202 GLY A O 1
ATOM 1461 N N . TRP A 1 203 ? 46.649 15.422 -73.539 1.00 87.31 203 TRP A N 1
ATOM 1462 C CA . TRP A 1 203 ? 47.931 14.719 -73.379 1.00 87.31 203 TRP A CA 1
ATOM 1463 C C . TRP A 1 203 ? 48.687 15.166 -72.118 1.00 87.31 203 TRP A C 1
ATOM 1465 O O . TRP A 1 203 ? 48.511 16.295 -71.657 1.00 87.31 203 TRP A O 1
ATOM 1475 N N . TYR A 1 204 ? 49.527 14.286 -71.568 1.00 87.31 204 TYR A N 1
ATOM 1476 C CA . TYR A 1 204 ? 50.332 14.521 -70.365 1.00 87.31 204 TYR A CA 1
ATOM 1477 C C . TYR A 1 204 ? 51.675 13.759 -70.393 1.00 87.31 204 TYR A C 1
ATOM 1479 O O . TYR A 1 204 ? 51.963 13.014 -71.334 1.00 87.31 204 TYR A O 1
ATOM 1487 N N . GLY A 1 205 ? 52.492 13.976 -69.357 1.00 82.81 205 GLY A N 1
ATOM 1488 C CA . GLY A 1 205 ? 53.860 13.473 -69.227 1.00 82.81 205 GLY A CA 1
ATOM 1489 C C . GLY A 1 205 ? 54.872 14.393 -69.912 1.00 82.81 205 GLY A C 1
ATOM 1490 O O . GLY A 1 205 ? 54.517 15.131 -70.830 1.00 82.81 205 GLY A O 1
ATOM 1491 N N . ASP A 1 206 ? 56.141 14.344 -69.496 1.00 82.50 206 ASP A N 1
ATOM 1492 C CA . ASP A 1 206 ? 57.178 15.288 -69.954 1.00 82.50 206 ASP A CA 1
ATOM 1493 C C . ASP A 1 206 ? 57.321 15.328 -71.488 1.00 82.50 206 ASP A C 1
ATOM 1495 O O . ASP A 1 206 ? 57.514 16.389 -72.083 1.00 82.50 206 ASP A O 1
ATOM 1499 N N . SER A 1 207 ? 57.162 14.173 -72.142 1.00 80.31 207 SER A N 1
ATOM 1500 C CA . SER A 1 207 ? 57.182 14.020 -73.603 1.00 80.31 207 SER A CA 1
ATOM 1501 C C . SER A 1 207 ? 55.783 13.956 -74.242 1.00 80.31 207 SER A C 1
ATOM 1503 O O . SER A 1 207 ? 55.671 13.542 -75.388 1.00 80.31 207 SER A O 1
ATOM 1505 N N . CYS A 1 208 ? 54.698 14.299 -73.538 1.00 86.06 208 CYS A N 1
ATOM 1506 C CA . CYS A 1 208 ? 53.324 14.397 -74.068 1.00 86.06 208 CYS A CA 1
ATOM 1507 C C . CYS A 1 208 ? 52.845 13.211 -74.937 1.00 86.06 208 CYS A C 1
ATOM 1509 O O . CYS A 1 208 ? 52.119 13.391 -75.924 1.00 86.06 208 CYS A O 1
ATOM 1511 N N . ASN A 1 209 ? 53.283 12.001 -74.582 1.00 83.88 209 ASN A N 1
ATOM 1512 C CA . ASN A 1 209 ? 52.959 10.754 -75.278 1.00 83.88 209 ASN A CA 1
ATOM 1513 C C . ASN A 1 209 ? 51.781 10.013 -74.633 1.00 83.88 209 ASN A C 1
ATOM 1515 O O . ASN A 1 209 ? 51.143 9.200 -75.301 1.00 83.88 209 ASN A O 1
ATOM 1519 N N . ASP A 1 210 ? 51.463 10.308 -73.371 1.00 87.00 210 ASP A N 1
ATOM 1520 C CA . ASP A 1 210 ? 50.342 9.694 -72.670 1.00 87.00 210 ASP A CA 1
ATOM 1521 C C . ASP A 1 210 ? 49.066 10.511 -72.889 1.00 87.00 210 ASP A C 1
ATOM 1523 O O . ASP A 1 210 ? 49.045 11.735 -72.741 1.00 87.00 210 ASP A O 1
ATOM 1527 N N . LYS A 1 211 ? 47.980 9.834 -73.267 1.00 86.12 211 LYS A N 1
ATOM 1528 C CA . LYS A 1 211 ? 46.677 10.456 -73.526 1.00 86.12 211 LYS A CA 1
ATOM 1529 C C . LYS A 1 211 ? 45.839 10.462 -72.245 1.00 86.12 211 LYS A C 1
ATOM 1531 O O . LYS A 1 211 ? 45.698 9.429 -71.594 1.00 86.12 211 LYS A O 1
ATOM 1536 N N . CYS A 1 212 ? 45.221 11.597 -71.915 1.00 88.88 212 CYS A N 1
ATOM 1537 C CA . CYS A 1 212 ? 44.225 11.688 -70.844 1.00 88.88 212 CYS A CA 1
ATOM 1538 C C . CYS A 1 212 ? 43.106 10.647 -71.047 1.00 88.88 212 CYS A C 1
ATOM 1540 O O . CYS A 1 212 ? 42.697 10.386 -72.182 1.00 88.88 212 CYS A O 1
ATOM 1542 N N . ASN A 1 213 ? 42.543 10.105 -69.960 1.00 84.81 213 ASN A N 1
ATOM 1543 C CA . ASN A 1 213 ? 41.369 9.232 -70.063 1.00 84.81 213 ASN A CA 1
ATOM 1544 C C . ASN A 1 213 ? 40.227 9.972 -70.787 1.00 84.81 213 ASN A C 1
ATOM 1546 O O . ASN A 1 213 ? 39.909 11.112 -70.461 1.00 84.81 213 ASN A O 1
ATOM 1550 N N . GLU A 1 214 ? 39.557 9.310 -71.730 1.00 85.38 214 GLU A N 1
ATOM 1551 C CA . GLU A 1 214 ? 38.416 9.855 -72.488 1.00 85.38 214 GLU A CA 1
ATOM 1552 C C . GLU A 1 214 ? 37.197 10.177 -71.598 1.00 85.38 214 GLU A C 1
ATOM 1554 O O . GLU A 1 214 ? 36.232 10.809 -72.026 1.00 85.38 214 GLU A O 1
ATOM 1559 N N . ARG A 1 215 ? 37.243 9.747 -70.332 1.00 86.19 215 ARG A N 1
ATOM 1560 C CA . ARG A 1 215 ? 36.286 10.081 -69.272 1.00 86.19 215 ARG A CA 1
ATOM 1561 C C . ARG A 1 215 ? 36.640 11.343 -68.474 1.00 86.19 215 ARG A C 1
ATOM 1563 O O . ARG A 1 215 ? 35.815 11.776 -67.662 1.00 86.19 215 ARG A O 1
ATOM 1570 N N . CYS A 1 216 ? 37.819 11.926 -68.698 1.00 86.38 216 CYS A N 1
ATOM 1571 C CA . CYS A 1 216 ? 38.135 13.275 -68.249 1.00 86.38 216 CYS A CA 1
ATOM 1572 C C . CYS A 1 216 ? 37.259 14.280 -69.010 1.00 86.38 216 CYS A C 1
ATOM 1574 O O . CYS A 1 216 ? 37.237 14.296 -70.239 1.00 86.38 216 CYS A O 1
ATOM 1576 N N . ASN A 1 217 ? 36.586 15.159 -68.280 1.00 81.44 217 ASN A N 1
ATOM 1577 C CA . ASN A 1 217 ? 35.996 16.375 -68.821 1.00 81.44 217 ASN A CA 1
ATOM 1578 C C . ASN A 1 217 ? 36.982 17.530 -68.581 1.00 81.44 217 ASN A C 1
ATOM 1580 O O . ASN A 1 217 ? 37.607 17.584 -67.522 1.00 81.44 217 ASN A O 1
ATOM 1584 N N . ASP A 1 218 ? 37.128 18.422 -69.561 1.00 82.81 218 ASP A N 1
ATOM 1585 C CA . ASP A 1 218 ? 38.121 19.510 -69.562 1.00 82.81 218 ASP A CA 1
ATOM 1586 C C . ASP A 1 218 ? 39.590 19.039 -69.415 1.00 82.81 218 ASP A C 1
ATOM 1588 O O . ASP A 1 218 ? 40.434 19.680 -68.789 1.00 82.81 218 ASP A O 1
ATOM 1592 N N . GLY A 1 219 ? 39.905 17.871 -69.990 1.00 83.31 219 GLY A N 1
ATOM 1593 C CA . GLY A 1 219 ? 41.262 17.320 -70.042 1.00 83.31 219 GLY A CA 1
ATOM 1594 C C . GLY A 1 219 ? 41.832 16.867 -68.691 1.00 83.31 219 GLY A C 1
ATOM 1595 O O . GLY A 1 219 ? 41.109 16.584 -67.732 1.00 83.31 219 GLY A O 1
ATOM 1596 N N . CYS A 1 220 ? 43.156 16.750 -68.636 1.00 88.88 220 CYS A N 1
ATOM 1597 C CA . CYS A 1 220 ? 43.900 16.316 -67.459 1.00 88.88 220 CYS A CA 1
ATOM 1598 C C . CYS A 1 220 ? 45.156 17.165 -67.241 1.00 88.88 220 CYS A C 1
ATOM 1600 O O . CYS A 1 220 ? 45.601 17.881 -68.141 1.00 88.88 220 CYS A O 1
ATOM 1602 N N . LYS A 1 221 ? 45.716 17.099 -66.033 1.00 87.38 221 LYS A N 1
ATOM 1603 C CA . LYS A 1 221 ? 46.953 17.791 -65.674 1.00 87.38 221 LYS A CA 1
ATOM 1604 C C . LYS A 1 221 ? 48.156 17.193 -66.403 1.00 87.38 221 LYS A C 1
ATOM 1606 O O . LYS A 1 221 ? 48.323 15.975 -66.436 1.00 87.38 221 LYS A O 1
ATOM 1611 N N . GLN A 1 222 ? 49.018 18.069 -66.918 1.00 81.56 222 GLN A N 1
ATOM 1612 C CA . GLN A 1 222 ? 50.192 17.708 -67.721 1.00 81.56 222 GLN A CA 1
ATOM 1613 C C . GLN A 1 222 ? 51.250 16.903 -66.937 1.00 81.56 222 GLN A C 1
ATOM 1615 O O . GLN A 1 222 ? 51.976 16.127 -67.544 1.00 81.56 222 GLN A O 1
ATOM 1620 N N . ASP A 1 223 ? 51.315 17.050 -65.610 1.00 80.44 223 ASP A N 1
ATOM 1621 C CA . ASP A 1 223 ? 52.297 16.403 -64.721 1.00 80.44 223 ASP A CA 1
ATOM 1622 C C . ASP A 1 223 ? 51.910 14.976 -64.284 1.00 80.44 223 ASP A C 1
ATOM 1624 O O . ASP A 1 223 ? 52.767 14.129 -64.051 1.00 80.44 223 ASP A O 1
ATOM 1628 N N . THR A 1 224 ? 50.611 14.715 -64.133 1.00 82.81 224 THR A N 1
ATOM 1629 C CA . THR A 1 224 ? 50.082 13.555 -63.391 1.00 82.81 224 THR A CA 1
ATOM 1630 C C . THR A 1 224 ? 49.043 12.747 -64.161 1.00 82.81 224 THR A C 1
ATOM 1632 O O . THR A 1 224 ? 48.623 11.690 -63.691 1.00 82.81 224 THR A O 1
ATOM 1635 N N . GLY A 1 225 ? 48.564 13.241 -65.306 1.00 84.69 225 GLY A N 1
ATOM 1636 C CA . GLY A 1 225 ? 47.469 12.621 -66.058 1.00 84.69 225 GLY A CA 1
ATOM 1637 C C . GLY A 1 225 ? 46.112 12.673 -65.349 1.00 84.69 225 GLY A C 1
ATOM 1638 O O . GLY A 1 225 ? 45.133 12.100 -65.829 1.00 84.69 225 GLY A O 1
ATOM 1639 N N . TYR A 1 226 ? 46.023 13.361 -64.206 1.00 89.19 226 TYR A N 1
ATOM 1640 C CA . TYR A 1 226 ? 44.806 13.429 -63.405 1.00 89.19 226 TYR A CA 1
ATOM 1641 C C . TYR A 1 226 ? 43.776 14.356 -64.053 1.00 89.19 226 TYR A C 1
ATOM 1643 O O . TYR A 1 226 ? 44.071 15.515 -64.344 1.00 89.19 226 TYR A O 1
ATOM 1651 N N . CYS A 1 227 ? 42.567 13.850 -64.283 1.00 87.62 227 CYS A N 1
ATOM 1652 C CA . CYS A 1 227 ? 41.477 14.583 -64.912 1.00 87.62 227 CYS A CA 1
ATOM 1653 C C . CYS A 1 227 ? 41.112 15.841 -64.110 1.00 87.62 227 CYS A C 1
ATOM 1655 O O . CYS A 1 227 ? 40.933 15.775 -62.893 1.00 87.62 227 CYS A O 1
ATOM 1657 N N . ASN A 1 228 ? 40.913 16.967 -64.798 1.00 84.06 228 ASN A N 1
ATOM 1658 C CA . ASN A 1 228 ? 40.471 18.211 -64.158 1.00 84.06 228 ASN A CA 1
ATOM 1659 C C . ASN A 1 228 ? 39.033 18.085 -63.624 1.00 84.06 228 ASN A C 1
ATOM 1661 O O . ASN A 1 228 ? 38.689 18.638 -62.579 1.00 84.06 228 ASN A O 1
ATOM 1665 N N . LYS A 1 229 ? 38.199 17.303 -64.320 1.00 84.00 229 LYS A N 1
ATOM 1666 C CA . LYS A 1 229 ? 36.839 16.934 -63.918 1.00 84.00 229 LYS A CA 1
ATOM 1667 C C . LYS A 1 229 ? 36.481 15.561 -64.493 1.00 84.00 229 LYS A C 1
ATOM 1669 O O . LYS A 1 229 ? 37.025 15.157 -65.515 1.00 84.00 229 LYS A O 1
ATOM 1674 N N . CYS A 1 230 ? 35.541 14.849 -63.874 1.00 86.12 230 CYS A N 1
ATOM 1675 C CA . CYS A 1 230 ? 35.008 13.598 -64.422 1.00 86.12 230 CYS A CA 1
ATOM 1676 C C . CYS A 1 230 ? 33.692 13.793 -65.178 1.00 86.12 230 CYS A C 1
ATOM 1678 O O . CYS A 1 230 ? 32.875 14.655 -64.837 1.00 86.12 230 CYS A O 1
ATOM 1680 N N . ASN A 1 231 ? 33.460 12.943 -66.180 1.00 86.31 231 ASN A N 1
ATOM 1681 C CA . ASN A 1 231 ? 32.140 12.774 -66.781 1.00 86.31 231 ASN A CA 1
ATOM 1682 C C . ASN A 1 231 ? 31.118 12.250 -65.753 1.00 86.31 231 ASN A C 1
ATOM 1684 O O . ASN A 1 231 ? 31.451 11.512 -64.824 1.00 86.31 231 ASN A O 1
ATOM 1688 N N . LYS A 1 232 ? 29.848 12.645 -65.910 1.00 81.75 232 LYS A N 1
ATOM 1689 C CA . LYS A 1 232 ? 28.789 12.335 -64.938 1.00 81.75 232 LYS A CA 1
ATOM 1690 C C . LYS A 1 232 ? 28.596 10.819 -64.812 1.00 81.75 232 LYS A C 1
ATOM 1692 O O . LYS A 1 232 ? 28.249 10.157 -65.783 1.00 81.75 232 LYS A O 1
ATOM 1697 N N . GLY A 1 233 ? 28.791 10.293 -63.602 1.00 81.12 233 GLY A N 1
ATOM 1698 C CA . GLY A 1 233 ? 28.678 8.861 -63.304 1.00 81.12 233 GLY A CA 1
ATOM 1699 C C . GLY A 1 233 ? 30.010 8.125 -63.120 1.00 81.12 233 GLY A C 1
ATOM 1700 O O . GLY A 1 233 ? 29.974 6.936 -62.809 1.00 81.12 233 GLY A O 1
ATOM 1701 N N . VAL A 1 234 ? 31.160 8.801 -63.240 1.00 86.25 234 VAL A N 1
ATOM 1702 C CA . VAL A 1 234 ? 32.487 8.245 -62.911 1.00 86.25 234 VAL A CA 1
ATOM 1703 C C . VAL A 1 234 ? 33.307 9.168 -61.998 1.00 86.25 234 VAL A C 1
ATOM 1705 O O . VAL A 1 234 ? 33.039 10.365 -61.921 1.00 86.25 234 VAL A O 1
ATOM 1708 N N . TYR A 1 235 ? 34.289 8.599 -61.293 1.00 87.44 235 TYR A N 1
ATOM 1709 C CA . TYR A 1 235 ? 35.162 9.262 -60.321 1.00 87.44 235 TYR A CA 1
ATOM 1710 C C . TYR A 1 235 ? 36.563 8.631 -60.253 1.00 87.44 235 TYR A C 1
ATOM 1712 O O . TYR A 1 235 ? 36.871 7.674 -60.967 1.00 87.44 235 TYR A O 1
ATOM 1720 N N . GLY A 1 236 ? 37.401 9.160 -59.360 1.00 82.75 236 GLY A N 1
ATOM 1721 C CA . GLY A 1 236 ? 38.817 8.840 -59.227 1.00 82.75 236 GLY A CA 1
ATOM 1722 C C . GLY A 1 236 ? 39.672 9.846 -59.989 1.00 82.75 236 GLY A C 1
ATOM 1723 O O . GLY A 1 236 ? 39.199 10.491 -60.922 1.00 82.75 236 GLY A O 1
ATOM 1724 N N . ASN A 1 237 ? 40.948 9.965 -59.613 1.00 84.25 237 ASN A N 1
ATOM 1725 C CA . ASN A 1 237 ? 41.870 10.942 -60.205 1.00 84.25 237 ASN A CA 1
ATOM 1726 C C . ASN A 1 237 ? 41.984 10.819 -61.736 1.00 84.25 237 ASN A C 1
ATOM 1728 O O . ASN A 1 237 ? 42.273 11.805 -62.398 1.00 84.25 237 ASN A O 1
ATOM 1732 N N . VAL A 1 238 ? 41.734 9.632 -62.299 1.00 86.56 238 VAL A N 1
ATOM 1733 C CA . VAL A 1 238 ? 41.723 9.366 -63.748 1.00 86.56 238 VAL A CA 1
ATOM 1734 C C . VAL A 1 238 ? 40.337 8.952 -64.272 1.00 86.56 238 VAL A C 1
ATOM 1736 O O . VAL A 1 238 ? 40.241 8.400 -65.362 1.00 86.56 238 VAL A O 1
ATOM 1739 N N . CYS A 1 239 ? 39.259 9.195 -63.516 1.00 88.06 239 CYS A N 1
ATOM 1740 C CA . CYS A 1 239 ? 37.858 8.910 -63.879 1.00 88.06 239 CYS A CA 1
ATOM 1741 C C . CYS A 1 239 ? 37.581 7.462 -64.351 1.00 88.06 239 CYS A C 1
ATOM 1743 O O . CYS A 1 239 ? 36.745 7.209 -65.226 1.00 88.06 239 CYS A O 1
ATOM 1745 N N . ASP A 1 240 ? 38.300 6.501 -63.771 1.00 86.62 240 ASP A N 1
ATOM 1746 C CA . ASP A 1 240 ? 38.234 5.070 -64.070 1.00 86.62 240 ASP A CA 1
ATOM 1747 C C . ASP A 1 240 ? 37.053 4.363 -63.382 1.00 86.62 240 ASP A C 1
ATOM 1749 O O . ASP A 1 240 ? 36.485 3.416 -63.935 1.00 86.62 240 ASP A O 1
ATOM 1753 N N . LYS A 1 241 ? 36.649 4.836 -62.196 1.00 85.25 241 LYS A N 1
ATOM 1754 C CA . LYS A 1 241 ? 35.683 4.159 -61.315 1.00 85.25 241 LYS A CA 1
ATOM 1755 C C . LYS A 1 241 ? 34.264 4.657 -61.553 1.00 85.25 241 LYS A C 1
ATOM 1757 O O . LYS A 1 241 ? 34.030 5.854 -61.651 1.00 85.25 241 LYS A O 1
ATOM 1762 N N . ASN A 1 242 ? 33.290 3.751 -61.589 1.00 85.00 242 ASN A N 1
ATOM 1763 C CA . ASN A 1 242 ? 31.875 4.112 -61.725 1.00 85.00 242 ASN A CA 1
ATOM 1764 C C . ASN A 1 242 ? 31.291 4.551 -60.371 1.00 85.00 242 ASN A C 1
ATOM 1766 O O . ASN A 1 242 ? 31.493 3.864 -59.369 1.00 85.00 242 ASN A O 1
ATOM 1770 N N . CYS A 1 243 ? 30.521 5.643 -60.342 1.00 86.50 243 CYS A N 1
ATOM 1771 C CA . CYS A 1 243 ? 29.762 6.063 -59.159 1.00 86.50 243 CYS A CA 1
ATOM 1772 C C . CYS A 1 243 ? 28.819 4.948 -58.677 1.00 86.50 243 CYS A C 1
ATOM 1774 O O . CYS A 1 243 ? 28.293 4.163 -59.472 1.00 86.50 243 CYS A O 1
ATOM 1776 N N . ASN A 1 244 ? 28.553 4.899 -57.370 1.00 82.50 244 ASN A N 1
ATOM 1777 C CA . ASN A 1 244 ? 27.664 3.885 -56.815 1.00 82.50 244 ASN A CA 1
ATOM 1778 C C . ASN A 1 244 ? 26.211 4.076 -57.299 1.00 82.50 244 ASN A C 1
ATOM 1780 O O . ASN A 1 244 ? 25.711 5.198 -57.377 1.00 82.50 244 ASN A O 1
ATOM 1784 N N . LYS A 1 245 ? 25.492 2.973 -57.550 1.00 82.75 245 LYS A N 1
ATOM 1785 C CA . LYS A 1 245 ? 24.054 2.985 -57.878 1.00 82.75 245 LYS A CA 1
ATOM 1786 C C . LYS A 1 245 ? 23.198 3.629 -56.775 1.00 82.75 245 LYS A C 1
ATOM 1788 O O . LYS A 1 245 ? 22.135 4.169 -57.088 1.00 82.75 245 LYS A O 1
ATOM 1793 N N . GLY A 1 246 ? 23.665 3.602 -55.522 1.00 77.75 246 GLY A N 1
ATOM 1794 C CA . GLY A 1 246 ? 23.046 4.279 -54.379 1.00 77.75 246 GLY A CA 1
ATOM 1795 C C . GLY A 1 246 ? 23.138 5.812 -54.409 1.00 77.75 246 GLY A C 1
ATOM 1796 O O . GLY A 1 246 ? 22.346 6.466 -53.735 1.00 77.75 246 GLY A O 1
ATOM 1797 N N . CYS A 1 247 ? 24.036 6.402 -55.209 1.00 84.12 247 CYS A N 1
ATOM 1798 C CA . CYS A 1 247 ? 24.109 7.854 -55.394 1.00 84.12 247 CYS A CA 1
ATOM 1799 C C . CYS A 1 247 ? 22.851 8.392 -56.099 1.00 84.12 247 CYS A C 1
ATOM 1801 O O . CYS A 1 247 ? 22.318 7.746 -57.009 1.00 84.12 247 CYS A O 1
ATOM 1803 N N . LEU A 1 248 ? 22.398 9.588 -55.715 1.00 79.25 248 LEU A N 1
ATOM 1804 C CA . LEU A 1 248 ? 21.211 10.237 -56.275 1.00 79.25 248 LEU A CA 1
ATOM 1805 C C . LEU A 1 248 ? 21.466 10.830 -57.669 1.00 79.25 248 LEU A C 1
ATOM 1807 O O . LEU A 1 248 ? 20.738 10.485 -58.595 1.00 79.25 248 LEU A O 1
ATOM 1811 N N . ASP A 1 249 ? 22.506 11.661 -57.828 1.00 78.19 249 ASP A N 1
ATOM 1812 C CA . ASP A 1 249 ? 22.814 12.349 -59.095 1.00 78.19 249 ASP A CA 1
ATOM 1813 C C . ASP A 1 249 ? 24.325 12.423 -59.407 1.00 78.19 249 ASP A C 1
ATOM 1815 O O . ASP A 1 249 ? 24.918 13.490 -59.549 1.00 78.19 249 ASP A O 1
ATOM 1819 N N . GLY A 1 250 ? 24.975 11.260 -59.503 1.00 75.38 250 GLY A N 1
ATOM 1820 C CA . GLY A 1 250 ? 26.428 11.157 -59.697 1.00 75.38 250 GLY A CA 1
ATOM 1821 C C . GLY A 1 250 ? 27.224 11.292 -58.393 1.00 75.38 250 GLY A C 1
ATOM 1822 O O . GLY A 1 250 ? 26.668 11.162 -57.303 1.00 75.38 250 GLY A O 1
ATOM 1823 N N . CYS A 1 251 ? 28.538 11.486 -58.507 1.00 81.88 251 CYS A N 1
ATOM 1824 C CA . CYS A 1 251 ? 29.463 11.547 -57.377 1.00 81.88 251 CYS A CA 1
ATOM 1825 C C . CYS A 1 251 ? 30.655 12.481 -57.655 1.00 81.88 251 CYS A C 1
ATOM 1827 O O . CYS A 1 251 ? 30.953 12.802 -58.806 1.00 81.88 251 CYS A O 1
ATOM 1829 N N . ASN A 1 252 ? 31.300 12.933 -56.581 1.00 80.75 252 ASN A N 1
ATOM 1830 C CA . ASN A 1 252 ? 32.504 13.761 -56.580 1.00 80.75 252 ASN A CA 1
ATOM 1831 C C . ASN A 1 252 ? 33.746 12.944 -56.986 1.00 80.75 252 ASN A C 1
ATOM 1833 O O . ASN A 1 252 ? 33.698 11.717 -57.037 1.00 80.75 252 ASN A O 1
ATOM 1837 N N . ILE A 1 253 ? 34.885 13.606 -57.227 1.00 75.88 253 ILE A N 1
ATOM 1838 C CA . ILE A 1 253 ? 36.127 12.948 -57.685 1.00 75.88 253 ILE A CA 1
ATOM 1839 C C . ILE A 1 253 ? 36.705 11.928 -56.681 1.00 75.88 253 ILE A C 1
ATOM 1841 O O . ILE A 1 253 ? 37.340 10.960 -57.094 1.00 75.88 253 ILE A O 1
ATOM 1845 N N . ASP A 1 254 ? 36.421 12.081 -55.385 1.00 78.88 254 ASP A N 1
ATOM 1846 C CA . ASP A 1 254 ? 36.753 11.123 -54.316 1.00 78.88 254 ASP A CA 1
ATOM 1847 C C . ASP A 1 254 ? 35.764 9.937 -54.220 1.00 78.88 254 ASP A C 1
ATOM 1849 O O . ASP A 1 254 ? 35.996 8.982 -53.479 1.00 78.88 254 ASP A O 1
ATOM 1853 N N . GLY A 1 255 ? 34.666 9.981 -54.981 1.00 77.12 255 GLY A N 1
ATOM 1854 C CA . GLY A 1 255 ? 33.576 9.007 -54.959 1.00 77.12 255 GLY A CA 1
ATOM 1855 C C . GLY A 1 255 ? 32.463 9.322 -53.960 1.00 77.12 255 GLY A C 1
ATOM 1856 O O . GLY A 1 255 ? 31.535 8.521 -53.832 1.00 77.12 255 GLY A O 1
ATOM 1857 N N . SER A 1 256 ? 32.521 10.459 -53.258 1.00 80.06 256 SER A N 1
ATOM 1858 C CA . SER A 1 256 ? 31.462 10.864 -52.330 1.00 80.06 256 SER A CA 1
ATOM 1859 C C . SER A 1 256 ? 30.209 11.356 -53.063 1.00 80.06 256 SER A C 1
ATOM 1861 O O . SER A 1 256 ? 30.292 11.959 -54.134 1.00 80.06 256 SER A O 1
ATOM 1863 N N . CYS A 1 257 ? 29.018 11.087 -52.523 1.00 82.88 257 CYS A N 1
ATOM 1864 C CA . CYS A 1 257 ? 27.756 11.499 -53.142 1.00 82.88 257 CYS A CA 1
ATOM 1865 C C . CYS A 1 257 ? 26.608 11.632 -52.131 1.00 82.88 257 CYS A C 1
ATOM 1867 O O . CYS A 1 257 ? 26.664 11.092 -51.029 1.00 82.88 257 CYS A O 1
ATOM 1869 N N . LYS A 1 258 ? 25.535 12.333 -52.524 1.00 79.19 258 LYS A N 1
ATOM 1870 C CA . LYS A 1 258 ? 24.245 12.254 -51.821 1.00 79.19 258 LYS A CA 1
ATOM 1871 C C . LYS A 1 258 ? 23.573 10.924 -52.150 1.00 79.19 258 LYS A C 1
ATOM 1873 O O . LYS A 1 258 ? 23.534 10.543 -53.322 1.00 79.19 258 LYS A O 1
ATOM 1878 N N . CYS A 1 259 ? 23.028 10.251 -51.145 1.00 79.50 259 CYS A N 1
ATOM 1879 C CA . CYS A 1 259 ? 22.374 8.959 -51.324 1.00 79.50 259 CYS A CA 1
ATOM 1880 C C . CYS A 1 259 ? 20.909 9.096 -51.735 1.00 79.50 259 CYS A C 1
ATOM 1882 O O . CYS A 1 259 ? 20.271 10.120 -51.514 1.00 79.50 259 CYS A O 1
ATOM 1884 N N . LYS A 1 260 ? 20.377 8.030 -52.328 1.00 79.75 260 LYS A N 1
ATOM 1885 C CA . LYS A 1 260 ? 18.941 7.730 -52.319 1.00 79.75 260 LYS A CA 1
ATOM 1886 C C . LYS A 1 260 ? 18.569 7.223 -50.922 1.00 79.75 260 LYS A C 1
ATOM 1888 O O . LYS A 1 260 ? 19.374 6.529 -50.312 1.00 79.75 260 LYS A O 1
ATOM 1893 N N . SER A 1 261 ? 17.348 7.483 -50.463 1.00 73.69 261 SER A N 1
ATOM 1894 C CA . SER A 1 261 ? 16.859 7.215 -49.092 1.00 73.69 261 SER A CA 1
ATOM 1895 C C . SER A 1 261 ? 16.875 5.749 -48.609 1.00 73.69 261 SER A C 1
ATOM 1897 O O . SER A 1 261 ? 16.563 5.477 -47.449 1.00 73.69 261 SER A O 1
ATOM 1899 N N . THR A 1 262 ? 17.245 4.802 -49.477 1.00 73.88 262 THR A N 1
ATOM 1900 C CA . THR A 1 262 ? 17.470 3.377 -49.171 1.00 73.88 262 THR A CA 1
ATOM 1901 C C . THR A 1 262 ? 18.957 2.994 -49.077 1.00 73.88 262 THR A C 1
ATOM 1903 O O . THR A 1 262 ? 19.278 1.819 -48.893 1.00 73.88 262 THR A O 1
ATOM 1906 N N . TYR A 1 263 ? 19.876 3.961 -49.186 1.00 78.00 263 TYR A N 1
ATOM 1907 C CA . TYR A 1 263 ? 21.330 3.784 -49.108 1.00 78.00 263 TYR A CA 1
ATOM 1908 C C . TYR A 1 263 ? 21.976 4.820 -48.177 1.00 78.00 263 TYR A C 1
ATOM 1910 O O . TYR A 1 263 ? 21.494 5.941 -48.047 1.00 78.00 263 TYR A O 1
ATOM 1918 N N . TYR A 1 264 ? 23.106 4.464 -47.564 1.00 75.44 264 TYR A N 1
ATOM 1919 C CA . TYR A 1 264 ? 23.851 5.322 -46.642 1.00 75.44 264 TYR A CA 1
ATOM 1920 C C . TYR A 1 264 ? 25.377 5.120 -46.733 1.00 75.44 264 TYR A C 1
ATOM 1922 O O . TYR A 1 264 ? 25.889 4.202 -47.386 1.00 75.44 264 TYR A O 1
ATOM 1930 N N . GLY A 1 265 ? 26.118 6.002 -46.055 1.00 69.56 265 GLY A N 1
ATOM 1931 C CA . GLY A 1 265 ? 27.582 6.086 -46.117 1.00 69.56 265 GLY A CA 1
ATOM 1932 C C . GLY A 1 265 ? 28.073 7.068 -47.185 1.00 69.56 265 GLY A C 1
ATOM 1933 O O . GLY A 1 265 ? 27.334 7.434 -48.090 1.00 69.56 265 GLY A O 1
ATOM 1934 N N . THR A 1 266 ? 29.330 7.510 -47.085 1.00 74.12 266 THR A N 1
ATOM 1935 C CA . THR A 1 266 ? 29.878 8.630 -47.884 1.00 74.12 266 THR A CA 1
ATOM 1936 C C . THR A 1 266 ? 29.814 8.423 -49.399 1.00 74.12 266 THR A C 1
ATOM 1938 O O . THR A 1 266 ? 29.647 9.393 -50.131 1.00 74.12 266 THR A O 1
ATOM 1941 N N . ASN A 1 267 ? 29.913 7.176 -49.862 1.00 74.38 267 ASN A N 1
ATOM 1942 C CA . ASN A 1 267 ? 29.778 6.763 -51.264 1.00 74.38 267 ASN A CA 1
ATOM 1943 C C . ASN A 1 267 ? 28.514 5.914 -51.524 1.00 74.38 267 ASN A C 1
ATOM 1945 O O . ASN A 1 267 ? 28.457 5.178 -52.511 1.00 74.38 267 ASN A O 1
ATOM 1949 N N . CYS A 1 268 ? 27.539 5.951 -50.608 1.00 82.12 268 CYS A N 1
ATOM 1950 C CA . CYS A 1 268 ? 26.244 5.264 -50.699 1.00 82.12 268 CYS A CA 1
ATOM 1951 C C . CYS A 1 268 ? 26.332 3.760 -51.014 1.00 82.12 268 CYS A C 1
ATOM 1953 O O . CYS A 1 268 ? 25.485 3.206 -51.714 1.00 82.12 268 CYS A O 1
ATOM 1955 N N . SER A 1 269 ? 27.383 3.099 -50.518 1.00 79.00 269 SER A N 1
ATOM 1956 C CA . SER A 1 269 ? 27.669 1.681 -50.769 1.00 79.00 269 SER A CA 1
ATOM 1957 C C . SER A 1 269 ? 26.938 0.707 -49.850 1.00 79.00 269 SER A C 1
ATOM 1959 O O . SER A 1 269 ? 26.932 -0.491 -50.131 1.00 79.00 269 SER A O 1
ATOM 1961 N N . LYS A 1 270 ? 26.319 1.193 -48.770 1.00 77.75 270 LYS A N 1
ATOM 1962 C CA . LYS A 1 270 ? 25.558 0.369 -47.828 1.00 77.75 270 LYS A CA 1
ATOM 1963 C C . LYS A 1 270 ? 24.070 0.610 -48.042 1.00 77.75 270 LYS A C 1
ATOM 1965 O O . LYS A 1 270 ? 23.637 1.756 -48.058 1.00 77.75 270 LYS A O 1
ATOM 1970 N N . GLN A 1 271 ? 23.298 -0.456 -48.209 1.00 77.94 271 GLN A N 1
ATOM 1971 C CA . GLN A 1 271 ? 21.837 -0.388 -48.240 1.00 77.94 271 GLN A CA 1
ATOM 1972 C C . GLN A 1 271 ? 21.306 -0.321 -46.799 1.00 77.94 271 GLN A C 1
ATOM 1974 O O . GLN A 1 271 ? 21.882 -0.956 -45.912 1.00 77.94 271 GLN A O 1
ATOM 1979 N N . CYS A 1 272 ? 20.241 0.446 -46.553 1.00 77.44 272 CYS A N 1
ATOM 1980 C CA . CYS A 1 272 ? 19.578 0.501 -45.247 1.00 77.44 272 CYS A CA 1
ATOM 1981 C C . CYS A 1 272 ? 19.110 -0.899 -44.800 1.00 77.44 272 CYS A C 1
ATOM 1983 O O . CYS A 1 272 ? 18.861 -1.778 -45.630 1.00 77.44 272 CYS A O 1
ATOM 1985 N N . SER A 1 273 ? 18.954 -1.106 -43.487 1.00 76.94 273 SER A N 1
ATOM 1986 C CA . SER A 1 273 ? 18.454 -2.382 -42.948 1.00 76.94 273 SER A CA 1
ATOM 1987 C C . SER A 1 273 ? 17.072 -2.732 -43.516 1.00 76.94 273 SER A C 1
ATOM 1989 O O . SER A 1 273 ? 16.164 -1.901 -43.484 1.00 76.94 273 SER A O 1
ATOM 1991 N N . SER A 1 274 ? 16.874 -3.984 -43.946 1.00 76.62 274 SER A N 1
ATOM 1992 C CA . SER A 1 274 ? 15.552 -4.526 -44.317 1.00 76.62 274 SER A CA 1
ATOM 1993 C C . SER A 1 274 ? 14.546 -4.486 -43.164 1.00 76.62 274 SER A C 1
ATOM 1995 O O . SER A 1 274 ? 13.342 -4.590 -43.382 1.00 76.62 274 SER A O 1
ATOM 1997 N N . ASN A 1 275 ? 15.047 -4.344 -41.935 1.00 79.38 275 ASN A N 1
ATOM 1998 C CA . ASN A 1 275 ? 14.249 -4.265 -40.722 1.00 79.38 275 ASN A CA 1
ATOM 1999 C C . ASN A 1 275 ? 13.854 -2.814 -40.386 1.00 79.38 275 ASN A C 1
ATOM 2001 O O . ASN A 1 275 ? 13.075 -2.607 -39.456 1.00 79.38 275 ASN A O 1
ATOM 2005 N N . CYS A 1 276 ? 14.357 -1.809 -41.119 1.00 78.25 276 CYS A N 1
ATOM 2006 C CA . CYS A 1 276 ? 13.752 -0.478 -41.131 1.00 78.25 276 CYS A CA 1
ATOM 2007 C C . CYS A 1 276 ? 12.380 -0.562 -41.819 1.00 78.25 276 CYS A C 1
ATOM 2009 O O . CYS A 1 276 ? 12.257 -1.184 -42.877 1.00 78.25 276 CYS A O 1
ATOM 2011 N N . VAL A 1 277 ? 11.365 0.129 -41.294 1.00 77.31 277 VAL A N 1
ATOM 2012 C CA . VAL A 1 277 ? 10.094 0.306 -42.018 1.00 77.31 277 VAL A CA 1
ATOM 2013 C C . VAL A 1 277 ? 10.370 0.968 -43.378 1.00 77.31 277 VAL A C 1
ATOM 2015 O O . VAL A 1 277 ? 11.105 1.954 -43.465 1.00 77.31 277 VAL A O 1
ATOM 2018 N N . ASP A 1 278 ? 9.822 0.367 -44.437 1.00 76.25 278 ASP A N 1
ATOM 2019 C CA . ASP A 1 278 ? 10.040 0.694 -45.856 1.00 76.25 278 ASP A CA 1
ATOM 2020 C C . ASP A 1 278 ? 11.513 0.671 -46.332 1.00 76.25 278 ASP A C 1
ATOM 2022 O O . ASP A 1 278 ? 11.825 1.188 -47.402 1.00 76.25 278 ASP A O 1
ATOM 2026 N N . SER A 1 279 ? 12.436 0.069 -45.566 1.00 72.62 279 SER A N 1
ATOM 2027 C CA . SER A 1 279 ? 13.892 0.123 -45.817 1.00 72.62 279 SER A CA 1
ATOM 2028 C C . SER A 1 279 ? 14.472 1.551 -45.886 1.00 72.62 279 SER A C 1
ATOM 2030 O O . SER A 1 279 ? 15.451 1.785 -46.594 1.00 72.62 279 SER A O 1
ATOM 2032 N N . LEU A 1 280 ? 13.884 2.514 -45.162 1.00 74.69 280 LEU A N 1
ATOM 2033 C CA . LEU A 1 280 ? 14.308 3.922 -45.175 1.00 74.69 280 LEU A CA 1
ATOM 2034 C C . LEU A 1 280 ? 15.211 4.280 -43.981 1.00 74.69 280 LEU A C 1
ATOM 2036 O O . LEU A 1 280 ? 14.832 4.074 -42.822 1.00 74.69 280 LEU A O 1
ATOM 2040 N N . CYS A 1 281 ? 16.365 4.900 -44.247 1.00 74.12 281 CYS A N 1
ATOM 2041 C CA . CYS A 1 281 ? 17.292 5.395 -43.223 1.00 74.12 281 CYS A CA 1
ATOM 2042 C C . CYS A 1 281 ? 17.791 6.832 -43.499 1.00 74.12 281 CYS A C 1
ATOM 2044 O O . CYS A 1 281 ? 17.564 7.386 -44.571 1.00 74.12 281 CYS A O 1
ATOM 2046 N N . ASN A 1 282 ? 18.361 7.486 -42.479 1.00 66.38 282 ASN A N 1
ATOM 2047 C CA . ASN A 1 282 ? 18.618 8.935 -42.480 1.00 66.38 282 ASN A CA 1
ATOM 2048 C C . ASN A 1 282 ? 19.810 9.353 -43.373 1.00 66.38 282 ASN A C 1
ATOM 2050 O O . ASN A 1 282 ? 20.836 8.681 -43.399 1.00 66.38 282 ASN A O 1
ATOM 2054 N N . GLU A 1 283 ? 19.701 10.506 -44.039 1.00 62.31 283 GLU A N 1
ATOM 2055 C CA . GLU A 1 283 ? 20.655 10.987 -45.057 1.00 62.31 283 GLU A CA 1
ATOM 2056 C C . GLU A 1 283 ? 21.860 11.776 -44.503 1.00 62.31 283 GLU A C 1
ATOM 2058 O O . GLU A 1 283 ? 22.752 12.155 -45.265 1.00 62.31 283 GLU A O 1
ATOM 2063 N N . ILE A 1 284 ? 21.903 12.077 -43.200 1.00 50.88 284 ILE A N 1
ATOM 2064 C CA . ILE A 1 284 ? 22.925 12.977 -42.638 1.00 50.88 284 ILE A CA 1
ATOM 2065 C C . ILE A 1 284 ? 24.313 12.313 -42.620 1.00 50.88 284 ILE A C 1
ATOM 2067 O O . ILE A 1 284 ? 24.500 11.201 -42.126 1.00 50.88 284 ILE A O 1
ATOM 2071 N N . SER A 1 285 ? 25.292 13.047 -43.154 1.00 46.50 285 SER A N 1
ATOM 2072 C CA . SER A 1 285 ? 26.693 12.656 -43.314 1.00 46.50 285 SER A CA 1
ATOM 2073 C C . SER A 1 285 ? 27.336 12.054 -42.056 1.00 46.50 285 SER A C 1
ATOM 2075 O O . SER A 1 285 ? 27.102 12.503 -40.940 1.00 46.50 285 SER A O 1
ATOM 2077 N N . VAL A 1 286 ? 28.268 11.118 -42.282 1.00 46.62 286 VAL A N 1
ATOM 2078 C CA . VAL A 1 286 ? 29.083 10.417 -41.266 1.00 46.62 286 VAL A CA 1
ATOM 2079 C C . VAL A 1 286 ? 28.318 9.366 -40.436 1.00 46.62 286 VAL A C 1
ATOM 2081 O O . VAL A 1 286 ? 28.144 9.480 -39.229 1.00 46.62 286 VAL A O 1
ATOM 2084 N N . GLY A 1 287 ? 27.998 8.237 -41.081 1.00 48.97 287 GLY A N 1
ATOM 2085 C CA . GLY A 1 287 ? 28.233 6.918 -40.466 1.00 48.97 287 GLY A CA 1
ATOM 2086 C C . GLY A 1 287 ? 27.049 6.092 -39.944 1.00 48.97 287 GLY A C 1
ATOM 2087 O O . GLY A 1 287 ? 27.269 4.923 -39.629 1.00 48.97 287 GLY A O 1
ATOM 2088 N N . TYR A 1 288 ? 25.820 6.613 -39.886 1.00 61.09 288 TYR A N 1
ATOM 2089 C CA . TYR A 1 288 ? 24.721 5.964 -39.143 1.00 61.09 288 TYR A CA 1
ATOM 2090 C C . TYR A 1 288 ? 23.596 5.374 -40.016 1.00 61.09 288 TYR A C 1
ATOM 2092 O O . TYR A 1 288 ? 23.055 6.042 -40.887 1.00 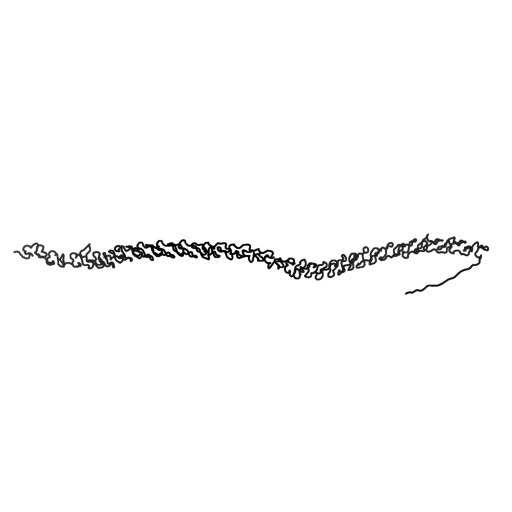61.09 288 TYR A O 1
ATOM 2100 N N . ASN A 1 289 ? 23.186 4.134 -39.716 1.00 64.94 289 ASN A N 1
ATOM 2101 C CA . ASN A 1 289 ? 22.098 3.386 -40.378 1.00 64.94 289 ASN A CA 1
ATOM 2102 C C . ASN A 1 289 ? 20.725 3.638 -39.709 1.00 64.94 289 ASN A C 1
ATOM 2104 O O . ASN A 1 289 ? 19.997 2.697 -39.403 1.00 64.94 289 ASN A O 1
ATOM 2108 N N . SER A 1 290 ? 20.421 4.883 -39.328 1.00 69.75 290 SER A N 1
ATOM 2109 C CA . SER A 1 290 ? 19.286 5.159 -38.429 1.00 69.75 290 SER A CA 1
ATOM 2110 C C . SER A 1 290 ? 17.944 5.093 -39.167 1.00 69.75 290 SER A C 1
ATOM 2112 O O . SER A 1 290 ? 17.698 5.911 -40.058 1.00 69.75 290 SER A O 1
ATOM 2114 N N . CYS A 1 291 ? 17.086 4.130 -38.817 1.00 75.69 291 CYS A N 1
ATOM 2115 C CA . CYS A 1 291 ? 15.817 3.864 -39.507 1.00 75.69 291 CYS A CA 1
ATOM 2116 C C . CYS A 1 291 ? 14.770 4.964 -39.240 1.00 75.69 291 CYS A C 1
ATOM 2118 O O . CYS A 1 291 ? 14.200 5.033 -38.148 1.00 75.69 291 CYS A O 1
ATOM 2120 N N . ILE A 1 292 ? 14.456 5.805 -40.234 1.00 72.62 292 ILE A N 1
ATOM 2121 C CA . ILE A 1 292 ? 13.681 7.047 -40.010 1.00 72.62 292 ILE A CA 1
ATOM 2122 C C . ILE A 1 292 ? 12.226 6.818 -39.577 1.00 72.62 292 ILE A C 1
ATOM 2124 O O . ILE A 1 292 ? 11.672 7.621 -38.828 1.00 72.62 292 ILE A O 1
ATOM 2128 N N . ARG A 1 293 ? 11.606 5.714 -40.009 1.00 72.94 293 ARG A N 1
ATOM 2129 C CA . ARG A 1 293 ? 10.240 5.327 -39.615 1.00 72.94 293 ARG A CA 1
ATOM 2130 C C . ARG A 1 293 ? 10.209 4.351 -38.425 1.00 72.94 293 ARG A C 1
ATOM 2132 O O . ARG A 1 293 ? 9.130 3.987 -37.965 1.00 72.94 293 ARG A O 1
ATOM 2139 N N . GLY A 1 294 ? 11.369 3.978 -37.879 1.00 72.56 294 GLY A N 1
ATOM 2140 C CA . GLY A 1 294 ? 11.520 2.916 -36.880 1.00 72.56 294 GLY A CA 1
ATOM 2141 C C . GLY A 1 294 ? 11.627 1.517 -37.496 1.00 72.56 294 GLY A C 1
ATOM 2142 O O . GLY A 1 294 ? 11.873 1.371 -38.695 1.00 72.56 294 GLY A O 1
ATOM 2143 N N . CYS A 1 295 ? 11.465 0.496 -36.653 1.00 79.19 295 CYS A N 1
ATOM 2144 C CA . CYS A 1 295 ? 11.647 -0.910 -37.012 1.00 79.19 295 CYS A CA 1
ATOM 2145 C C . CYS A 1 295 ? 10.347 -1.603 -37.424 1.00 79.19 295 CYS A C 1
ATOM 2147 O O . CYS A 1 295 ? 9.269 -1.256 -36.939 1.00 79.19 295 CYS A O 1
ATOM 2149 N N . VAL A 1 296 ? 10.464 -2.628 -38.269 1.00 79.31 296 VAL A N 1
ATOM 2150 C CA . VAL A 1 296 ? 9.412 -3.637 -38.448 1.00 79.31 296 VAL A CA 1
ATOM 2151 C C . VAL A 1 296 ? 9.208 -4.425 -37.145 1.00 79.31 296 VAL A C 1
ATOM 2153 O O . VAL A 1 296 ? 10.100 -4.486 -36.294 1.00 79.31 296 VAL A O 1
ATOM 2156 N N . ALA A 1 297 ? 8.026 -5.023 -36.972 1.00 75.56 297 ALA A N 1
ATOM 2157 C CA . ALA A 1 297 ? 7.681 -5.757 -35.754 1.00 75.56 297 ALA A CA 1
ATOM 2158 C C . ALA A 1 297 ? 8.697 -6.876 -35.442 1.00 75.56 297 ALA A C 1
ATOM 2160 O O . ALA A 1 297 ? 9.179 -7.561 -36.344 1.00 75.56 297 ALA A O 1
ATOM 2161 N N . GLY A 1 298 ? 9.018 -7.052 -34.157 1.00 73.94 298 GLY A N 1
ATOM 2162 C CA . GLY A 1 298 ? 10.020 -8.014 -33.691 1.00 73.94 298 GLY A CA 1
ATOM 2163 C C . GLY A 1 298 ? 11.476 -7.524 -33.712 1.00 73.94 298 GLY A C 1
ATOM 2164 O O . GLY A 1 298 ? 12.353 -8.305 -33.351 1.00 73.94 298 GLY A O 1
ATOM 2165 N N . TYR A 1 299 ? 11.756 -6.264 -34.078 1.00 80.44 299 TYR A N 1
ATOM 2166 C CA . TYR A 1 299 ? 13.109 -5.679 -34.068 1.00 80.44 299 TYR A CA 1
ATOM 2167 C C . TYR A 1 299 ? 13.182 -4.352 -33.292 1.00 80.44 299 TYR A C 1
ATOM 2169 O O . TYR A 1 299 ? 12.223 -3.581 -33.256 1.00 80.44 299 TYR A O 1
ATOM 2177 N N . LYS A 1 300 ? 14.342 -4.076 -32.680 1.00 77.06 300 LYS A N 1
ATOM 2178 C CA . LYS A 1 300 ? 14.635 -2.889 -31.858 1.00 77.06 300 LYS A CA 1
ATOM 2179 C C . LYS A 1 300 ? 16.046 -2.335 -32.075 1.00 77.06 300 LYS A C 1
ATOM 2181 O O . LYS A 1 300 ? 16.909 -2.986 -32.661 1.00 77.06 300 LYS A O 1
ATOM 2186 N N . GLY A 1 301 ? 16.284 -1.145 -31.526 1.00 71.94 301 GLY A N 1
ATOM 2187 C CA . GLY A 1 301 ? 17.543 -0.412 -31.627 1.00 71.94 301 GLY A CA 1
ATOM 2188 C C . GLY A 1 301 ? 17.563 0.548 -32.817 1.00 71.94 301 GLY A C 1
ATOM 2189 O O . GLY A 1 301 ? 16.777 0.425 -33.753 1.00 71.94 301 GLY A O 1
ATOM 2190 N N . LEU A 1 302 ? 18.493 1.509 -32.790 1.00 69.25 302 LEU A N 1
ATOM 2191 C CA . LEU A 1 302 ? 18.604 2.582 -33.793 1.00 69.25 302 LEU A CA 1
ATOM 2192 C C . LEU A 1 302 ? 18.746 2.071 -35.240 1.00 69.25 302 LEU A C 1
ATOM 2194 O O . LEU A 1 302 ? 18.350 2.768 -36.172 1.00 69.25 302 LEU A O 1
ATOM 2198 N N . TYR A 1 303 ? 19.297 0.867 -35.423 1.00 72.19 303 TYR A N 1
ATOM 2199 C CA . TYR A 1 303 ? 19.571 0.254 -36.728 1.00 72.19 303 TYR A CA 1
ATOM 2200 C C . TYR A 1 303 ? 18.656 -0.946 -37.040 1.00 72.19 303 TYR A C 1
ATOM 2202 O O . TYR A 1 303 ? 18.828 -1.599 -38.073 1.00 72.19 303 TYR A O 1
ATOM 2210 N N . CYS A 1 304 ? 17.711 -1.258 -36.142 1.00 75.69 304 CYS A N 1
ATOM 2211 C CA . CYS A 1 304 ? 16.827 -2.430 -36.207 1.00 75.69 304 CYS A CA 1
ATOM 2212 C C . CYS A 1 304 ? 17.589 -3.758 -36.405 1.00 75.69 304 CYS A C 1
ATOM 2214 O O . CYS A 1 304 ? 17.140 -4.678 -37.090 1.00 75.69 304 CYS A O 1
ATOM 2216 N N . ASP A 1 305 ? 18.778 -3.828 -35.809 1.00 76.75 305 ASP A N 1
ATOM 2217 C CA . ASP A 1 305 ? 19.754 -4.916 -35.863 1.00 76.75 305 ASP A CA 1
ATOM 2218 C C . ASP A 1 305 ? 19.528 -5.977 -34.775 1.00 76.75 305 ASP A C 1
ATOM 2220 O O . ASP A 1 305 ? 19.977 -7.114 -34.910 1.00 76.75 305 ASP A O 1
ATOM 2224 N N . LYS A 1 306 ? 18.805 -5.625 -33.707 1.00 78.00 306 LYS A N 1
ATOM 2225 C CA . LYS A 1 306 ? 18.506 -6.512 -32.578 1.00 78.00 306 LYS A CA 1
ATOM 2226 C C . LYS A 1 306 ? 17.067 -6.997 -32.665 1.00 78.00 306 LYS A C 1
ATOM 2228 O O . LYS A 1 306 ? 16.159 -6.192 -32.851 1.00 78.00 306 LYS A O 1
ATOM 2233 N N . GLN A 1 307 ? 16.841 -8.291 -32.473 1.00 79.75 307 GLN A N 1
ATOM 2234 C CA . GLN A 1 307 ? 15.487 -8.815 -32.289 1.00 79.75 307 GLN A CA 1
ATOM 2235 C C . GLN A 1 307 ? 14.924 -8.396 -30.920 1.00 79.75 307 GLN A C 1
ATOM 2237 O O . GLN A 1 307 ? 15.668 -8.189 -29.954 1.00 79.75 307 GLN A O 1
ATOM 2242 N N . CYS A 1 308 ? 13.602 -8.266 -30.831 1.00 79.06 308 CYS A N 1
ATOM 2243 C CA . CYS A 1 308 ? 12.913 -8.253 -29.546 1.00 79.06 308 CYS A CA 1
ATOM 2244 C C . CYS A 1 308 ? 13.072 -9.630 -28.856 1.00 79.06 308 CYS A C 1
ATOM 2246 O O . CYS A 1 308 ? 13.194 -10.644 -29.548 1.00 79.06 308 CYS A O 1
ATOM 2248 N N . PRO A 1 309 ? 13.077 -9.703 -27.511 1.00 73.75 309 PRO A N 1
ATOM 2249 C CA . PRO A 1 309 ? 13.147 -10.974 -26.786 1.00 73.75 309 PRO A CA 1
ATOM 2250 C C . PRO A 1 309 ? 12.001 -11.924 -27.166 1.00 73.75 309 PRO A C 1
ATOM 2252 O O . PRO A 1 309 ? 10.882 -11.485 -27.414 1.00 73.75 309 PRO A O 1
ATOM 2255 N N . SER A 1 310 ? 12.232 -13.239 -27.155 1.00 74.31 310 SER A N 1
ATOM 2256 C CA . SER A 1 310 ? 11.189 -14.228 -27.491 1.00 74.31 310 SER A CA 1
ATOM 2257 C C . SER A 1 310 ? 10.008 -14.241 -26.506 1.00 74.31 310 SER A C 1
ATOM 2259 O O . SER A 1 310 ? 8.907 -14.638 -26.876 1.00 74.31 310 SER A O 1
ATOM 2261 N N . SER A 1 311 ? 10.218 -13.754 -25.281 1.00 76.06 311 SER A N 1
ATOM 2262 C CA . SER A 1 311 ? 9.197 -13.481 -24.259 1.00 76.06 311 SER A CA 1
ATOM 2263 C C . SER A 1 311 ? 8.490 -12.121 -24.420 1.00 76.06 311 SER A C 1
ATOM 2265 O O . SER A 1 311 ? 7.651 -11.764 -23.592 1.00 76.06 311 SER A O 1
ATOM 2267 N N . CYS A 1 312 ? 8.828 -11.348 -25.456 1.00 76.56 312 CYS A N 1
ATOM 2268 C CA . CYS A 1 312 ? 8.296 -10.018 -25.755 1.00 76.56 312 CYS A CA 1
ATOM 2269 C C . CYS A 1 312 ? 8.325 -9.744 -27.275 1.00 76.56 312 CYS A C 1
ATOM 2271 O O . CYS A 1 312 ? 9.187 -9.014 -27.763 1.00 76.56 312 CYS A O 1
ATOM 2273 N N . PRO A 1 313 ? 7.394 -10.308 -28.067 1.00 70.25 313 PRO A N 1
ATOM 2274 C CA . PRO A 1 313 ? 7.406 -10.168 -29.529 1.00 70.25 313 PRO A CA 1
ATOM 2275 C C . PRO A 1 313 ? 7.134 -8.736 -30.033 1.00 70.25 313 PRO A C 1
ATOM 2277 O O . PRO A 1 313 ? 7.429 -8.425 -31.187 1.00 70.25 313 PRO A O 1
ATOM 2280 N N . ILE A 1 314 ? 6.589 -7.856 -29.184 1.00 74.81 314 ILE A N 1
ATOM 2281 C CA . ILE A 1 314 ? 6.345 -6.439 -29.479 1.00 74.81 314 ILE A CA 1
ATOM 2282 C C . ILE A 1 314 ? 7.064 -5.611 -28.412 1.00 74.81 314 ILE A C 1
ATOM 2284 O O . ILE A 1 314 ? 6.629 -5.564 -27.263 1.00 74.81 314 ILE A O 1
ATOM 2288 N N . CYS A 1 315 ? 8.161 -4.955 -28.793 1.00 76.69 315 CYS A N 1
ATOM 2289 C CA . CYS A 1 315 ? 9.001 -4.179 -27.885 1.00 76.69 315 CYS A CA 1
ATOM 2290 C C . CYS A 1 315 ? 9.275 -2.759 -28.414 1.00 76.69 315 CYS A C 1
ATOM 2292 O O . CYS A 1 315 ? 9.217 -2.494 -29.615 1.00 76.69 315 CYS A O 1
ATOM 2294 N N . ASN A 1 316 ? 9.560 -1.824 -27.509 1.00 78.50 316 ASN A N 1
ATOM 2295 C CA . ASN A 1 316 ? 9.828 -0.421 -27.816 1.00 78.50 316 ASN A CA 1
ATOM 2296 C C . ASN A 1 316 ? 11.108 -0.275 -28.655 1.00 78.50 316 ASN A C 1
ATOM 2298 O O . ASN A 1 316 ? 12.173 -0.785 -28.309 1.00 78.50 316 ASN A O 1
ATOM 2302 N N . ARG A 1 317 ? 11.011 0.480 -29.753 1.00 68.06 317 ARG A N 1
ATOM 2303 C CA . ARG A 1 317 ? 12.084 0.660 -30.743 1.00 68.06 317 ARG A CA 1
ATOM 2304 C C . ARG A 1 317 ? 13.404 1.211 -30.184 1.00 68.06 317 ARG A C 1
ATOM 2306 O O . ARG A 1 317 ? 14.440 0.965 -30.794 1.00 68.06 317 ARG A O 1
ATOM 2313 N N . PHE A 1 318 ? 13.388 1.960 -29.076 1.00 64.19 318 PHE A N 1
ATOM 2314 C CA . PHE A 1 318 ? 14.582 2.642 -28.553 1.00 64.19 318 PHE A CA 1
ATOM 2315 C C . PHE A 1 318 ? 15.298 1.869 -27.441 1.00 64.19 318 PHE A C 1
ATOM 2317 O O . PHE A 1 318 ? 16.467 1.523 -27.594 1.00 64.19 318 PHE A O 1
ATOM 2324 N N . ASP A 1 319 ? 14.604 1.605 -26.335 1.00 70.44 319 ASP A N 1
ATOM 2325 C CA . ASP A 1 319 ? 15.142 0.934 -25.144 1.00 70.44 319 ASP A CA 1
ATOM 2326 C C . ASP A 1 319 ? 14.832 -0.574 -25.118 1.00 70.44 319 ASP A C 1
ATOM 2328 O O . ASP A 1 319 ? 15.407 -1.319 -24.330 1.00 70.44 319 ASP A O 1
ATOM 2332 N N . GLY A 1 320 ? 13.949 -1.053 -25.999 1.00 71.44 320 GLY A N 1
ATOM 2333 C CA . GLY A 1 320 ? 13.489 -2.434 -26.001 1.00 71.44 320 GLY A CA 1
ATOM 2334 C C . GLY A 1 320 ? 12.490 -2.786 -24.908 1.00 71.44 320 GLY A C 1
ATOM 2335 O O . GLY A 1 320 ? 12.259 -3.976 -24.706 1.00 71.44 320 GLY A O 1
ATOM 2336 N N . SER A 1 321 ? 11.923 -1.788 -24.226 1.00 75.06 321 SER A N 1
ATOM 2337 C CA . SER A 1 321 ? 10.931 -1.981 -23.171 1.00 75.06 321 SER A CA 1
ATOM 2338 C C . SER A 1 321 ? 9.627 -2.595 -23.687 1.00 75.06 321 SER A C 1
ATOM 2340 O O . SER A 1 321 ? 9.170 -2.315 -24.795 1.00 75.06 321 SER A O 1
ATOM 2342 N N . CYS A 1 322 ? 9.019 -3.445 -22.871 1.00 77.38 322 CYS A N 1
ATOM 2343 C CA . CYS A 1 322 ? 7.833 -4.221 -23.206 1.00 77.38 322 CYS A CA 1
ATOM 2344 C C . CYS A 1 322 ? 6.595 -3.645 -22.510 1.00 77.38 322 CYS A C 1
ATOM 2346 O O . CYS A 1 322 ? 6.642 -3.303 -21.327 1.00 77.38 322 CYS A O 1
ATOM 2348 N N . THR A 1 323 ? 5.478 -3.538 -23.234 1.00 74.25 323 THR A N 1
ATOM 2349 C CA . THR A 1 323 ? 4.178 -3.145 -22.655 1.00 74.25 323 THR A CA 1
ATOM 2350 C C . THR A 1 323 ? 3.444 -4.329 -22.032 1.00 74.25 323 THR A C 1
ATOM 2352 O O . THR A 1 323 ? 2.706 -4.154 -21.068 1.00 74.25 323 THR A O 1
ATOM 2355 N N . GLU A 1 324 ? 3.670 -5.529 -22.566 1.00 72.31 324 GLU A N 1
ATOM 2356 C CA . GLU A 1 324 ? 3.133 -6.804 -22.093 1.00 72.31 324 GLU A CA 1
ATOM 2357 C C . GLU A 1 324 ? 4.177 -7.905 -22.351 1.00 72.31 324 GLU A C 1
ATOM 2359 O O . GLU A 1 324 ? 4.949 -7.815 -23.309 1.00 72.31 324 GLU A O 1
ATOM 2364 N N . CYS A 1 325 ? 4.219 -8.926 -21.492 1.00 78.38 325 CYS A N 1
ATOM 2365 C CA . CYS A 1 325 ? 5.111 -10.080 -21.626 1.00 78.38 325 CYS A CA 1
ATOM 2366 C C . CYS A 1 325 ? 4.328 -11.341 -21.994 1.00 78.38 325 CYS A C 1
ATOM 2368 O O . CYS A 1 325 ? 3.181 -11.519 -21.583 1.00 78.38 325 CYS A O 1
ATOM 2370 N N . SER A 1 326 ? 4.977 -12.275 -22.692 1.00 78.31 326 SER A N 1
ATOM 2371 C CA . SER A 1 326 ? 4.479 -13.647 -22.810 1.00 78.31 326 SER A CA 1
ATOM 2372 C C . SER A 1 326 ? 4.275 -14.276 -21.424 1.00 78.31 326 SER A C 1
ATOM 2374 O O . SER A 1 326 ? 5.033 -14.002 -20.491 1.00 78.31 326 SER A O 1
ATOM 2376 N N . LYS A 1 327 ? 3.250 -15.132 -21.290 1.00 76.69 327 LYS A N 1
ATOM 2377 C CA . LYS A 1 327 ? 2.855 -15.760 -20.016 1.00 76.69 327 LYS A CA 1
ATOM 2378 C C . LYS A 1 327 ? 4.067 -16.355 -19.280 1.00 76.69 327 LYS A C 1
ATOM 2380 O O . LYS A 1 327 ? 4.845 -17.100 -19.872 1.00 76.69 327 LYS A O 1
ATOM 2385 N N . GLY A 1 328 ? 4.185 -16.053 -17.987 1.00 75.06 328 GLY A N 1
ATOM 2386 C CA . GLY A 1 328 ? 5.278 -16.532 -17.140 1.00 75.06 328 GLY A CA 1
ATOM 2387 C C . GLY A 1 328 ? 6.574 -15.713 -17.210 1.00 75.06 328 GLY A C 1
ATOM 2388 O O . GLY A 1 328 ? 7.587 -16.192 -16.704 1.00 75.06 328 GLY A O 1
ATOM 2389 N N . PHE A 1 329 ? 6.571 -14.505 -17.788 1.00 81.25 329 PHE A N 1
ATOM 2390 C CA . PHE A 1 329 ? 7.732 -13.603 -17.820 1.00 81.25 329 PHE A CA 1
ATOM 2391 C C . PHE A 1 329 ? 7.418 -12.180 -17.327 1.00 81.25 329 PHE A C 1
ATOM 2393 O O . PHE A 1 329 ? 6.292 -11.702 -17.442 1.00 81.25 329 PHE A O 1
ATOM 2400 N N . TYR A 1 330 ? 8.440 -11.499 -16.800 1.00 84.19 330 TYR A N 1
ATOM 2401 C CA . TYR A 1 330 ? 8.429 -10.100 -16.369 1.00 84.19 330 TYR A CA 1
ATOM 2402 C C . TYR A 1 330 ? 9.817 -9.448 -16.516 1.00 84.19 330 TYR A C 1
ATOM 2404 O O . TYR A 1 330 ? 10.777 -10.056 -16.995 1.00 84.19 330 TYR A O 1
ATOM 2412 N N . GLY A 1 331 ? 9.921 -8.191 -16.095 1.00 75.38 331 GLY A N 1
ATOM 2413 C CA . GLY A 1 331 ? 11.064 -7.318 -16.316 1.00 75.38 331 GLY A CA 1
ATOM 2414 C C . GLY A 1 331 ? 10.769 -6.371 -17.473 1.00 75.38 331 GLY A C 1
ATOM 2415 O O . GLY A 1 331 ? 9.907 -6.637 -18.310 1.00 75.38 331 GLY A O 1
ATOM 2416 N N . THR A 1 332 ? 11.490 -5.253 -17.541 1.00 79.69 332 THR A N 1
ATOM 2417 C CA . THR A 1 332 ? 11.293 -4.254 -18.603 1.00 79.69 332 THR A CA 1
ATOM 2418 C C . THR A 1 332 ? 11.509 -4.817 -20.005 1.00 79.69 332 THR A C 1
ATOM 2420 O O . THR A 1 332 ? 10.885 -4.317 -20.928 1.00 79.69 332 THR A O 1
ATOM 2423 N N . GLU A 1 333 ? 12.328 -5.861 -20.166 1.00 76.88 333 GLU A N 1
ATOM 2424 C CA . GLU A 1 333 ? 12.546 -6.580 -21.430 1.00 76.88 333 GLU A CA 1
ATOM 2425 C C . GLU A 1 333 ? 11.988 -8.023 -21.383 1.00 76.88 333 GLU A C 1
ATOM 2427 O O . GLU A 1 333 ? 12.397 -8.877 -22.166 1.00 76.88 333 GLU A O 1
ATOM 2432 N N . CYS A 1 334 ? 11.080 -8.328 -20.444 1.00 80.75 334 CYS A N 1
ATOM 2433 C CA . CYS A 1 334 ? 10.514 -9.667 -20.213 1.00 80.75 334 CYS A CA 1
ATOM 2434 C C . CYS A 1 334 ? 11.562 -10.785 -20.021 1.00 80.75 334 CYS A C 1
ATOM 2436 O O . CYS A 1 334 ? 11.327 -11.947 -20.356 1.00 80.75 334 CYS A O 1
ATOM 2438 N N . GLN A 1 335 ? 12.745 -10.437 -19.512 1.00 80.31 335 GLN A N 1
ATOM 2439 C CA . GLN A 1 335 ? 13.905 -11.322 -19.408 1.00 80.31 335 GLN A CA 1
ATOM 2440 C C . GLN A 1 335 ? 13.912 -12.213 -18.151 1.00 80.31 335 GLN A C 1
ATOM 2442 O O . GLN A 1 335 ? 14.737 -13.118 -18.042 1.00 80.31 335 GLN A O 1
ATOM 2447 N N . LEU A 1 336 ? 13.016 -11.959 -17.193 1.00 81.50 336 LEU A N 1
ATOM 2448 C CA . LEU A 1 336 ? 12.899 -12.691 -15.931 1.00 81.50 336 LEU A CA 1
ATOM 2449 C C . LEU A 1 336 ? 11.668 -13.603 -15.981 1.00 81.50 336 LEU A C 1
ATOM 2451 O O . LEU A 1 336 ? 10.633 -13.204 -16.505 1.00 81.50 336 LEU A O 1
ATOM 2455 N N . LYS A 1 337 ? 11.745 -14.819 -15.431 1.00 80.31 337 LYS A N 1
ATOM 2456 C CA . LYS A 1 337 ? 10.570 -15.700 -15.293 1.00 80.31 337 LYS A CA 1
ATOM 2457 C C . LYS A 1 337 ? 9.759 -15.322 -14.055 1.00 80.31 337 LYS A C 1
ATOM 2459 O O . LYS A 1 337 ? 10.353 -15.057 -13.013 1.00 80.31 337 LYS A O 1
ATOM 2464 N N . CYS A 1 338 ? 8.429 -15.362 -14.139 1.00 82.19 338 CYS A N 1
ATOM 2465 C CA . CYS A 1 338 ? 7.574 -15.307 -12.950 1.00 82.19 338 CYS A CA 1
ATOM 2466 C C . CYS A 1 338 ? 7.914 -16.469 -11.988 1.00 82.19 338 CYS A C 1
ATOM 2468 O O . CYS A 1 338 ? 8.347 -17.532 -12.448 1.00 82.19 338 CYS A O 1
ATOM 2470 N N . PRO A 1 339 ? 7.720 -16.293 -10.666 1.00 80.44 339 PRO A N 1
ATOM 2471 C CA . PRO A 1 339 ? 7.857 -17.369 -9.684 1.00 80.44 339 PRO A CA 1
ATOM 2472 C C . PRO A 1 339 ? 7.039 -18.615 -10.053 1.00 80.44 339 PRO A C 1
ATOM 2474 O O . PRO A 1 339 ? 5.910 -18.493 -10.517 1.00 80.44 339 PRO A O 1
ATOM 2477 N N . GLU A 1 340 ? 7.558 -19.818 -9.777 1.00 77.31 340 GLU A N 1
ATOM 2478 C CA . GLU A 1 340 ? 6.925 -21.095 -10.177 1.00 77.31 340 GLU A CA 1
ATOM 2479 C C . GLU A 1 340 ? 5.485 -21.287 -9.666 1.00 77.31 340 GLU A C 1
ATOM 2481 O O . GLU A 1 340 ? 4.735 -22.091 -10.215 1.00 77.31 340 GLU A O 1
ATOM 2486 N N . GLN A 1 341 ? 5.093 -20.552 -8.620 1.00 83.00 341 GLN A N 1
ATOM 2487 C CA . GLN A 1 341 ? 3.754 -20.597 -8.033 1.00 83.00 341 GLN A CA 1
ATOM 2488 C C . GLN A 1 341 ? 2.834 -19.441 -8.470 1.00 83.00 341 GLN A C 1
ATOM 2490 O O . GLN A 1 341 ? 1.809 -19.208 -7.823 1.00 83.00 341 GLN A O 1
ATOM 2495 N N . CYS A 1 342 ? 3.157 -18.729 -9.560 1.00 80.69 342 CYS A N 1
ATOM 2496 C CA . CYS A 1 342 ? 2.204 -17.852 -10.240 1.00 80.69 342 CYS A CA 1
ATOM 2497 C C . CYS A 1 342 ? 2.362 -17.796 -11.770 1.00 80.69 342 CYS A C 1
ATOM 2499 O O . CYS A 1 342 ? 3.412 -17.485 -12.327 1.00 80.69 342 CYS A O 1
ATOM 2501 N N . ASP A 1 343 ? 1.241 -18.019 -12.456 1.00 70.69 343 ASP A N 1
ATOM 2502 C CA . ASP A 1 343 ? 1.120 -18.000 -13.920 1.00 70.69 343 ASP A CA 1
ATOM 2503 C C . ASP A 1 343 ? 1.195 -16.588 -14.543 1.00 70.69 343 ASP A C 1
ATOM 2505 O O . ASP A 1 343 ? 1.426 -16.442 -15.749 1.00 70.69 343 ASP A O 1
ATOM 2509 N N . LYS A 1 344 ? 0.963 -15.548 -13.731 1.00 73.12 344 LYS A N 1
ATOM 2510 C CA . LYS A 1 344 ? 0.983 -14.129 -14.107 1.00 73.12 344 LYS A CA 1
ATOM 2511 C C . LYS A 1 344 ? 1.585 -13.276 -12.993 1.00 73.12 344 LYS A C 1
ATOM 2513 O O . LYS A 1 344 ? 1.181 -13.374 -11.832 1.00 73.12 344 LYS A O 1
ATOM 2518 N N . CYS A 1 345 ? 2.503 -12.391 -13.366 1.00 80.75 345 CYS A N 1
ATOM 2519 C CA . CYS A 1 345 ? 3.131 -11.445 -12.457 1.00 80.75 345 CYS A CA 1
ATOM 2520 C C . CYS A 1 345 ? 3.335 -10.073 -13.119 1.00 80.75 345 CYS A C 1
ATOM 2522 O O . CYS A 1 345 ? 3.485 -9.964 -14.336 1.00 80.75 345 CYS A O 1
ATOM 2524 N N . LYS A 1 346 ? 3.307 -9.005 -12.314 1.00 81.12 346 LYS A N 1
ATOM 2525 C CA . LYS A 1 346 ? 3.383 -7.614 -12.769 1.00 81.12 346 LYS A CA 1
ATOM 2526 C C . LYS A 1 346 ? 4.693 -7.337 -13.502 1.00 81.12 346 LYS A C 1
ATOM 2528 O O . LYS A 1 346 ? 5.774 -7.459 -12.922 1.00 81.12 346 LYS A O 1
ATOM 2533 N N . ILE A 1 347 ? 4.574 -6.808 -14.717 1.00 74.69 347 ILE A N 1
ATOM 2534 C CA . ILE A 1 347 ? 5.679 -6.595 -15.663 1.00 74.69 347 ILE A CA 1
ATOM 2535 C C . ILE A 1 347 ? 6.910 -5.859 -15.097 1.00 74.69 347 ILE A C 1
ATOM 2537 O O . ILE A 1 347 ? 8.030 -6.202 -15.460 1.00 74.69 347 ILE A O 1
ATOM 2541 N N . LYS A 1 348 ? 6.749 -4.892 -14.181 1.00 73.19 348 LYS A N 1
ATOM 2542 C CA . LYS A 1 348 ? 7.887 -4.149 -13.593 1.00 73.19 348 LYS A CA 1
ATOM 2543 C C . LYS A 1 348 ? 8.499 -4.785 -12.342 1.00 73.19 348 LYS A C 1
ATOM 2545 O O . LYS A 1 348 ? 9.690 -4.616 -12.112 1.00 73.19 348 LYS A O 1
ATOM 2550 N N . GLU A 1 349 ? 7.693 -5.453 -11.521 1.00 78.56 349 GLU A N 1
ATOM 2551 C CA . GLU A 1 349 ? 8.059 -5.814 -10.139 1.00 78.56 349 GLU A CA 1
ATOM 2552 C C . GLU A 1 349 ? 8.290 -7.319 -9.947 1.00 78.56 349 GLU A C 1
ATOM 2554 O O . GLU A 1 349 ? 8.943 -7.717 -8.989 1.00 78.56 349 GLU A O 1
ATOM 2559 N N . GLY A 1 350 ? 7.712 -8.168 -10.805 1.00 76.06 350 GLY A N 1
ATOM 2560 C CA . GLY A 1 350 ? 7.643 -9.617 -10.575 1.00 76.06 350 GLY A CA 1
ATOM 2561 C C . GLY A 1 350 ? 6.610 -10.029 -9.524 1.00 76.06 350 GLY A C 1
ATOM 2562 O O . GLY A 1 350 ? 6.419 -11.219 -9.289 1.00 76.06 350 GLY A O 1
ATOM 2563 N N . THR A 1 351 ? 5.912 -9.059 -8.923 1.00 82.25 351 THR A N 1
ATOM 2564 C CA . THR A 1 351 ? 4.818 -9.286 -7.976 1.00 82.25 351 THR A CA 1
ATOM 2565 C C . THR A 1 351 ? 3.694 -10.071 -8.652 1.00 82.25 351 THR A C 1
ATOM 2567 O O . THR A 1 351 ? 3.107 -9.582 -9.615 1.00 82.25 351 THR A O 1
ATOM 2570 N N . CYS A 1 352 ? 3.373 -11.266 -8.172 1.00 82.69 352 CYS A N 1
ATOM 2571 C CA . CYS A 1 352 ? 2.300 -12.101 -8.710 1.00 82.69 352 CYS A CA 1
ATOM 2572 C C . CYS A 1 352 ? 0.927 -11.413 -8.591 1.00 82.69 352 CYS A C 1
ATOM 2574 O O . CYS A 1 352 ? 0.631 -10.780 -7.576 1.00 82.69 352 CYS A O 1
ATOM 2576 N N . GLU A 1 353 ? 0.079 -11.536 -9.617 1.00 79.12 353 GLU A N 1
ATOM 2577 C CA . GLU A 1 353 ? -1.293 -10.987 -9.586 1.00 79.12 353 GLU A CA 1
ATOM 2578 C C . GLU A 1 353 ? -2.236 -11.876 -8.761 1.00 79.12 353 GLU A C 1
ATOM 2580 O O . GLU A 1 353 ? -3.116 -11.396 -8.047 1.00 79.12 353 GLU A O 1
ATOM 2585 N N . SER A 1 354 ? -2.006 -13.184 -8.834 1.00 75.81 354 SER A N 1
ATOM 2586 C CA . SER A 1 354 ? -2.621 -14.224 -8.018 1.00 75.81 354 SER A CA 1
ATOM 2587 C C . SER A 1 354 ? -1.613 -15.357 -7.815 1.00 75.81 354 SER A C 1
ATOM 2589 O O . SER A 1 354 ? -0.682 -15.519 -8.605 1.00 75.81 354 SER A O 1
ATOM 2591 N N . CYS A 1 355 ? -1.782 -16.131 -6.744 1.00 84.38 355 CYS A N 1
ATOM 2592 C CA . CYS A 1 355 ? -0.968 -17.314 -6.471 1.00 84.38 355 CYS A CA 1
ATOM 2593 C C . CYS A 1 355 ? -1.728 -18.592 -6.811 1.00 84.38 355 CYS A C 1
ATOM 2595 O O . CYS A 1 355 ? -2.957 -18.638 -6.707 1.00 84.38 355 CYS A O 1
ATOM 2597 N N . ASN A 1 356 ? -0.982 -19.647 -7.135 1.00 82.81 356 ASN A N 1
ATOM 2598 C CA . ASN A 1 356 ? -1.511 -21.004 -7.155 1.00 82.81 356 ASN A CA 1
ATOM 2599 C C . ASN A 1 356 ? -2.118 -21.361 -5.778 1.00 82.81 356 ASN A C 1
ATOM 2601 O O . ASN A 1 356 ? -1.621 -20.885 -4.749 1.00 82.81 356 ASN A O 1
ATOM 2605 N N . PRO A 1 357 ? -3.160 -22.214 -5.719 1.00 79.06 357 PRO A N 1
ATOM 2606 C CA . PRO A 1 357 ? -3.742 -22.654 -4.454 1.00 79.06 357 PRO A CA 1
ATOM 2607 C C . PRO A 1 357 ? -2.681 -23.188 -3.486 1.00 79.06 357 PRO A C 1
ATOM 2609 O O . PRO A 1 357 ? -1.754 -23.887 -3.895 1.00 79.06 357 PRO A O 1
ATOM 2612 N N . LYS A 1 358 ? -2.855 -22.891 -2.192 1.00 84.44 358 LYS A N 1
ATOM 2613 C CA . LYS A 1 358 ? -1.920 -23.204 -1.090 1.00 84.44 358 LYS A CA 1
ATOM 2614 C C . LYS A 1 358 ? -0.643 -22.349 -1.038 1.00 84.44 358 LYS A C 1
ATOM 2616 O O . LYS A 1 358 ? 0.185 -22.594 -0.161 1.00 84.44 358 LYS A O 1
ATOM 2621 N N . TYR A 1 359 ? -0.505 -21.316 -1.875 1.00 86.94 359 TYR A N 1
ATOM 2622 C CA . TYR A 1 359 ? 0.610 -20.359 -1.836 1.00 86.94 359 TYR A CA 1
ATOM 2623 C C . TYR A 1 359 ? 0.149 -18.900 -1.711 1.00 86.94 359 TYR A C 1
ATOM 2625 O O . TYR A 1 359 ? -0.957 -18.544 -2.114 1.00 86.94 359 TYR A O 1
ATOM 2633 N N . HIS A 1 360 ? 1.004 -18.048 -1.137 1.00 88.06 360 HIS A N 1
ATOM 2634 C CA . HIS A 1 360 ? 0.725 -16.631 -0.919 1.00 88.06 360 HIS A CA 1
ATOM 2635 C C . HIS A 1 360 ? 1.977 -15.737 -0.825 1.00 88.06 360 HIS A C 1
ATOM 2637 O O . HIS A 1 360 ? 3.124 -16.195 -0.766 1.00 88.06 360 HIS A O 1
ATOM 2643 N N . GLY A 1 361 ? 1.729 -14.429 -0.739 1.00 83.06 361 GLY A N 1
ATOM 2644 C CA . GLY A 1 361 ? 2.731 -13.375 -0.654 1.00 83.06 361 GLY A CA 1
ATOM 2645 C C . GLY A 1 361 ? 3.082 -12.810 -2.033 1.00 83.06 361 GLY A C 1
ATOM 2646 O O . GLY A 1 361 ? 2.700 -13.379 -3.053 1.00 83.06 361 GLY A O 1
ATOM 2647 N N . PRO A 1 362 ? 3.849 -11.706 -2.094 1.00 80.38 362 PRO A N 1
ATOM 2648 C CA . PRO A 1 362 ? 4.071 -10.956 -3.334 1.00 80.38 362 PRO A CA 1
ATOM 2649 C C . PRO A 1 362 ? 4.715 -11.777 -4.459 1.00 80.38 362 PRO A C 1
ATOM 2651 O O . PRO A 1 362 ? 4.533 -11.443 -5.619 1.00 80.38 362 PRO A O 1
ATOM 2654 N N . VAL A 1 363 ? 5.437 -12.853 -4.139 1.00 84.62 363 VAL A N 1
ATOM 2655 C CA . VAL A 1 363 ? 6.068 -13.766 -5.113 1.00 84.62 363 VAL A CA 1
ATOM 2656 C C . VAL A 1 363 ? 5.636 -15.228 -4.920 1.00 84.62 363 VAL A C 1
ATOM 2658 O O . VAL A 1 363 ? 6.343 -16.142 -5.330 1.00 84.62 363 VAL A O 1
ATOM 2661 N N . CYS A 1 364 ? 4.505 -15.460 -4.240 1.00 84.88 364 CYS A N 1
ATOM 2662 C CA . CYS A 1 364 ? 3.912 -16.783 -3.988 1.00 84.88 364 CYS A CA 1
ATOM 2663 C C . CYS A 1 364 ? 4.856 -17.837 -3.369 1.00 84.88 364 CYS A C 1
ATOM 2665 O O . CYS A 1 364 ? 4.636 -19.037 -3.498 1.00 84.88 364 CYS A O 1
ATOM 2667 N N . SER A 1 365 ? 5.914 -17.403 -2.677 1.00 84.62 365 SER A N 1
ATOM 2668 C CA . SER A 1 365 ? 6.929 -18.283 -2.084 1.00 84.62 365 SER A CA 1
ATOM 2669 C C . SER A 1 365 ? 6.568 -18.804 -0.692 1.00 84.62 365 SER A C 1
ATOM 2671 O O . SER A 1 365 ? 7.228 -19.713 -0.189 1.00 84.62 365 SER A O 1
ATOM 2673 N N . LYS A 1 366 ? 5.534 -18.247 -0.048 1.00 85.88 366 LYS A N 1
ATOM 2674 C CA . LYS A 1 366 ? 5.046 -18.715 1.253 1.00 85.88 366 LYS A CA 1
ATOM 2675 C C . LYS A 1 366 ? 3.893 -19.686 1.045 1.00 85.88 366 LYS A C 1
ATOM 2677 O O . LYS A 1 366 ? 2.986 -19.407 0.268 1.00 85.88 366 LYS A O 1
ATOM 2682 N N . ARG A 1 367 ? 3.911 -20.812 1.752 1.00 87.38 367 ARG A N 1
ATOM 2683 C CA . ARG A 1 367 ? 2.794 -21.762 1.783 1.00 87.38 367 ARG A CA 1
ATOM 2684 C C . ARG A 1 367 ? 1.724 -21.260 2.756 1.00 87.38 367 ARG A C 1
ATOM 2686 O O . ARG A 1 367 ? 2.066 -20.730 3.810 1.00 87.38 367 ARG A O 1
ATOM 2693 N N . CYS A 1 368 ? 0.450 -21.429 2.412 1.00 88.25 368 CYS A N 1
ATOM 2694 C CA . CYS A 1 368 ? -0.663 -21.208 3.336 1.00 88.25 368 CYS A CA 1
ATOM 2695 C C . CYS A 1 368 ? -0.508 -22.088 4.589 1.00 88.25 368 CYS A C 1
ATOM 2697 O O . CYS A 1 368 ? 0.053 -23.182 4.520 1.00 88.25 368 CYS A O 1
ATOM 2699 N N . SER A 1 369 ? -1.040 -21.632 5.724 1.00 88.44 369 SER A N 1
ATOM 2700 C CA . SER A 1 369 ? -1.083 -22.428 6.956 1.00 88.44 369 SER A CA 1
ATOM 2701 C C . SER A 1 369 ? -1.786 -23.769 6.717 1.00 88.44 369 SER A C 1
ATOM 2703 O O . SER A 1 369 ? -2.901 -23.802 6.197 1.00 88.44 369 SER A O 1
ATOM 2705 N N . ASP A 1 370 ? -1.192 -24.877 7.173 1.00 87.75 370 ASP A N 1
ATOM 2706 C CA . ASP A 1 370 ? -1.827 -26.207 7.146 1.00 87.75 370 ASP A CA 1
ATOM 2707 C C . ASP A 1 370 ? -3.036 -26.311 8.118 1.00 87.75 370 ASP A C 1
ATOM 2709 O O . ASP A 1 370 ? -3.612 -27.385 8.293 1.00 87.75 370 ASP A O 1
ATOM 2713 N N . LYS A 1 371 ? -3.426 -25.201 8.770 1.00 85.75 371 LYS A N 1
ATOM 2714 C CA . LYS A 1 371 ? -4.680 -25.036 9.529 1.00 85.75 371 LYS A CA 1
ATOM 2715 C C . LYS A 1 371 ? -5.774 -24.278 8.767 1.00 85.75 371 LYS A C 1
ATOM 2717 O O . LYS A 1 371 ? -6.910 -24.242 9.240 1.00 85.75 371 LYS A O 1
ATOM 2722 N N . CYS A 1 372 ? -5.477 -23.710 7.595 1.00 88.94 372 CYS A N 1
ATOM 2723 C CA . CYS A 1 372 ? -6.520 -23.257 6.676 1.00 88.94 372 CYS A CA 1
ATOM 2724 C C . CYS A 1 372 ? -7.330 -24.466 6.181 1.00 88.94 372 CYS A C 1
ATOM 2726 O O . CYS A 1 372 ? -6.753 -25.511 5.862 1.00 88.94 372 CYS A O 1
ATOM 2728 N N . LEU A 1 373 ? -8.649 -24.326 6.042 1.00 85.88 373 LEU A N 1
ATOM 2729 C CA . LEU A 1 373 ? -9.485 -25.358 5.429 1.00 85.88 373 LEU A CA 1
ATOM 2730 C C . LEU A 1 373 ? -8.995 -25.633 3.995 1.00 85.88 373 LEU A C 1
ATOM 2732 O O . LEU A 1 373 ? -8.689 -24.703 3.250 1.00 85.88 373 LEU A O 1
ATOM 2736 N N . ASN A 1 374 ? -8.833 -26.911 3.635 1.00 84.44 374 ASN A N 1
ATOM 2737 C CA . ASN A 1 374 ? -8.219 -27.381 2.377 1.00 84.44 374 ASN A CA 1
ATOM 2738 C C . ASN A 1 374 ? -6.786 -26.859 2.083 1.00 84.44 374 ASN A C 1
ATOM 2740 O O . ASN A 1 374 ? -6.229 -27.145 1.019 1.00 84.44 374 ASN A O 1
ATOM 2744 N N . GLY A 1 375 ? -6.161 -26.136 3.020 1.00 83.69 375 GLY A N 1
ATOM 2745 C CA . GLY A 1 375 ? -4.927 -25.377 2.805 1.00 83.69 375 GLY A CA 1
ATOM 2746 C C . GLY A 1 375 ? -5.123 -24.064 2.032 1.00 83.69 375 GLY A C 1
ATOM 2747 O O . GLY A 1 375 ? -4.151 -23.534 1.500 1.00 83.69 375 GLY A O 1
ATOM 2748 N N . GLU A 1 376 ? -6.347 -23.540 1.916 1.00 85.62 376 GLU A N 1
ATOM 2749 C CA . GLU A 1 376 ? -6.646 -22.374 1.075 1.00 85.62 376 GLU A CA 1
ATOM 2750 C C . GLU A 1 376 ? -6.550 -21.037 1.821 1.00 85.62 376 GLU A C 1
ATOM 2752 O O . GLU A 1 376 ? -7.181 -20.811 2.857 1.00 85.62 376 GLU A O 1
ATOM 2757 N N . CYS A 1 377 ? -5.786 -20.104 1.252 1.00 88.19 377 CYS A N 1
ATOM 2758 C CA . CYS A 1 377 ? -5.621 -18.758 1.779 1.00 88.19 377 CYS A CA 1
ATOM 2759 C C . CYS A 1 377 ? -5.565 -17.697 0.673 1.00 88.19 377 CYS A C 1
ATOM 2761 O O . CYS A 1 377 ? -5.320 -17.987 -0.496 1.00 88.19 377 CYS A O 1
ATOM 2763 N N . ASN A 1 378 ? -5.807 -16.444 1.053 1.00 86.75 378 ASN A N 1
ATOM 2764 C CA . ASN A 1 378 ? -5.711 -15.286 0.179 1.00 86.75 378 ASN A CA 1
ATOM 2765 C C . ASN A 1 378 ? -4.273 -15.130 -0.344 1.00 86.75 378 ASN A C 1
ATOM 2767 O O . ASN A 1 378 ? -3.360 -14.855 0.435 1.00 86.75 378 ASN A O 1
ATOM 2771 N N . GLY A 1 379 ? -4.090 -15.240 -1.664 1.00 78.12 379 GLY A N 1
ATOM 2772 C CA . GLY A 1 379 ? -2.769 -15.229 -2.302 1.00 78.12 379 GLY A CA 1
ATOM 2773 C C . GLY A 1 379 ? -1.925 -13.971 -2.049 1.00 78.12 379 GLY A C 1
ATOM 2774 O O . GLY A 1 379 ? -0.705 -14.044 -2.110 1.00 78.12 379 GLY A O 1
ATOM 2775 N N . VAL A 1 380 ? -2.521 -12.829 -1.689 1.00 79.50 380 VAL A N 1
ATOM 2776 C CA . VAL A 1 380 ? -1.752 -11.622 -1.337 1.00 79.50 380 VAL A CA 1
ATOM 2777 C C . VAL A 1 380 ? -1.299 -11.678 0.126 1.00 79.50 380 VAL A C 1
ATOM 2779 O O . VAL A 1 380 ? -0.109 -11.564 0.417 1.00 79.50 380 VAL A O 1
ATOM 2782 N N . GLY A 1 381 ? -2.244 -11.859 1.054 1.00 82.12 381 GLY A N 1
ATOM 2783 C CA . GLY A 1 381 ? -2.014 -11.679 2.492 1.00 82.12 381 GLY A CA 1
ATOM 2784 C C . GLY A 1 381 ? -1.669 -12.938 3.295 1.00 82.12 381 GLY A C 1
ATOM 2785 O O . GLY A 1 381 ? -1.180 -12.810 4.411 1.00 82.12 381 GLY A O 1
ATOM 2786 N N . GLY A 1 382 ? -1.931 -14.143 2.782 1.00 86.06 382 GLY A N 1
ATOM 2787 C CA . GLY A 1 382 ? -1.787 -15.406 3.531 1.00 86.06 382 GLY A CA 1
ATOM 2788 C C . GLY A 1 382 ? -2.937 -15.750 4.476 1.00 86.06 382 GLY A C 1
ATOM 2789 O O . GLY A 1 382 ? -2.990 -16.854 5.011 1.00 86.06 382 GLY A O 1
ATOM 2790 N N . ARG A 1 383 ? -3.892 -14.830 4.639 1.00 88.38 383 ARG A N 1
ATOM 2791 C CA . ARG A 1 383 ? -5.105 -15.003 5.442 1.00 88.38 383 ARG A CA 1
ATOM 2792 C C . ARG A 1 383 ? -5.937 -16.170 4.904 1.00 88.38 383 ARG A C 1
ATOM 2794 O O . ARG A 1 383 ? -6.383 -16.097 3.760 1.00 88.38 383 ARG A O 1
ATOM 2801 N N . CYS A 1 384 ? -6.166 -17.213 5.700 1.00 89.25 384 CYS A N 1
ATOM 2802 C CA . CYS A 1 384 ? -6.981 -18.373 5.323 1.00 89.25 384 CYS A CA 1
ATOM 2803 C C . CYS A 1 384 ? -8.370 -17.945 4.826 1.00 89.25 384 CYS A C 1
ATOM 2805 O O . CYS A 1 384 ? -8.920 -16.952 5.314 1.00 89.25 384 CYS A O 1
ATOM 2807 N N . ILE A 1 385 ? -8.962 -18.683 3.885 1.00 85.69 385 ILE A N 1
ATOM 2808 C CA . ILE A 1 385 ? -10.356 -18.429 3.485 1.00 85.69 385 ILE A CA 1
ATOM 2809 C C . ILE A 1 385 ? -11.268 -18.797 4.663 1.00 85.69 385 ILE A C 1
ATOM 2811 O O . ILE A 1 385 ? -11.931 -17.919 5.223 1.00 85.69 385 ILE A O 1
ATOM 2815 N N . ASP A 1 386 ? -11.162 -20.047 5.114 1.00 84.56 386 ASP A N 1
ATOM 2816 C CA . ASP A 1 386 ? -11.798 -20.598 6.313 1.00 84.56 386 ASP A CA 1
ATOM 2817 C C . ASP A 1 386 ? -10.793 -21.456 7.116 1.00 84.56 386 ASP A C 1
ATOM 2819 O O . ASP A 1 386 ? -9.690 -21.734 6.633 1.00 84.56 386 ASP A O 1
ATOM 2823 N N . CYS A 1 387 ? -11.141 -21.859 8.338 1.00 86.44 387 CYS A N 1
ATOM 2824 C CA . CYS A 1 387 ? -10.288 -22.637 9.242 1.00 86.44 387 CYS A CA 1
ATOM 2825 C C . CYS A 1 387 ? -10.698 -24.110 9.339 1.00 86.44 387 CYS A C 1
ATOM 2827 O O . CYS A 1 387 ? -11.866 -24.466 9.199 1.00 86.44 387 CYS A O 1
ATOM 2829 N N . ILE A 1 388 ? -9.737 -24.986 9.650 1.00 85.94 388 IL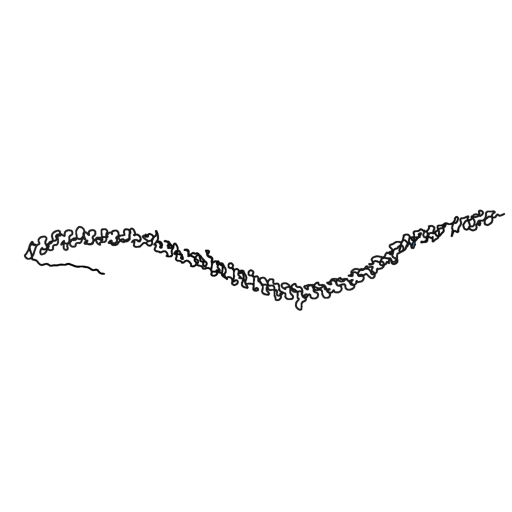E A N 1
ATOM 2830 C CA . ILE A 1 388 ? -10.055 -26.357 10.066 1.00 85.94 388 ILE A CA 1
ATOM 2831 C C . ILE A 1 388 ? -10.783 -26.302 11.430 1.00 85.94 388 ILE A C 1
ATOM 2833 O O . ILE A 1 388 ? -10.293 -25.618 12.339 1.00 85.94 388 ILE A O 1
ATOM 2837 N N . PRO A 1 389 ? -11.915 -27.015 11.610 1.00 82.94 389 PRO A N 1
ATOM 2838 C CA . PRO A 1 389 ? -12.677 -27.021 12.859 1.00 82.94 389 PRO A CA 1
ATOM 2839 C C . PRO A 1 389 ? -11.809 -27.289 14.097 1.00 82.94 389 PRO A C 1
ATOM 2841 O O . PRO A 1 389 ? -11.016 -28.231 14.124 1.00 82.94 389 PRO A O 1
ATOM 2844 N N . GLY A 1 390 ? -11.956 -26.447 15.123 1.00 80.00 390 GLY A N 1
ATOM 2845 C CA . GLY A 1 390 ? -11.065 -26.407 16.288 1.00 80.00 390 GLY A CA 1
ATOM 2846 C C . GLY A 1 390 ? -9.992 -25.312 16.236 1.00 80.00 390 GLY A C 1
ATOM 2847 O O . GLY A 1 390 ? -9.250 -25.167 17.207 1.00 80.00 390 GLY A O 1
ATOM 2848 N N . THR A 1 391 ? -9.903 -24.518 15.160 1.00 87.50 391 THR A N 1
ATOM 2849 C CA . THR A 1 391 ? -8.934 -23.411 15.028 1.00 87.50 391 THR A CA 1
ATOM 2850 C C . THR A 1 391 ? -9.548 -22.102 14.518 1.00 87.50 391 THR A C 1
ATOM 2852 O O . THR A 1 391 ? -10.568 -22.115 13.837 1.00 87.50 391 THR A O 1
ATOM 2855 N N . PHE A 1 392 ? -8.931 -20.961 14.857 1.00 88.50 392 PHE A N 1
ATOM 2856 C CA . PHE A 1 392 ? -9.424 -19.617 14.532 1.00 88.50 392 PHE A CA 1
ATOM 2857 C C . PHE A 1 392 ? -8.315 -18.561 14.352 1.00 88.50 392 PHE A C 1
ATOM 2859 O O . PHE A 1 392 ? -7.136 -18.772 14.655 1.00 88.50 392 PHE A O 1
ATOM 2866 N N . GLY A 1 393 ? -8.711 -17.362 13.913 1.00 85.56 393 GLY A N 1
ATOM 2867 C CA . G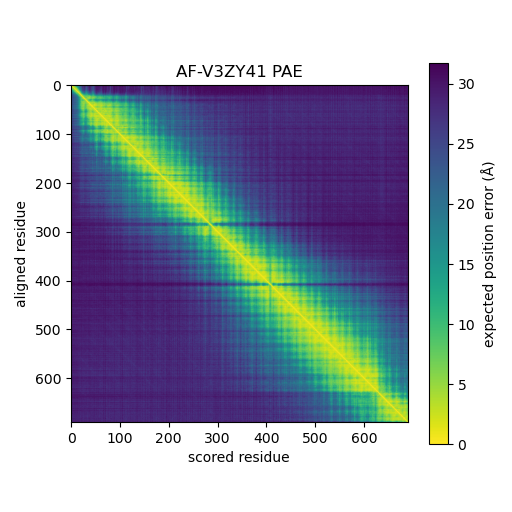LY A 1 393 ? -7.818 -16.260 13.556 1.00 85.56 393 GLY A CA 1
ATOM 2868 C C . GLY A 1 393 ? -7.447 -16.245 12.076 1.00 85.56 393 GLY A C 1
ATOM 2869 O O . GLY A 1 393 ? -7.942 -17.037 11.282 1.00 85.56 393 GLY A O 1
ATOM 2870 N N . ASP A 1 394 ? -6.587 -15.309 11.683 1.00 87.31 394 ASP A N 1
ATOM 2871 C CA . ASP A 1 394 ? -6.362 -15.028 10.261 1.00 87.31 394 ASP A CA 1
ATOM 2872 C C . ASP A 1 394 ? -5.567 -16.113 9.526 1.00 87.31 394 ASP A C 1
ATOM 2874 O O . ASP A 1 394 ? -5.871 -16.377 8.366 1.00 87.31 394 ASP A O 1
ATOM 2878 N N . ASN A 1 395 ? -4.659 -16.799 10.225 1.00 86.06 395 ASN A N 1
ATOM 2879 C CA . ASN A 1 395 ? -3.902 -17.958 9.731 1.00 86.06 395 ASN A CA 1
ATOM 2880 C C . ASN A 1 395 ? -4.362 -19.293 10.360 1.00 86.06 395 ASN A C 1
ATOM 2882 O O . ASN A 1 395 ? -3.699 -20.319 10.199 1.00 86.06 395 ASN A O 1
ATOM 2886 N N . CYS A 1 396 ? -5.454 -19.281 11.137 1.00 88.50 396 CYS A N 1
ATOM 2887 C CA . CYS A 1 396 ? -5.969 -20.447 11.872 1.00 88.50 396 CYS A CA 1
ATOM 2888 C C . CYS A 1 396 ? -4.949 -21.107 12.836 1.00 88.50 396 CYS A C 1
ATOM 2890 O O . CYS A 1 396 ? -5.029 -22.290 13.145 1.00 88.50 396 CYS A O 1
ATOM 2892 N N . GLU A 1 397 ? -3.970 -20.347 13.336 1.00 87.56 397 GLU A N 1
ATOM 2893 C CA . GLU A 1 397 ? -2.911 -20.848 14.232 1.00 87.56 397 GLU A CA 1
ATOM 2894 C C . GLU A 1 397 ? -3.357 -20.987 15.703 1.00 87.56 397 GLU A C 1
ATOM 2896 O O . GLU A 1 397 ? -2.650 -21.590 16.508 1.00 87.56 397 GLU A O 1
ATOM 2901 N N . ARG A 1 398 ? -4.519 -20.433 16.083 1.00 86.81 398 ARG A N 1
ATOM 2902 C CA . ARG A 1 398 ? -5.020 -20.439 17.469 1.00 86.81 398 ARG A CA 1
ATOM 2903 C C . ARG A 1 398 ? -6.111 -21.492 17.640 1.00 86.81 398 ARG A C 1
ATOM 2905 O O . ARG A 1 398 ? -7.082 -21.475 16.892 1.00 86.81 398 ARG A O 1
ATOM 2912 N N . SER A 1 399 ? -5.995 -22.363 18.639 1.00 86.12 399 SER A N 1
ATOM 2913 C CA . SER A 1 399 ? -7.023 -23.367 18.949 1.00 86.12 399 SER A CA 1
ATOM 2914 C C . SER A 1 399 ? -8.247 -22.751 19.636 1.00 86.12 399 SER A C 1
ATOM 2916 O O . SER A 1 399 ? -8.093 -21.899 20.512 1.00 86.12 399 SER A O 1
ATOM 2918 N N . CYS A 1 400 ? -9.451 -23.214 19.290 1.00 85.81 400 CYS A N 1
ATOM 2919 C CA . CYS A 1 400 ? -10.687 -22.908 20.018 1.00 85.81 400 CYS A CA 1
ATOM 2920 C C . CYS A 1 400 ? -10.580 -23.313 21.502 1.00 85.81 400 CYS A C 1
ATOM 2922 O O . CYS A 1 400 ? -9.811 -24.207 21.859 1.00 85.81 400 CYS A O 1
ATOM 2924 N N . SER A 1 401 ? -11.377 -22.688 22.377 1.00 83.56 401 SER A N 1
ATOM 2925 C CA . SER A 1 401 ? -11.427 -23.096 23.787 1.00 83.56 401 SER A CA 1
ATOM 2926 C C . SER A 1 401 ? -11.950 -24.527 23.928 1.00 83.56 401 SER A C 1
ATOM 2928 O O . SER A 1 401 ? -12.991 -24.873 23.368 1.00 83.56 401 SER A O 1
ATOM 2930 N N . ASN A 1 402 ? -11.297 -25.325 24.776 1.00 81.81 402 ASN A N 1
ATOM 2931 C C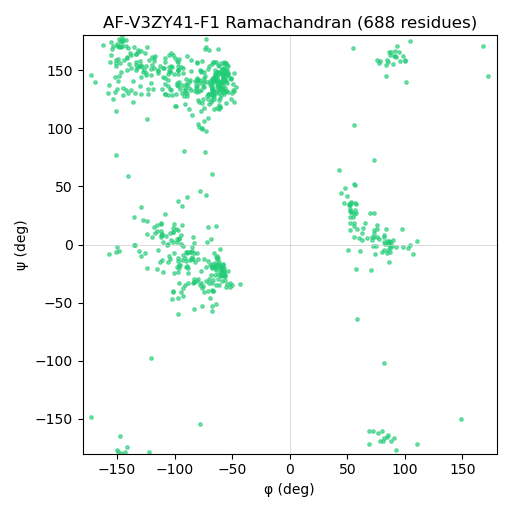A . ASN A 1 402 ? -11.808 -26.631 25.209 1.00 81.81 402 ASN A CA 1
ATOM 2932 C C . ASN A 1 402 ? -13.139 -26.525 25.981 1.00 81.81 402 ASN A C 1
ATOM 2934 O O . ASN A 1 402 ? -13.775 -27.541 26.229 1.00 81.81 402 ASN A O 1
ATOM 2938 N N . GLY A 1 403 ? -13.554 -25.314 26.376 1.00 78.38 403 GLY A N 1
ATOM 2939 C CA . GLY A 1 403 ? -14.866 -25.036 26.959 1.00 78.38 403 GLY A CA 1
ATOM 2940 C C . GLY A 1 403 ? -15.996 -24.833 25.942 1.00 78.38 403 GLY A C 1
ATOM 2941 O O . GLY A 1 403 ? -17.145 -24.730 26.370 1.00 78.38 403 GLY A O 1
ATOM 2942 N N . CYS A 1 404 ? -15.720 -24.765 24.632 1.00 83.12 404 CYS A N 1
ATOM 2943 C CA . CYS A 1 404 ? -16.772 -24.770 23.609 1.00 83.12 404 CYS A CA 1
ATOM 2944 C C . CYS A 1 404 ? -17.497 -26.128 23.587 1.00 83.12 404 CYS A C 1
ATOM 2946 O O . CYS A 1 404 ? -16.855 -27.172 23.678 1.00 83.12 404 CYS A O 1
ATOM 2948 N N . ILE A 1 405 ? -18.816 -26.134 23.383 1.00 79.44 405 ILE A N 1
ATOM 2949 C CA . ILE A 1 405 ? -19.536 -27.354 22.984 1.00 79.44 405 ILE A CA 1
ATOM 2950 C C . ILE A 1 405 ? -19.109 -27.742 21.561 1.00 79.44 405 ILE A C 1
ATOM 2952 O O . ILE A 1 405 ? -18.904 -26.879 20.705 1.00 79.44 405 ILE A O 1
ATOM 2956 N N . GLY A 1 406 ? -18.984 -29.045 21.321 1.00 67.00 406 GLY A N 1
ATOM 2957 C CA . GLY A 1 406 ? -18.610 -29.617 20.037 1.00 67.00 406 GLY A CA 1
ATOM 2958 C C . GLY A 1 406 ? -19.077 -31.064 19.915 1.00 67.00 406 GLY A C 1
ATOM 2959 O O . GLY A 1 406 ? -18.959 -31.832 20.873 1.00 67.00 406 GLY A O 1
ATOM 2960 N N . ASP A 1 407 ? -19.607 -31.440 18.753 1.00 54.66 407 ASP A N 1
ATOM 2961 C CA . ASP A 1 407 ? -20.161 -32.776 18.524 1.00 54.66 407 ASP A CA 1
ATOM 2962 C C . ASP A 1 407 ? -19.039 -33.801 18.330 1.00 54.66 407 ASP A C 1
ATOM 2964 O O . ASP A 1 407 ? -18.424 -33.869 17.267 1.00 54.66 407 ASP A O 1
ATOM 2968 N N . THR A 1 408 ? -18.754 -34.551 19.403 1.00 52.69 408 THR A N 1
ATOM 2969 C CA . THR A 1 408 ? -17.949 -35.795 19.502 1.00 52.69 408 THR A CA 1
ATOM 2970 C C . THR A 1 408 ? -16.541 -35.839 18.880 1.00 52.69 408 THR A C 1
ATOM 2972 O O . THR A 1 408 ? -15.840 -36.830 19.079 1.00 52.69 408 THR A O 1
ATOM 2975 N N . SER A 1 409 ? -16.069 -34.810 18.170 1.00 50.94 409 SER A N 1
ATOM 2976 C CA . SER A 1 409 ? -14.731 -34.764 17.549 1.00 50.94 409 SER A CA 1
ATOM 2977 C C . SER A 1 409 ? -14.167 -33.360 17.270 1.00 50.94 409 SER A C 1
ATOM 2979 O O . SER A 1 409 ? -12.994 -33.263 16.915 1.00 50.94 409 SER A O 1
ATOM 2981 N N . SER A 1 410 ? -14.926 -32.263 17.424 1.00 58.00 410 SER A N 1
ATOM 2982 C CA . SER A 1 410 ? -14.380 -30.909 17.201 1.00 58.00 410 SER A CA 1
ATOM 2983 C C . SER A 1 410 ? -15.057 -29.809 18.021 1.00 58.00 410 SER A C 1
ATOM 2985 O O . SER A 1 410 ? -16.278 -29.685 18.012 1.00 58.00 410 SER A O 1
ATOM 2987 N N . THR A 1 411 ? -14.255 -28.970 18.683 1.00 63.91 411 THR A N 1
ATOM 2988 C CA . THR A 1 411 ? -14.684 -27.737 19.359 1.00 63.91 411 THR A CA 1
ATOM 2989 C C . THR A 1 411 ? -14.893 -26.606 18.348 1.00 63.91 411 THR A C 1
ATOM 2991 O O . THR A 1 411 ? -13.948 -25.959 17.903 1.00 63.91 411 THR A O 1
ATOM 2994 N N . THR A 1 412 ? -16.143 -26.332 17.982 1.00 75.44 412 THR A N 1
ATOM 2995 C CA . THR A 1 412 ? -16.478 -25.324 16.963 1.00 75.44 412 THR A CA 1
ATOM 2996 C C . THR A 1 412 ? -16.572 -23.906 17.535 1.00 75.44 412 THR A C 1
ATOM 2998 O O . THR A 1 412 ? -17.513 -23.572 18.265 1.00 75.44 412 THR A O 1
ATOM 3001 N N . CYS A 1 413 ? -15.628 -23.046 17.149 1.00 82.12 413 CYS A N 1
ATOM 3002 C CA . CYS A 1 413 ? -15.660 -21.604 17.386 1.00 82.12 413 CYS A CA 1
ATOM 3003 C C . CYS A 1 413 ? -15.580 -20.811 16.071 1.00 82.12 413 CYS A C 1
ATOM 3005 O O . CYS A 1 413 ? -15.153 -21.337 15.046 1.00 82.12 413 CYS A O 1
ATOM 3007 N N . ASP A 1 414 ? -16.029 -19.556 16.097 1.00 83.88 414 ASP A N 1
ATOM 3008 C CA . ASP A 1 414 ? -15.977 -18.639 14.960 1.00 83.88 414 ASP A CA 1
ATOM 3009 C C . ASP A 1 414 ? -14.544 -18.145 14.681 1.00 83.88 414 ASP A C 1
ATOM 3011 O O . ASP A 1 414 ? -13.602 -18.388 15.440 1.00 83.88 414 ASP A O 1
ATOM 3015 N N . ARG A 1 415 ? -14.379 -17.357 13.612 1.00 79.88 415 ARG A N 1
ATOM 3016 C CA . ARG A 1 415 ? -13.086 -16.773 13.217 1.00 79.88 415 ARG A CA 1
ATOM 3017 C C . ARG A 1 415 ? -12.426 -15.911 14.310 1.00 79.88 415 ARG A C 1
ATOM 3019 O O . ARG A 1 415 ? -11.204 -15.740 14.292 1.00 79.88 415 ARG A O 1
ATOM 3026 N N . ASN A 1 416 ? -13.200 -15.383 15.260 1.00 83.44 416 ASN A N 1
ATOM 3027 C CA . ASN A 1 416 ? -12.729 -14.573 16.383 1.00 83.44 416 ASN A CA 1
ATOM 3028 C C . ASN A 1 416 ? -12.403 -15.403 17.637 1.00 83.44 416 ASN A C 1
ATOM 3030 O O . ASN A 1 416 ? -11.759 -14.879 18.554 1.00 83.44 416 ASN A O 1
ATOM 3034 N N . GLY A 1 417 ? -12.793 -16.678 17.680 1.00 82.25 417 GLY A N 1
ATOM 3035 C CA . GLY A 1 417 ? -12.590 -17.600 18.798 1.00 82.25 417 GLY A CA 1
ATOM 3036 C C . GLY A 1 417 ? -13.798 -17.750 19.725 1.00 82.25 417 GLY A C 1
ATOM 3037 O O . GLY A 1 417 ? -13.637 -18.260 20.832 1.00 82.25 417 GLY A O 1
ATOM 3038 N N . SER A 1 418 ? -14.979 -17.282 19.317 1.00 84.94 418 SER A N 1
ATOM 3039 C CA . SER A 1 418 ? -16.225 -17.357 20.087 1.00 84.94 418 SER A CA 1
ATOM 3040 C C . SER A 1 418 ? -17.003 -18.637 19.753 1.00 84.94 418 SER A C 1
ATOM 3042 O O . SER A 1 418 ? -17.169 -18.992 18.589 1.00 84.94 418 SER A O 1
ATOM 3044 N N . CYS A 1 419 ? -17.441 -19.381 20.766 1.00 85.00 419 CYS A N 1
ATOM 3045 C CA . CYS A 1 419 ? -17.975 -20.737 20.631 1.00 85.00 419 CYS A CA 1
ATOM 3046 C C . CYS A 1 419 ? -19.393 -20.743 20.039 1.00 85.00 419 CYS A C 1
ATOM 3048 O O . CYS A 1 419 ? -20.335 -20.246 20.658 1.00 85.00 419 CYS A O 1
ATOM 3050 N N . ILE A 1 420 ? -19.562 -21.361 18.866 1.00 81.75 420 ILE A N 1
ATOM 3051 C CA . ILE A 1 420 ? -20.811 -21.306 18.084 1.00 81.75 420 ILE A CA 1
ATOM 3052 C C . ILE A 1 420 ? -21.933 -22.081 18.793 1.00 81.75 420 ILE A C 1
ATOM 3054 O O . ILE A 1 420 ? -23.038 -21.571 18.975 1.00 81.75 420 ILE A O 1
ATOM 3058 N N . SER A 1 421 ? -21.623 -23.287 19.271 1.00 78.62 421 SER A N 1
ATOM 3059 C CA . SER A 1 421 ? -22.576 -24.193 19.932 1.00 78.62 421 SER A CA 1
ATOM 3060 C C . SER A 1 421 ? -22.776 -23.898 21.429 1.00 78.62 421 SER A C 1
ATOM 3062 O O . SER A 1 421 ? -23.468 -24.640 22.122 1.00 78.62 421 SER A O 1
ATOM 3064 N N . GLY A 1 422 ? -22.194 -22.811 21.952 1.00 77.69 422 GLY A N 1
ATOM 3065 C CA . GLY A 1 422 ? -22.222 -22.455 23.374 1.00 77.69 422 GLY A CA 1
ATOM 3066 C C . GLY A 1 422 ? -21.122 -23.121 24.212 1.00 77.69 422 GLY A C 1
ATOM 3067 O O . GLY A 1 422 ? -20.125 -23.606 23.677 1.00 77.69 422 GLY A O 1
ATOM 3068 N N . CYS A 1 423 ? -21.297 -23.105 25.539 1.00 83.38 423 CYS A N 1
ATOM 3069 C CA . CYS A 1 423 ? -20.284 -23.517 26.516 1.00 83.38 423 CYS A CA 1
ATOM 3070 C C . CYS A 1 423 ? -20.636 -24.819 27.235 1.00 83.38 423 CYS A C 1
ATOM 3072 O O . CYS A 1 423 ? -21.793 -25.045 27.591 1.00 83.38 423 CYS A O 1
ATOM 3074 N N . ILE A 1 424 ? -19.618 -25.633 27.518 1.00 81.69 424 ILE A N 1
ATOM 3075 C CA . ILE A 1 424 ? -19.725 -26.797 28.401 1.00 81.69 424 ILE A CA 1
ATOM 3076 C C . ILE A 1 424 ? -20.187 -26.341 29.796 1.00 81.69 424 ILE A C 1
ATOM 3078 O O . ILE A 1 424 ? -19.858 -25.246 30.258 1.00 81.69 424 ILE A O 1
ATOM 3082 N N . ASN A 1 425 ? -20.964 -27.192 30.476 1.00 81.06 425 ASN A N 1
ATOM 3083 C CA . ASN A 1 425 ? -21.502 -26.918 31.807 1.00 81.06 425 ASN A CA 1
ATOM 3084 C C . ASN A 1 425 ? -20.444 -26.360 32.776 1.00 81.06 425 ASN A C 1
ATOM 3086 O O . ASN A 1 425 ? -19.347 -26.898 32.899 1.00 81.06 425 ASN A O 1
ATOM 3090 N N . ARG A 1 426 ? -20.842 -25.318 33.520 1.00 81.81 426 ARG A N 1
ATOM 3091 C CA . ARG A 1 426 ? -20.020 -24.528 34.460 1.00 81.81 426 ARG A CA 1
ATOM 3092 C C . ARG A 1 426 ? -18.993 -23.574 33.833 1.00 81.81 426 ARG A C 1
ATOM 3094 O O . ARG A 1 426 ? -18.235 -22.957 34.579 1.00 81.81 426 ARG A O 1
ATOM 3101 N N . ILE A 1 427 ? -19.033 -23.364 32.518 1.00 86.56 427 ILE A N 1
ATOM 3102 C CA . ILE A 1 427 ? -18.222 -22.364 31.810 1.00 86.56 427 ILE A CA 1
ATOM 3103 C C . ILE A 1 427 ? -19.141 -21.358 31.086 1.00 86.56 427 ILE A C 1
ATOM 3105 O O . ILE A 1 427 ? -20.221 -21.720 30.624 1.00 86.56 427 ILE A O 1
ATOM 3109 N N . TYR A 1 428 ? -18.726 -20.091 31.003 1.00 87.50 428 TYR A N 1
ATOM 3110 C CA . TYR A 1 428 ? -19.434 -18.998 30.326 1.00 87.50 428 TYR A CA 1
ATOM 3111 C C . TYR A 1 428 ? -18.472 -18.017 29.621 1.00 87.50 428 TYR A C 1
ATOM 3113 O O . TYR A 1 428 ? -17.246 -18.188 29.629 1.00 87.50 428 TYR A O 1
ATOM 3121 N N . GLY A 1 429 ? -19.055 -16.986 29.005 1.00 82.88 429 GLY A N 1
ATOM 3122 C CA . GLY A 1 429 ? -18.391 -15.995 28.164 1.00 82.88 429 GLY A CA 1
ATOM 3123 C C . GLY A 1 429 ? -18.374 -16.448 26.706 1.00 82.88 429 GLY A C 1
ATOM 3124 O O . GLY A 1 429 ? -18.413 -17.642 26.425 1.00 82.88 429 GLY A O 1
ATOM 3125 N N . GLU A 1 430 ? -18.290 -15.512 25.757 1.00 84.94 430 GLU A N 1
ATOM 3126 C CA . GLU A 1 430 ? -18.386 -15.829 24.319 1.00 84.94 430 GLU A CA 1
ATOM 3127 C C . GLU A 1 430 ? -17.360 -16.871 23.850 1.00 84.94 430 GLU A C 1
ATOM 3129 O O . GLU A 1 430 ? -17.642 -17.652 22.947 1.00 84.94 430 GLU A O 1
ATOM 3134 N N . LYS A 1 431 ? -16.184 -16.913 24.486 1.00 84.88 431 LYS A N 1
ATOM 3135 C CA . LYS A 1 431 ? -15.088 -17.851 24.182 1.00 84.88 431 LYS A CA 1
ATOM 3136 C C . LYS A 1 431 ? -15.008 -19.026 25.156 1.00 84.88 431 LYS A C 1
ATOM 3138 O O . LYS A 1 431 ? -14.006 -19.735 25.166 1.00 84.88 431 LYS A O 1
ATOM 3143 N N . CYS A 1 432 ? -16.027 -19.197 26.000 1.00 86.62 432 CYS A N 1
ATOM 3144 C CA . CYS A 1 432 ? -16.152 -20.246 27.008 1.00 86.62 432 CYS A CA 1
ATOM 3145 C C . CYS A 1 432 ? -14.838 -20.496 27.763 1.00 86.62 432 CYS A C 1
ATOM 3147 O O . CYS A 1 432 ? -14.213 -21.553 27.649 1.00 86.62 432 CYS A O 1
ATOM 3149 N N . ASN A 1 433 ? -14.396 -19.476 28.498 1.00 84.75 433 ASN A N 1
ATOM 3150 C CA . ASN A 1 433 ? -13.144 -19.466 29.257 1.00 84.75 433 ASN A CA 1
ATOM 3151 C C . ASN A 1 433 ? -13.295 -18.895 30.682 1.00 84.75 433 ASN A C 1
ATOM 3153 O O . ASN A 1 433 ? -12.317 -18.856 31.427 1.00 84.75 433 ASN A O 1
ATOM 3157 N N . LEU A 1 434 ? -14.500 -18.466 31.073 1.00 86.81 434 LEU A N 1
ATOM 3158 C CA . LEU A 1 434 ? -14.812 -17.982 32.418 1.00 86.81 434 LEU A CA 1
ATOM 3159 C C . LEU A 1 434 ? -15.577 -19.067 33.183 1.00 86.81 434 LEU A C 1
ATOM 3161 O O . LEU A 1 434 ? -16.519 -19.648 32.656 1.00 86.81 434 LEU A O 1
ATOM 3165 N N . ASN A 1 435 ? -15.193 -19.354 34.425 1.00 85.81 435 ASN A N 1
ATOM 3166 C CA . ASN A 1 435 ? -15.872 -20.369 35.237 1.00 85.81 435 ASN A CA 1
ATOM 3167 C C . ASN A 1 435 ? -17.075 -19.762 35.972 1.00 85.81 435 ASN A C 1
ATOM 3169 O O . ASN A 1 435 ? -16.932 -18.727 36.624 1.00 85.81 435 ASN A O 1
ATOM 3173 N N . CYS A 1 436 ? -18.232 -20.429 35.922 1.00 86.25 436 CYS A N 1
ATOM 3174 C CA . CYS A 1 436 ? -19.386 -20.109 36.767 1.00 86.25 436 CYS A CA 1
ATOM 3175 C C . CYS A 1 436 ? -18.992 -20.122 38.256 1.00 86.25 436 CYS A C 1
ATOM 3177 O O . CYS A 1 436 ? -18.078 -20.852 38.659 1.00 86.25 436 CYS A O 1
ATOM 3179 N N . SER A 1 437 ? -19.715 -19.379 39.103 1.00 86.62 437 SER A N 1
ATOM 3180 C CA . SER A 1 437 ? -19.490 -19.457 40.551 1.00 86.62 437 SER A CA 1
ATOM 3181 C C . SER A 1 437 ? -19.675 -20.887 41.065 1.00 86.62 437 SER A C 1
ATOM 3183 O O . SER A 1 437 ? -20.607 -21.596 40.675 1.00 86.62 437 SER A O 1
ATOM 3185 N N . LYS A 1 438 ? -18.814 -21.302 42.003 1.00 86.38 438 LYS A N 1
ATOM 3186 C CA . LYS A 1 438 ? -18.918 -22.603 42.688 1.00 86.38 438 LYS A CA 1
ATOM 3187 C C . LYS A 1 438 ? -20.243 -22.759 43.449 1.00 86.38 438 LYS A C 1
ATOM 3189 O O . LYS A 1 438 ? -20.645 -23.887 43.720 1.00 86.38 438 LYS A O 1
ATOM 3194 N N . ASN A 1 439 ? -20.910 -21.641 43.742 1.00 87.19 439 ASN A N 1
ATOM 3195 C CA . ASN A 1 439 ? -22.170 -21.574 44.474 1.00 87.19 439 ASN A CA 1
ATOM 3196 C C . ASN A 1 439 ? -23.413 -21.595 43.562 1.00 87.19 439 ASN A C 1
ATOM 3198 O O . ASN A 1 439 ? -24.531 -21.576 44.076 1.00 87.19 439 ASN A O 1
ATOM 3202 N N . CYS A 1 440 ? -23.251 -21.645 42.231 1.00 86.56 440 CYS A N 1
ATOM 3203 C CA . CYS A 1 440 ? -24.373 -21.916 41.331 1.00 86.56 440 CYS A CA 1
ATOM 3204 C C . CYS A 1 440 ? -24.875 -23.357 41.537 1.00 86.56 440 CYS A C 1
ATOM 3206 O O . CYS A 1 440 ? -24.100 -24.318 41.434 1.00 86.56 440 CYS A O 1
ATOM 3208 N N . TYR A 1 441 ? -26.183 -23.533 41.728 1.00 83.00 441 TYR A N 1
ATOM 3209 C CA . TYR A 1 441 ? -26.807 -24.851 41.666 1.00 83.00 441 TYR A CA 1
ATOM 3210 C C . TYR A 1 441 ? -26.894 -25.303 40.199 1.00 83.00 441 TYR A C 1
ATOM 3212 O O . TYR A 1 441 ? -27.667 -24.769 39.405 1.00 83.00 441 TYR A O 1
ATOM 3220 N N . GLY A 1 442 ? -26.046 -26.263 39.819 1.00 80.62 442 GLY A N 1
ATOM 3221 C CA . GLY A 1 442 ? -25.920 -26.740 38.438 1.00 80.62 442 GLY A CA 1
ATOM 3222 C C . GLY A 1 442 ? -25.033 -25.847 37.561 1.00 80.62 442 GLY A C 1
ATOM 3223 O O . GLY A 1 442 ? -23.802 -25.954 37.625 1.00 80.62 442 GLY A O 1
ATOM 3224 N N . SER A 1 443 ? -25.666 -25.021 36.722 1.00 79.75 443 SER A N 1
ATOM 3225 C CA . SER A 1 443 ? -25.061 -24.216 35.648 1.00 79.75 443 SER A CA 1
ATOM 3226 C C . SER A 1 443 ? -25.366 -22.713 35.780 1.00 79.75 443 SER A C 1
ATOM 3228 O O . SER A 1 443 ? -26.192 -22.289 36.592 1.00 79.75 443 SER A O 1
ATOM 3230 N N . CYS A 1 444 ? -24.683 -21.899 34.972 1.00 86.44 444 CYS A N 1
ATOM 3231 C CA . CYS A 1 444 ? -24.927 -20.464 34.851 1.00 86.44 444 CYS A CA 1
ATOM 3232 C C . CYS A 1 444 ? -25.179 -20.053 33.393 1.00 86.44 444 CYS A C 1
ATOM 3234 O O . CYS A 1 444 ? -24.912 -20.814 32.461 1.00 86.44 444 CYS A O 1
ATOM 3236 N N . ASN A 1 445 ? -25.721 -18.853 33.199 1.00 85.12 445 ASN A N 1
ATOM 3237 C CA . ASN A 1 445 ? -26.032 -18.285 31.896 1.00 85.12 445 ASN A CA 1
ATOM 3238 C C . ASN A 1 445 ? -24.748 -18.028 31.085 1.00 85.12 445 ASN A C 1
ATOM 3240 O O . ASN A 1 445 ? -23.822 -17.351 31.535 1.00 85.12 445 AS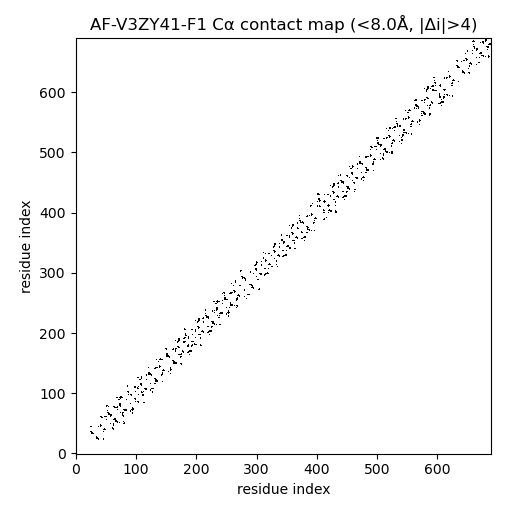N A O 1
ATOM 3244 N N . ARG A 1 446 ? -24.731 -18.553 29.853 1.00 77.06 446 ARG A N 1
ATOM 3245 C CA . ARG A 1 446 ? -23.578 -18.567 28.942 1.00 77.06 446 ARG A CA 1
ATOM 3246 C C . ARG A 1 446 ? -22.984 -17.194 28.610 1.00 77.06 446 ARG A C 1
ATOM 3248 O O . ARG A 1 446 ? -21.803 -17.145 28.289 1.00 77.06 446 ARG A O 1
ATOM 3255 N N . SER A 1 447 ? -23.750 -16.099 28.655 1.00 79.25 447 SER A N 1
ATOM 3256 C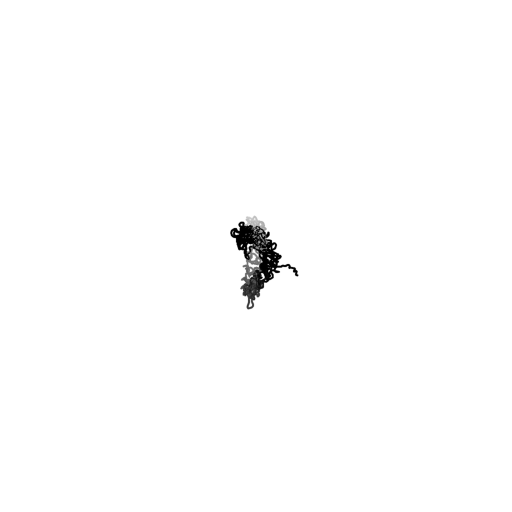 CA . SER A 1 447 ? -23.239 -14.770 28.269 1.00 79.25 447 SER A CA 1
ATOM 3257 C C . SER A 1 447 ? -22.680 -13.965 29.443 1.00 79.25 447 SER A C 1
ATOM 3259 O O . SER A 1 447 ? -21.606 -13.385 29.317 1.00 79.25 447 SER A O 1
ATOM 3261 N N . ASN A 1 448 ? -23.380 -13.936 30.580 1.00 83.81 448 ASN A N 1
ATOM 3262 C CA . ASN A 1 448 ? -23.079 -13.045 31.709 1.00 83.81 448 ASN A CA 1
ATOM 3263 C C . ASN A 1 448 ? -22.633 -13.762 32.997 1.00 83.81 448 ASN A C 1
ATOM 3265 O O . ASN A 1 448 ? -22.269 -13.093 33.961 1.00 83.81 448 ASN A O 1
ATOM 3269 N N . GLY A 1 449 ? -22.648 -15.098 33.026 1.00 84.75 449 GLY A N 1
ATOM 3270 C CA . GLY A 1 449 ? -22.194 -15.897 34.166 1.00 84.75 449 GLY A CA 1
ATOM 3271 C C . GLY A 1 449 ? -23.214 -16.063 35.292 1.00 84.75 449 GLY A C 1
ATOM 3272 O O . GLY A 1 449 ? -22.904 -16.708 36.294 1.00 84.75 449 GLY A O 1
ATOM 3273 N N . TYR A 1 450 ? -24.429 -15.526 35.138 1.00 88.56 450 TYR A N 1
ATOM 3274 C CA . TYR A 1 450 ? -25.417 -15.489 36.217 1.00 88.56 450 TYR A CA 1
ATOM 3275 C C . TYR A 1 450 ? -25.990 -16.888 36.488 1.00 88.56 450 TYR A C 1
ATOM 3277 O O . TYR A 1 450 ? -26.447 -17.576 35.575 1.00 88.56 450 TYR A O 1
ATOM 3285 N N . CYS A 1 451 ? -25.966 -17.331 37.741 1.00 85.62 451 CYS A N 1
ATOM 3286 C CA . CYS A 1 451 ? -26.468 -18.628 38.172 1.00 85.62 451 CYS A CA 1
ATOM 3287 C C . CYS A 1 451 ? -27.998 -18.713 38.035 1.00 85.62 451 CYS A C 1
ATOM 3289 O O . CYS A 1 451 ? -28.729 -17.867 38.562 1.00 85.62 451 CYS A O 1
ATOM 3291 N N . ASN A 1 452 ? -28.493 -19.800 37.432 1.00 81.81 452 ASN A N 1
ATOM 3292 C CA . ASN A 1 452 ? -29.935 -20.070 37.332 1.00 81.81 452 ASN A CA 1
ATOM 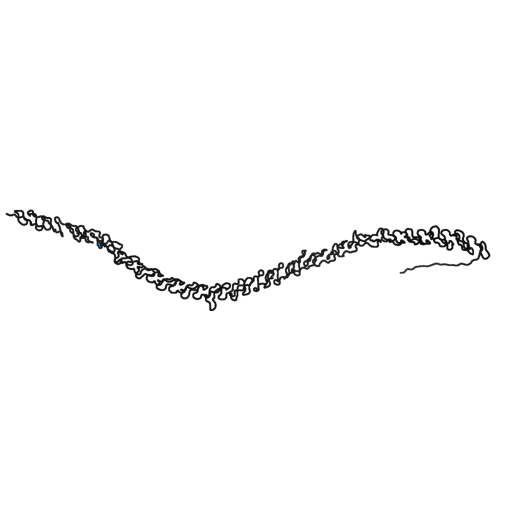3293 C C . ASN A 1 452 ? -30.589 -20.242 38.719 1.00 81.81 452 ASN A C 1
ATOM 3295 O O . ASN A 1 452 ? -31.761 -19.934 38.914 1.00 81.81 452 ASN A O 1
ATOM 3299 N N . SER A 1 453 ? -29.829 -20.734 39.699 1.00 81.56 453 SER A N 1
ATOM 3300 C CA . SER A 1 453 ? -30.202 -20.846 41.113 1.00 81.56 453 SER A CA 1
ATOM 3301 C C . SER A 1 453 ? -28.940 -20.892 41.976 1.00 81.56 453 SER A C 1
ATOM 3303 O O . SER A 1 453 ? -27.868 -21.251 41.481 1.00 81.56 453 SER A O 1
ATOM 3305 N N . CYS A 1 454 ? -29.057 -20.536 43.254 1.00 86.06 454 CYS A N 1
ATOM 3306 C CA . CYS A 1 454 ? -27.961 -20.609 44.220 1.00 86.06 454 CYS A CA 1
ATOM 3307 C C . CYS A 1 454 ? -28.042 -21.880 45.070 1.00 86.06 454 CYS A C 1
ATOM 3309 O O . CYS A 1 454 ? -29.113 -22.462 45.228 1.00 86.06 454 CYS A O 1
ATOM 3311 N N . LEU A 1 455 ? -26.911 -22.294 45.642 1.00 84.94 455 LEU A N 1
ATOM 3312 C CA . LEU A 1 455 ? -26.920 -23.125 46.848 1.00 84.94 455 LEU A CA 1
ATOM 3313 C C . LEU A 1 455 ? -27.557 -22.338 48.007 1.00 84.94 455 LEU A C 1
ATOM 3315 O O . LEU A 1 455 ? -27.321 -21.133 48.119 1.00 84.94 455 LEU A O 1
ATOM 3319 N N . SER A 1 456 ? -28.319 -23.017 48.871 1.00 82.75 456 SER A N 1
ATOM 3320 C CA . SER A 1 456 ? -28.933 -22.410 50.062 1.00 82.75 456 SER A CA 1
ATOM 3321 C C . SER A 1 456 ? -27.920 -21.631 50.904 1.00 82.75 456 SER A C 1
ATOM 3323 O O . SER A 1 456 ? -26.749 -22.007 51.021 1.00 82.75 456 SER A O 1
ATOM 3325 N N . GLY A 1 457 ? -28.373 -20.518 51.474 1.00 81.69 457 GLY A N 1
ATOM 3326 C CA . GLY A 1 457 ? -27.529 -19.548 52.163 1.00 81.69 457 GLY A CA 1
ATOM 3327 C C . GLY A 1 457 ? -26.723 -18.604 51.256 1.00 81.69 457 GLY A C 1
ATOM 3328 O O . GLY A 1 457 ? -25.943 -17.815 51.793 1.00 81.69 457 GLY A O 1
ATOM 3329 N N . TYR A 1 458 ? -26.892 -18.630 49.926 1.00 87.06 458 TYR A N 1
ATOM 3330 C CA . TYR A 1 458 ? -26.251 -17.687 48.995 1.00 87.06 458 TYR A CA 1
ATOM 3331 C C . TYR A 1 458 ? -27.252 -16.947 48.098 1.00 87.06 458 TYR A C 1
ATOM 3333 O O . TYR A 1 458 ? -28.245 -17.513 47.652 1.00 87.06 458 TYR A O 1
ATOM 3341 N N . PHE A 1 459 ? -26.936 -15.689 47.779 1.00 86.31 459 PHE A N 1
ATOM 3342 C CA . PHE A 1 459 ? -27.720 -14.817 46.901 1.00 86.31 459 PHE A CA 1
ATOM 3343 C C . PHE A 1 459 ? -26.827 -13.955 45.989 1.00 86.31 459 PHE A C 1
ATOM 3345 O O . PHE A 1 459 ? -25.595 -14.094 45.984 1.00 86.31 459 PHE A O 1
ATOM 3352 N N . SER A 1 460 ? -27.460 -13.044 45.240 1.00 85.19 460 SER A N 1
ATOM 3353 C CA . SER A 1 460 ? -26.977 -12.270 44.083 1.00 85.19 460 SER A CA 1
ATOM 3354 C C . SER A 1 460 ? -26.909 -13.114 42.813 1.00 85.19 460 SER A C 1
ATOM 3356 O O . SER A 1 460 ? -26.804 -14.337 42.878 1.00 85.19 460 SER A O 1
ATOM 3358 N N . ASP A 1 461 ? -26.907 -12.475 41.642 1.00 86.88 461 ASP A N 1
ATOM 3359 C CA . ASP A 1 461 ? -26.950 -13.189 40.360 1.00 86.88 461 ASP A CA 1
ATOM 3360 C C . ASP A 1 461 ? -25.794 -14.169 40.129 1.00 86.88 461 ASP A C 1
ATOM 3362 O O . ASP A 1 461 ? -25.958 -15.135 39.395 1.00 86.88 461 ASP A O 1
ATOM 3366 N N . ASN A 1 462 ? -24.651 -13.973 40.791 1.00 85.75 462 ASN A N 1
ATOM 3367 C CA . ASN A 1 462 ? -23.506 -14.889 40.742 1.00 85.75 462 ASN A CA 1
ATOM 3368 C C . ASN A 1 462 ? -23.368 -15.761 42.008 1.00 85.75 462 ASN A C 1
ATOM 3370 O O . ASN A 1 462 ? -22.337 -16.401 42.192 1.00 85.75 462 ASN A O 1
ATOM 3374 N N . CYS A 1 463 ? -24.360 -15.765 42.905 1.00 87.62 463 CYS A N 1
ATOM 3375 C CA . CYS A 1 463 ? -24.387 -16.528 44.163 1.00 87.62 463 CYS A CA 1
ATOM 3376 C C . CYS A 1 463 ? -23.152 -16.330 45.067 1.00 87.62 463 CYS A C 1
ATOM 3378 O O . CYS A 1 463 ? -22.743 -17.223 45.810 1.00 87.62 463 CYS A O 1
ATOM 3380 N N . ASN A 1 464 ? -22.518 -15.158 44.985 1.00 86.06 464 ASN A N 1
ATOM 3381 C CA . ASN A 1 464 ? -21.270 -14.853 45.691 1.00 86.06 464 ASN A CA 1
ATOM 3382 C C . ASN A 1 464 ? -21.492 -14.159 47.045 1.00 86.06 464 ASN A C 1
ATOM 3384 O O . ASN A 1 464 ? -20.557 -14.074 47.839 1.00 86.06 464 ASN A O 1
ATOM 3388 N N . GLN A 1 465 ? -22.706 -13.674 47.321 1.00 87.50 465 GLN A N 1
ATOM 3389 C CA . GLN A 1 465 ? -23.073 -13.072 48.605 1.00 87.50 465 GLN A CA 1
ATOM 3390 C C . GLN A 1 465 ? -23.763 -14.121 49.485 1.00 87.50 465 GLN A C 1
ATOM 3392 O O . GLN A 1 465 ? -24.439 -15.005 48.964 1.00 87.50 465 GLN A O 1
ATOM 3397 N N . LYS A 1 466 ? -23.585 -14.051 50.808 1.00 85.69 466 LYS A N 1
ATOM 3398 C CA . LYS A 1 466 ? -24.217 -14.974 51.768 1.00 85.69 466 LYS A CA 1
ATOM 3399 C C . LYS A 1 466 ? -25.467 -14.347 52.375 1.00 85.69 466 LYS A C 1
ATOM 3401 O O . LYS A 1 466 ? -25.404 -13.188 52.778 1.00 85.69 466 LYS A O 1
ATOM 3406 N N . CYS A 1 467 ? -26.548 -15.115 52.500 1.00 87.00 467 CYS A N 1
ATOM 3407 C CA . CYS A 1 467 ? -27.713 -14.730 53.300 1.00 87.00 467 CYS A CA 1
ATOM 3408 C C . CYS A 1 467 ? -27.287 -14.364 54.733 1.00 87.00 467 CYS A C 1
ATOM 3410 O O . CYS A 1 467 ? -26.282 -14.872 55.241 1.00 87.00 467 CYS A O 1
ATOM 3412 N N . SER A 1 468 ? -28.065 -13.513 55.409 1.00 86.56 468 SER A N 1
ATOM 3413 C CA . SER A 1 468 ? -27.829 -13.247 56.831 1.00 86.56 468 SER A CA 1
ATOM 3414 C C . SER A 1 468 ? -28.011 -14.519 57.659 1.00 86.56 468 SER A C 1
ATOM 3416 O O . SER A 1 468 ? -28.977 -15.258 57.471 1.00 86.56 468 SER A O 1
ATOM 3418 N N . ILE A 1 469 ? -27.133 -14.730 58.643 1.00 85.88 469 ILE A N 1
ATOM 3419 C CA . ILE A 1 469 ? -27.281 -15.796 59.650 1.00 85.88 469 ILE A CA 1
ATOM 3420 C C . ILE A 1 469 ? -28.522 -15.600 60.542 1.00 85.88 469 ILE A C 1
ATOM 3422 O O . ILE A 1 469 ? -28.894 -16.496 61.296 1.00 85.88 469 ILE A O 1
ATOM 3426 N N . HIS A 1 470 ? -29.157 -14.427 60.460 1.00 88.00 470 HIS A N 1
ATOM 3427 C CA . HIS A 1 470 ? -30.382 -14.077 61.171 1.00 88.00 470 HIS A CA 1
ATOM 3428 C C . HIS A 1 470 ? -31.649 -14.248 60.312 1.00 88.00 470 HIS A C 1
ATOM 3430 O O . HIS A 1 470 ? -32.747 -13.980 60.803 1.00 88.00 470 HIS A O 1
ATOM 3436 N N . CYS A 1 471 ? -31.533 -14.726 59.063 1.00 87.19 471 CYS A N 1
ATOM 3437 C CA . CYS A 1 471 ? -32.677 -15.256 58.322 1.00 87.19 471 CYS A CA 1
ATOM 3438 C C . CYS A 1 471 ? -33.170 -16.560 58.975 1.00 87.19 471 CYS A C 1
ATOM 3440 O O . CYS A 1 471 ? -32.381 -17.464 59.250 1.00 87.19 471 CYS A O 1
ATOM 3442 N N . ASN A 1 472 ? -34.484 -16.691 59.161 1.00 82.50 472 ASN A N 1
ATOM 3443 C CA . ASN A 1 472 ? -35.117 -17.946 59.567 1.00 82.50 472 ASN A CA 1
ATOM 3444 C C . ASN A 1 472 ? -35.543 -18.727 58.310 1.00 82.50 472 ASN A C 1
ATOM 3446 O O . ASN A 1 472 ? -36.690 -18.630 57.861 1.00 82.50 472 ASN A O 1
ATOM 3450 N N . GLY A 1 473 ? -34.574 -19.419 57.704 1.00 79.12 473 GLY A N 1
ATOM 3451 C CA . GLY A 1 473 ? -34.682 -20.070 56.393 1.00 79.12 473 GLY A CA 1
ATOM 3452 C C . GLY A 1 473 ? -33.827 -19.390 55.316 1.00 79.12 473 GLY A C 1
ATOM 3453 O O . GLY A 1 473 ? -33.025 -18.505 55.615 1.00 79.12 473 GLY A O 1
ATOM 3454 N N . ASP A 1 474 ? -33.994 -19.810 54.060 1.00 79.75 474 ASP A N 1
ATOM 3455 C CA . ASP A 1 474 ? -33.311 -19.199 52.912 1.00 79.75 474 ASP A CA 1
ATOM 3456 C C . ASP A 1 474 ? -33.768 -17.747 52.657 1.00 79.75 474 ASP A C 1
ATOM 3458 O O . ASP A 1 474 ? -34.864 -17.325 53.044 1.00 79.75 474 ASP A O 1
ATOM 3462 N N . CYS A 1 475 ? -32.907 -16.979 51.986 1.00 85.81 475 CYS A N 1
ATOM 3463 C CA . CYS A 1 475 ? -33.175 -15.607 51.564 1.00 85.81 475 CYS A CA 1
ATOM 3464 C C . CYS A 1 475 ? -33.450 -15.510 50.054 1.00 85.81 475 CYS A C 1
ATOM 3466 O O . CYS A 1 475 ? -33.136 -16.424 49.292 1.00 85.81 475 CYS A O 1
ATOM 3468 N N . ASP A 1 476 ? -34.042 -14.401 49.605 1.00 86.44 476 ASP A N 1
ATOM 3469 C CA . ASP A 1 476 ? -34.325 -14.180 48.186 1.00 86.44 476 ASP A CA 1
ATOM 3470 C C . ASP A 1 476 ? -33.044 -14.197 47.333 1.00 86.44 476 ASP A C 1
ATOM 3472 O O . ASP A 1 476 ? -32.094 -13.454 47.593 1.00 86.44 476 ASP A O 1
ATOM 3476 N N . ARG A 1 477 ? -33.059 -15.004 46.261 1.00 80.69 477 ARG A N 1
ATOM 3477 C CA . ARG A 1 477 ? -31.921 -15.243 45.351 1.00 80.69 477 ARG A CA 1
ATOM 3478 C C . ARG A 1 477 ? -31.301 -13.948 44.810 1.00 80.69 477 ARG A C 1
ATOM 3480 O O . ARG A 1 477 ? -30.099 -13.912 44.555 1.00 80.69 477 ARG A O 1
ATOM 3487 N N . SER A 1 478 ? -32.103 -12.905 44.592 1.00 80.19 478 SER A N 1
ATOM 3488 C CA . SER A 1 478 ? -31.667 -11.660 43.949 1.00 80.19 478 SER A CA 1
ATOM 3489 C C . SER A 1 478 ? -31.298 -10.557 44.943 1.00 80.19 478 SER A C 1
ATOM 3491 O O . SER A 1 478 ? -30.243 -9.943 44.804 1.00 80.19 478 SER A O 1
ATOM 3493 N N . THR A 1 479 ? -32.128 -10.335 45.962 1.00 83.69 479 THR A N 1
ATOM 3494 C CA . THR A 1 479 ? -32.025 -9.200 46.896 1.00 83.69 479 THR A CA 1
ATOM 3495 C C . THR A 1 479 ? -31.305 -9.534 48.201 1.00 83.69 479 THR A C 1
ATOM 3497 O O . THR A 1 479 ? -30.761 -8.633 48.835 1.00 83.69 479 THR A O 1
ATOM 3500 N N . GLY A 1 480 ? -31.278 -10.810 48.603 1.00 84.69 480 GLY A N 1
ATOM 3501 C CA . GLY A 1 480 ? -30.778 -11.240 49.912 1.00 84.69 480 GLY A CA 1
ATOM 3502 C C . GLY A 1 480 ? -31.794 -11.110 51.051 1.00 84.69 480 GLY A C 1
ATOM 3503 O O . GLY A 1 480 ? -31.482 -11.481 52.184 1.00 84.69 480 GLY A O 1
ATOM 3504 N N . ASN A 1 481 ? -33.010 -10.640 50.752 1.00 88.38 481 ASN A N 1
ATOM 3505 C CA . ASN A 1 481 ? -34.061 -10.404 51.736 1.00 88.38 481 ASN A CA 1
ATOM 3506 C C . ASN A 1 481 ? -34.529 -11.724 52.368 1.00 88.38 481 ASN A C 1
ATOM 3508 O O . ASN A 1 481 ? -34.966 -12.645 51.675 1.00 88.38 481 ASN A O 1
ATOM 3512 N N . CYS A 1 482 ? -34.492 -11.815 53.695 1.00 87.44 482 CYS A N 1
ATOM 3513 C CA . CYS A 1 482 ? -35.035 -12.944 54.442 1.00 87.44 482 CYS A CA 1
ATOM 3514 C C . CYS A 1 482 ? -36.575 -12.920 54.407 1.00 87.44 482 CYS A C 1
ATOM 3516 O O . CYS A 1 482 ? -37.195 -11.867 54.608 1.00 87.44 482 CYS A O 1
ATOM 3518 N N . GLY A 1 483 ? -37.213 -14.088 54.263 1.00 84.06 483 GLY A N 1
ATOM 3519 C CA . GLY A 1 483 ? -38.672 -14.207 54.407 1.00 84.06 483 GLY A CA 1
ATOM 3520 C C . GLY A 1 483 ? -39.153 -13.942 55.843 1.00 84.06 483 GLY A C 1
ATOM 3521 O O . GLY A 1 483 ? -40.156 -13.262 56.058 1.00 84.06 483 GLY A O 1
ATOM 3522 N N . LYS A 1 484 ? -38.402 -14.435 56.835 1.00 84.81 484 LYS A N 1
ATOM 3523 C CA . LYS A 1 484 ? -38.602 -14.213 58.276 1.00 84.81 484 LYS A CA 1
ATOM 3524 C C . LYS A 1 484 ? -37.250 -14.006 58.961 1.00 84.81 484 LYS A C 1
ATOM 3526 O O . LYS A 1 484 ? -36.238 -14.502 58.468 1.00 84.81 484 LYS A O 1
ATOM 3531 N N . CYS A 1 485 ? -37.252 -13.324 60.101 1.00 88.50 485 CYS A N 1
ATOM 3532 C CA . CYS A 1 485 ? -36.075 -13.184 60.957 1.00 88.50 485 CYS A CA 1
ATOM 3533 C C . CYS A 1 485 ? -36.079 -14.199 62.100 1.00 88.50 485 CYS A C 1
ATOM 3535 O O . CYS A 1 485 ? -37.134 -14.697 62.503 1.00 88.50 485 CYS A O 1
ATOM 3537 N N . ASN A 1 486 ? -34.891 -14.472 62.632 1.00 87.31 486 ASN A N 1
ATOM 3538 C CA . ASN A 1 486 ? -34.720 -15.062 63.954 1.00 87.31 486 ASN A CA 1
ATOM 3539 C C . ASN A 1 486 ? -35.160 -14.056 65.035 1.00 87.31 486 ASN A C 1
ATOM 3541 O O . ASN A 1 486 ? -35.170 -12.844 64.806 1.00 87.31 486 ASN A O 1
ATOM 3545 N N . GLU A 1 487 ? -35.555 -14.553 66.207 1.00 84.56 487 GLU A N 1
ATOM 3546 C CA . GLU A 1 487 ? -36.054 -13.703 67.292 1.00 84.56 487 GLU A CA 1
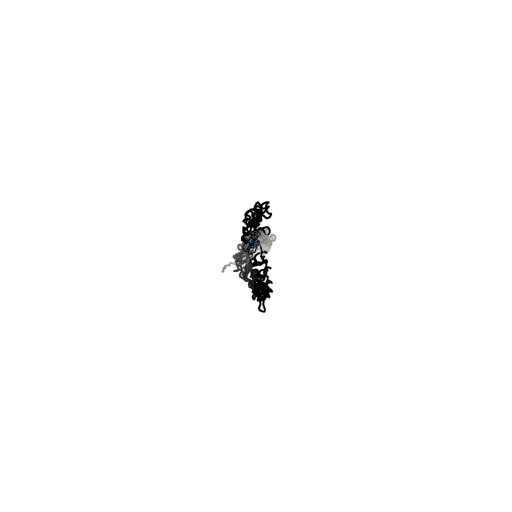ATOM 3547 C C . GLU A 1 487 ? -34.994 -12.686 67.748 1.00 84.56 487 GLU A C 1
ATOM 3549 O O . GLU A 1 487 ? -33.801 -12.987 67.794 1.00 84.56 487 GLU A O 1
ATOM 3554 N N . GLY A 1 488 ? -35.429 -11.456 68.037 1.00 85.06 488 GLY A N 1
ATOM 3555 C CA . GLY A 1 488 ? -34.536 -10.335 68.343 1.00 85.06 488 GLY A CA 1
ATOM 3556 C C . GLY A 1 488 ? -33.997 -9.574 67.124 1.00 85.06 488 GLY A C 1
ATOM 3557 O O . GLY A 1 488 ? -33.279 -8.595 67.324 1.00 85.06 488 GLY A O 1
ATOM 3558 N N . TYR A 1 489 ? -34.363 -9.949 65.890 1.00 89.88 489 TYR A N 1
ATOM 3559 C CA . TYR A 1 489 ? -33.882 -9.309 64.656 1.00 89.88 489 TYR A CA 1
ATOM 3560 C C . TYR A 1 489 ? -35.005 -8.812 63.730 1.00 89.88 489 TYR A C 1
ATOM 3562 O O . TYR A 1 489 ? -36.071 -9.419 63.632 1.00 89.88 489 TYR A O 1
ATOM 3570 N N . PHE A 1 490 ? -34.742 -7.719 63.008 1.00 89.69 490 PHE A N 1
ATOM 3571 C CA . PHE A 1 490 ? -35.640 -7.117 62.018 1.00 89.69 490 PHE A CA 1
ATOM 3572 C C . PHE A 1 490 ? -34.888 -6.464 60.838 1.00 89.69 490 PHE A C 1
ATOM 3574 O O . PHE A 1 490 ? -33.655 -6.494 60.743 1.00 89.69 490 PHE A O 1
ATOM 3581 N N . GLY A 1 491 ? -35.656 -5.882 59.916 1.00 86.44 491 GLY A N 1
ATOM 3582 C CA . GLY A 1 491 ? -35.205 -5.370 58.627 1.00 86.44 491 GLY A CA 1
ATOM 3583 C C . GLY A 1 491 ? -35.231 -6.466 57.565 1.00 86.44 491 GLY A C 1
ATOM 3584 O O . GLY A 1 491 ? -35.329 -7.655 57.876 1.00 86.44 491 GLY A O 1
ATOM 3585 N N . ASP A 1 492 ? -35.134 -6.091 56.290 1.00 88.31 492 ASP A N 1
ATOM 3586 C CA . ASP A 1 492 ? -35.311 -7.064 55.207 1.00 88.31 492 ASP A CA 1
ATOM 3587 C C . ASP A 1 492 ? -34.260 -8.169 55.180 1.00 88.31 492 ASP A C 1
ATOM 3589 O O . ASP A 1 492 ? -34.610 -9.323 54.945 1.00 88.31 492 ASP A O 1
ATOM 3593 N N . ASN A 1 493 ? -33.024 -7.834 55.548 1.00 87.19 493 ASN A N 1
ATOM 3594 C CA . ASN A 1 493 ? -31.913 -8.776 55.699 1.00 87.19 493 ASN A CA 1
ATOM 3595 C C . ASN A 1 493 ? -31.699 -9.225 57.158 1.00 87.19 493 ASN A C 1
ATOM 3597 O O . ASN A 1 493 ? -30.646 -9.770 57.467 1.00 87.19 493 ASN A O 1
ATOM 3601 N N . CYS A 1 494 ? -32.646 -8.955 58.068 1.00 89.31 494 CYS A N 1
ATOM 3602 C CA . CYS A 1 494 ? -32.598 -9.346 59.486 1.00 89.31 494 CYS A CA 1
ATOM 3603 C C . CYS A 1 494 ? -31.320 -8.935 60.248 1.00 89.31 494 CYS A C 1
ATOM 3605 O O . CYS A 1 494 ? -30.925 -9.580 61.211 1.00 89.31 494 CYS A O 1
ATOM 3607 N N . ASN A 1 495 ? -30.663 -7.851 59.825 1.00 87.44 495 ASN A N 1
ATOM 3608 C CA . ASN A 1 495 ? -29.392 -7.382 60.393 1.00 87.44 495 ASN A CA 1
ATOM 3609 C C . ASN A 1 495 ? -29.558 -6.254 61.430 1.00 87.44 495 ASN A C 1
ATOM 3611 O O . ASN A 1 495 ? -28.561 -5.683 61.866 1.00 87.44 495 ASN A O 1
ATOM 3615 N N . GLN A 1 496 ? -30.792 -5.886 61.793 1.00 89.12 496 GLN A N 1
ATOM 3616 C CA . GLN A 1 496 ? -31.069 -4.854 62.795 1.00 89.12 496 GLN A CA 1
ATOM 3617 C C . GLN A 1 496 ? -31.606 -5.506 64.070 1.00 89.12 496 GLN A C 1
ATOM 3619 O O . GLN A 1 496 ? -32.537 -6.305 64.005 1.00 89.12 496 GLN A O 1
ATOM 3624 N N . ASN A 1 497 ? -31.039 -5.173 65.229 1.00 88.62 497 ASN A N 1
ATOM 3625 C CA . ASN A 1 497 ? -31.458 -5.759 66.503 1.00 88.62 497 ASN A CA 1
ATOM 3626 C C . ASN A 1 497 ? -32.715 -5.051 67.034 1.00 88.62 497 ASN A C 1
ATOM 3628 O O . ASN A 1 497 ? -32.756 -3.819 67.079 1.00 88.62 497 ASN A O 1
ATOM 3632 N N . CYS A 1 498 ? -33.701 -5.815 67.508 1.00 89.81 498 CYS A N 1
ATOM 3633 C CA . CYS A 1 498 ? -34.817 -5.290 68.293 1.00 89.81 498 CYS A CA 1
ATOM 3634 C C . CYS A 1 498 ? -34.310 -4.508 69.522 1.00 89.81 498 CYS A C 1
ATOM 3636 O O . CYS A 1 498 ? -33.209 -4.735 70.028 1.00 89.81 498 CYS A O 1
ATOM 3638 N N . SER A 1 499 ? -35.135 -3.595 70.038 1.00 88.38 499 SER A N 1
ATOM 3639 C CA . SER A 1 499 ? -34.839 -2.911 71.301 1.00 88.38 499 SER A CA 1
ATOM 3640 C C . SER A 1 499 ? -34.751 -3.922 72.449 1.00 88.38 499 SER A C 1
ATOM 3642 O O . SER A 1 499 ? -35.601 -4.803 72.554 1.00 88.38 499 SER A O 1
ATOM 3644 N N . ILE A 1 500 ? -33.771 -3.770 73.346 1.00 87.56 500 ILE A N 1
ATOM 3645 C CA . ILE A 1 500 ? -33.566 -4.667 74.503 1.00 87.56 500 ILE A CA 1
ATOM 3646 C C . ILE A 1 500 ? -34.772 -4.709 75.461 1.00 87.56 500 ILE A C 1
ATOM 3648 O O . ILE A 1 500 ? -34.933 -5.652 76.229 1.00 87.56 500 ILE A O 1
ATOM 3652 N N . ASN A 1 501 ? -35.644 -3.699 75.384 1.00 88.69 501 ASN A N 1
ATOM 3653 C CA . ASN A 1 501 ? -36.867 -3.598 76.175 1.00 88.69 501 ASN A CA 1
ATOM 3654 C C . ASN A 1 501 ? -38.126 -4.108 75.448 1.00 88.69 501 ASN A C 1
ATOM 3656 O O . ASN A 1 501 ? -39.223 -3.945 75.983 1.00 88.69 501 ASN A O 1
ATOM 3660 N N . CYS A 1 502 ? -38.007 -4.680 74.242 1.00 89.75 502 CYS A N 1
ATOM 3661 C CA . CYS A 1 502 ? -39.120 -5.386 73.612 1.00 89.75 502 CYS A CA 1
ATOM 3662 C C . CYS A 1 502 ? -39.389 -6.702 74.360 1.00 89.75 502 CYS A C 1
ATOM 3664 O O . CYS A 1 502 ? -38.495 -7.544 74.448 1.00 89.75 502 CYS A O 1
ATOM 3666 N N . ASN A 1 503 ? -40.624 -6.925 74.807 1.00 85.75 503 ASN A N 1
ATOM 3667 C CA . ASN A 1 503 ? -41.088 -8.248 75.221 1.00 85.75 503 ASN A CA 1
ATOM 3668 C C . ASN A 1 503 ? -41.636 -9.000 73.991 1.00 85.75 503 ASN A C 1
ATOM 3670 O O . ASN A 1 503 ? -42.347 -8.411 73.173 1.00 85.75 503 ASN A O 1
ATOM 3674 N N . GLY A 1 504 ? -41.276 -10.278 73.829 1.00 81.12 504 GLY A N 1
ATOM 3675 C CA . GLY A 1 504 ? -41.679 -11.102 72.674 1.00 81.12 504 GLY A CA 1
ATOM 3676 C C . GLY A 1 504 ? -41.122 -10.658 71.308 1.00 81.12 504 GLY A C 1
ATOM 3677 O O . GLY A 1 504 ? -41.666 -11.030 70.270 1.00 81.12 504 GLY A O 1
ATOM 3678 N N . GLY A 1 505 ? -40.064 -9.840 71.282 1.00 85.44 505 GLY A N 1
ATOM 3679 C CA . GLY A 1 505 ? -39.423 -9.375 70.047 1.00 85.44 505 GLY A CA 1
ATOM 3680 C C . GLY A 1 505 ? -40.135 -8.209 69.341 1.00 85.44 505 GLY A C 1
ATOM 3681 O O . GLY A 1 505 ? -40.880 -7.430 69.941 1.00 85.44 505 GLY A O 1
ATOM 3682 N N . CYS A 1 506 ? -39.838 -8.031 68.050 1.00 89.12 506 CYS A N 1
ATOM 3683 C CA . CYS A 1 506 ? -40.278 -6.877 67.265 1.00 89.12 506 CYS A CA 1
ATOM 3684 C C . CYS A 1 506 ? -40.672 -7.231 65.820 1.00 89.12 506 CYS A C 1
ATOM 3686 O O . CYS A 1 506 ? -40.323 -8.284 65.288 1.00 89.12 506 CYS A O 1
ATOM 3688 N N . GLN A 1 507 ? -41.436 -6.346 65.179 1.00 88.31 507 GLN A N 1
ATOM 3689 C CA . GLN A 1 507 ? -41.965 -6.539 63.827 1.00 88.31 507 GLN A CA 1
ATOM 3690 C C . GLN A 1 507 ? -40.866 -6.479 62.750 1.00 88.31 507 GLN A C 1
ATOM 3692 O O . GLN A 1 507 ? -40.127 -5.499 62.662 1.00 88.31 507 GLN A O 1
ATOM 3697 N N . LYS A 1 508 ? -40.825 -7.483 61.857 1.00 83.25 508 LYS A N 1
ATOM 3698 C CA . LYS A 1 508 ? -39.795 -7.647 60.805 1.00 83.25 508 LYS A CA 1
ATOM 3699 C C . LYS A 1 508 ? -39.580 -6.410 59.921 1.00 83.25 508 LYS A C 1
ATOM 3701 O O . LYS A 1 508 ? -38.449 -6.146 59.529 1.00 83.25 508 LYS A O 1
ATOM 3706 N N . SER A 1 509 ? -40.637 -5.668 59.594 1.00 82.75 509 SER A N 1
ATOM 3707 C CA . SER A 1 509 ? -40.595 -4.524 58.668 1.00 82.75 509 SER A CA 1
ATOM 3708 C C . SER A 1 509 ? -40.278 -3.174 59.321 1.00 82.75 509 SER A C 1
ATOM 3710 O O . SER A 1 509 ? -39.798 -2.280 58.632 1.00 82.75 509 SER A O 1
ATOM 3712 N N . SER A 1 510 ? -40.550 -3.003 60.617 1.00 87.12 510 SER A N 1
ATOM 3713 C CA . SER A 1 510 ? -40.509 -1.697 61.301 1.00 87.12 510 SER A CA 1
ATOM 3714 C C . SER A 1 510 ? -39.577 -1.650 62.513 1.00 87.12 510 SER A C 1
ATOM 3716 O O . SER A 1 510 ? -39.199 -0.566 62.946 1.00 87.12 510 SER A O 1
ATOM 3718 N N . GLY A 1 511 ? -39.229 -2.799 63.098 1.00 86.38 511 GLY A N 1
ATOM 3719 C CA . GLY A 1 511 ? -38.497 -2.871 64.365 1.00 86.38 511 GLY A CA 1
ATOM 3720 C C . GLY A 1 511 ? -39.319 -2.468 65.590 1.00 86.38 511 GLY A C 1
ATOM 3721 O O . GLY A 1 511 ? -38.783 -2.436 66.699 1.00 86.38 511 GLY A O 1
ATOM 3722 N N . SER A 1 512 ? -40.611 -2.171 65.421 1.00 88.44 512 SER A N 1
ATOM 3723 C CA . SER A 1 512 ? -41.508 -1.835 66.526 1.00 88.44 512 SER A CA 1
ATOM 3724 C C . SER A 1 512 ? -41.735 -3.057 67.415 1.00 88.44 512 SER A C 1
ATOM 3726 O O . SER A 1 512 ? -42.067 -4.137 66.918 1.00 88.44 512 SER A O 1
ATOM 3728 N N . CYS A 1 513 ? -41.561 -2.898 68.725 1.00 89.69 513 CYS A N 1
ATOM 3729 C CA . CYS A 1 513 ? -41.786 -3.959 69.699 1.00 89.69 513 CYS A CA 1
ATOM 3730 C C . CYS A 1 513 ? -43.262 -4.381 69.711 1.00 89.69 513 CYS A C 1
ATOM 3732 O O . CYS A 1 513 ? -44.154 -3.524 69.611 1.00 89.69 513 CYS A O 1
ATOM 3734 N N . LEU A 1 514 ? -43.506 -5.686 69.876 1.00 86.06 514 LEU A N 1
ATOM 3735 C CA . LEU A 1 514 ? -44.856 -6.222 70.073 1.00 86.06 514 LEU A CA 1
ATOM 3736 C C . LEU A 1 514 ? -45.408 -5.760 71.428 1.00 86.06 514 LEU A C 1
ATOM 3738 O O . LEU A 1 514 ? -46.440 -5.092 71.485 1.00 86.06 514 LEU A O 1
ATOM 3742 N N . GLU A 1 515 ? -44.649 -6.003 72.495 1.00 85.25 515 GLU A N 1
ATOM 3743 C CA . GLU A 1 515 ? -44.904 -5.502 73.846 1.00 85.25 515 GLU A CA 1
ATOM 3744 C C . GLU A 1 515 ? -43.650 -4.835 74.434 1.00 85.25 515 GLU A C 1
ATOM 3746 O O . GLU A 1 515 ? -42.546 -4.988 73.908 1.00 85.25 515 GLU A O 1
ATOM 3751 N N . CYS A 1 516 ? -43.808 -4.100 75.538 1.00 89.06 516 CYS A N 1
ATOM 3752 C CA . CYS A 1 516 ? -42.695 -3.525 76.293 1.00 89.06 516 CYS A CA 1
ATOM 3753 C C . CYS A 1 516 ? -42.487 -4.244 77.623 1.00 89.06 516 CYS A C 1
ATOM 3755 O O . CYS A 1 516 ? -43.450 -4.576 78.313 1.00 89.06 516 CYS A O 1
ATOM 3757 N N . ASN A 1 517 ? -41.223 -4.393 78.019 1.00 88.00 517 ASN A N 1
ATOM 3758 C CA . ASN A 1 517 ? -40.859 -4.720 79.393 1.00 88.00 517 ASN A CA 1
ATOM 3759 C C . ASN A 1 517 ? -41.408 -3.647 80.352 1.00 88.00 517 ASN A C 1
ATOM 3761 O O . ASN A 1 517 ? -41.420 -2.456 80.025 1.00 88.00 517 ASN A O 1
ATOM 3765 N N . ALA A 1 518 ? -41.844 -4.065 81.543 1.00 84.06 518 ALA A N 1
ATOM 3766 C CA . ALA A 1 518 ? -42.408 -3.161 82.544 1.00 84.06 518 ALA A CA 1
ATOM 3767 C C . ALA A 1 518 ? -41.445 -2.002 82.873 1.00 84.06 518 ALA A C 1
ATOM 3769 O O . ALA A 1 518 ? -40.231 -2.189 82.969 1.00 84.06 518 ALA A O 1
ATOM 3770 N N . GLY A 1 519 ? -41.997 -0.795 83.025 1.00 85.88 519 GLY A N 1
ATOM 3771 C CA . GLY A 1 519 ? -41.222 0.439 83.181 1.00 85.88 519 GLY A CA 1
ATOM 3772 C C . GLY A 1 519 ? -40.816 1.125 81.868 1.00 85.88 519 GLY A C 1
ATOM 3773 O O . GLY A 1 519 ? -40.226 2.203 81.936 1.00 85.88 519 GLY A O 1
ATOM 3774 N N . TYR A 1 520 ? -41.150 0.569 80.693 1.00 90.88 520 TYR A N 1
ATOM 3775 C CA . TYR A 1 520 ? -40.840 1.162 79.384 1.00 90.88 520 TYR A CA 1
ATOM 3776 C C . TYR A 1 520 ? -42.059 1.318 78.461 1.00 90.88 520 TYR A C 1
ATOM 3778 O O . TYR A 1 520 ? -42.993 0.520 78.499 1.00 90.88 520 TYR A O 1
ATOM 3786 N N . TYR A 1 521 ? -42.025 2.332 77.588 1.00 90.19 521 TYR A N 1
ATOM 3787 C CA . TYR A 1 521 ? -43.077 2.638 76.613 1.00 90.19 521 TYR A CA 1
ATOM 3788 C C . TYR A 1 521 ? -42.551 3.214 75.279 1.00 90.19 521 TYR A C 1
ATOM 3790 O O . TYR A 1 521 ? -41.340 3.374 75.065 1.00 90.19 521 TYR A O 1
ATOM 3798 N N . GLY A 1 522 ? -43.488 3.493 74.364 1.00 87.88 522 GLY A N 1
ATOM 3799 C CA . GLY A 1 522 ? -43.245 3.909 72.982 1.00 87.88 522 GLY A CA 1
ATOM 3800 C C . GLY A 1 522 ? -43.063 2.716 72.041 1.00 87.88 522 GLY A C 1
ATOM 3801 O O . GLY A 1 522 ? -42.822 1.596 72.486 1.00 87.88 522 GLY A O 1
ATOM 3802 N N . ASP A 1 523 ? -43.134 2.938 70.724 1.00 88.62 523 ASP A N 1
ATOM 3803 C CA . ASP A 1 523 ? -43.086 1.857 69.717 1.00 88.62 523 ASP A CA 1
ATOM 3804 C C . ASP A 1 523 ? -41.826 0.984 69.753 1.00 88.62 523 ASP A C 1
ATOM 3806 O O . ASP A 1 523 ? -41.840 -0.141 69.261 1.00 88.62 523 ASP A O 1
ATOM 3810 N N . TYR A 1 524 ? -40.750 1.488 70.356 1.00 89.25 524 TYR A N 1
ATOM 3811 C CA . TYR A 1 524 ? -39.471 0.794 70.518 1.00 89.25 524 TYR A CA 1
ATOM 3812 C C . TYR A 1 524 ? -39.105 0.560 71.995 1.00 89.25 524 TYR A C 1
ATOM 3814 O O . TYR A 1 524 ? -37.962 0.208 72.283 1.00 89.25 524 TYR A O 1
ATOM 3822 N N . CYS A 1 525 ? -40.019 0.809 72.941 1.00 90.12 525 CYS A N 1
ATOM 3823 C CA . CYS A 1 525 ? -39.802 0.621 74.384 1.00 90.12 525 CYS A CA 1
ATOM 3824 C C . CYS A 1 525 ? -38.539 1.337 74.922 1.00 90.12 525 CYS A C 1
ATOM 3826 O O . CYS A 1 525 ? -37.815 0.827 75.778 1.00 90.12 525 CYS A O 1
ATOM 3828 N N . LYS A 1 526 ? -38.226 2.519 74.370 1.00 89.19 526 LYS A N 1
ATOM 3829 C CA . LYS A 1 526 ? -37.028 3.317 74.712 1.00 89.19 526 LYS A CA 1
ATOM 3830 C C . LYS A 1 526 ? -37.305 4.409 75.746 1.00 89.19 526 LYS A C 1
ATOM 3832 O O . LYS A 1 526 ? -36.364 4.931 76.331 1.00 89.19 526 LYS A O 1
ATOM 3837 N N . GLN A 1 527 ? -38.569 4.772 75.950 1.00 90.31 527 GLN A N 1
ATOM 3838 C CA . GLN A 1 527 ? -38.975 5.792 76.916 1.00 90.31 527 GLN A CA 1
ATOM 3839 C C . GLN A 1 527 ? -39.263 5.106 78.254 1.00 90.31 527 GLN A C 1
ATOM 3841 O O . GLN A 1 527 ? -39.908 4.062 78.265 1.00 90.31 527 GLN A O 1
ATOM 3846 N N . GLN A 1 528 ? -38.776 5.654 79.367 1.00 89.88 528 GLN A N 1
ATOM 3847 C CA . GLN A 1 528 ? -39.058 5.127 80.707 1.00 89.88 528 GLN A CA 1
ATOM 3848 C C . GLN A 1 528 ? -40.347 5.734 81.263 1.00 89.88 528 GLN A C 1
ATOM 3850 O O . GLN A 1 528 ? -40.589 6.929 81.091 1.00 89.88 528 GLN A O 1
ATOM 3855 N N . CYS A 1 529 ? -41.163 4.922 81.936 1.00 91.12 529 CYS A N 1
ATOM 3856 C CA . CYS A 1 529 ? -42.327 5.398 82.682 1.00 91.12 529 CYS A CA 1
ATOM 3857 C C . CYS A 1 529 ? -41.906 6.428 83.746 1.00 91.12 529 CYS A C 1
ATOM 3859 O O . CYS A 1 529 ? -40.827 6.319 84.330 1.00 91.12 529 CYS A O 1
ATOM 3861 N N . ASN A 1 530 ? -42.764 7.416 84.020 1.00 88.75 530 ASN A N 1
ATOM 3862 C CA . ASN A 1 530 ? -42.517 8.397 85.076 1.00 88.75 530 ASN A CA 1
ATOM 3863 C C . ASN A 1 530 ? -42.418 7.678 86.442 1.00 88.75 530 ASN A C 1
ATOM 3865 O O . ASN A 1 530 ? -43.271 6.857 86.778 1.00 88.75 530 ASN A O 1
ATOM 3869 N N . ASP A 1 531 ? -41.399 7.996 87.245 1.00 89.12 531 ASP A N 1
ATOM 3870 C CA . ASP A 1 531 ? -41.125 7.329 88.531 1.00 89.12 531 ASP A CA 1
ATOM 3871 C C . ASP A 1 531 ? -42.132 7.681 89.650 1.00 89.12 531 ASP A C 1
ATOM 3873 O O . ASP A 1 531 ? -41.998 7.239 90.792 1.00 89.12 531 ASP A O 1
ATOM 3877 N N . LYS A 1 532 ? -43.142 8.499 89.327 1.00 90.56 532 LYS A N 1
ATOM 3878 C CA . LYS A 1 532 ? -44.314 8.820 90.151 1.00 90.56 532 LYS A CA 1
ATOM 3879 C C . LYS A 1 532 ? -45.594 8.129 89.663 1.00 90.56 532 LYS A C 1
ATOM 3881 O O . LYS A 1 532 ? -46.639 8.307 90.296 1.00 90.56 532 LYS A O 1
ATOM 3886 N N . CYS A 1 533 ? -45.530 7.326 88.595 1.00 90.06 533 CYS A N 1
ATOM 3887 C CA . CYS A 1 533 ? -46.533 6.292 88.337 1.00 90.06 533 CYS A CA 1
ATOM 3888 C C . CYS A 1 533 ? -46.537 5.301 89.512 1.00 90.06 533 CYS A C 1
ATOM 3890 O O . CYS A 1 533 ? -45.478 4.847 89.949 1.00 90.06 533 CYS A O 1
ATOM 3892 N N . ILE A 1 534 ? -47.709 4.890 89.997 1.00 87.75 534 ILE A N 1
ATOM 3893 C CA . ILE A 1 534 ? -47.784 3.778 90.956 1.00 87.75 534 ILE A CA 1
ATOM 3894 C C . ILE A 1 534 ? -47.182 2.508 90.316 1.00 87.75 534 ILE A C 1
ATOM 3896 O O . ILE A 1 534 ? -47.452 2.190 89.156 1.00 87.75 534 ILE A O 1
ATOM 3900 N N . ASN A 1 535 ? -46.327 1.814 91.075 1.00 85.31 535 ASN A N 1
ATOM 3901 C CA . ASN A 1 535 ? -45.508 0.664 90.656 1.00 85.31 535 ASN A CA 1
ATOM 3902 C C . ASN A 1 535 ? -44.543 0.921 89.475 1.00 85.31 535 ASN A C 1
ATOM 3904 O O . ASN A 1 535 ? -44.021 -0.038 88.913 1.00 85.31 535 ASN A O 1
ATOM 3908 N N . ASN A 1 536 ? -44.296 2.178 89.081 1.00 84.69 536 ASN A N 1
ATOM 3909 C CA . ASN A 1 536 ? -43.583 2.543 87.844 1.00 84.69 536 ASN A CA 1
ATOM 3910 C C . ASN A 1 536 ? -44.206 1.943 86.559 1.00 84.69 536 ASN A C 1
ATOM 3912 O O . ASN A 1 536 ? -43.553 1.892 85.517 1.00 84.69 536 ASN A O 1
ATOM 3916 N N . GLU A 1 537 ? -45.466 1.495 86.604 1.00 85.25 537 GLU A N 1
ATOM 3917 C CA . GLU A 1 537 ? -46.159 0.921 85.448 1.00 85.25 537 GLU A CA 1
ATOM 3918 C C . GLU A 1 537 ? -46.876 1.996 84.627 1.00 85.25 537 GLU A C 1
ATOM 3920 O O . GLU A 1 537 ? -47.720 2.746 85.129 1.00 85.25 537 GLU A O 1
ATOM 3925 N N . CYS A 1 538 ? -46.605 2.011 83.324 1.00 89.38 538 CYS A N 1
ATOM 3926 C CA . CYS A 1 538 ? -47.313 2.823 82.347 1.00 89.38 538 CYS A CA 1
ATOM 3927 C C . CYS A 1 538 ? -47.697 2.006 81.106 1.00 89.38 538 CYS A C 1
ATOM 3929 O O . CYS A 1 538 ? -47.130 0.953 80.820 1.00 89.38 538 CYS A O 1
ATOM 3931 N N . LEU A 1 539 ? -48.713 2.482 80.391 1.00 87.69 539 LEU A N 1
ATOM 3932 C CA . LEU A 1 539 ? -49.175 1.925 79.123 1.00 87.69 539 LEU A CA 1
ATOM 3933 C C . LEU A 1 539 ? -48.194 2.271 77.986 1.00 87.69 539 LEU A C 1
ATOM 3935 O O . LEU A 1 539 ? -47.351 3.154 78.125 1.00 87.69 539 LEU A O 1
ATOM 3939 N N . ARG A 1 540 ? -48.344 1.638 76.813 1.00 84.62 540 ARG A N 1
ATOM 3940 C CA . ARG A 1 540 ? -47.467 1.830 75.631 1.00 84.62 540 ARG A CA 1
ATOM 3941 C C . ARG A 1 540 ? -47.389 3.289 75.128 1.00 84.62 540 ARG A C 1
ATOM 3943 O O . ARG A 1 540 ? -46.454 3.626 74.409 1.00 84.62 540 ARG A O 1
ATOM 3950 N N . ASN A 1 541 ? -48.330 4.149 75.532 1.00 84.25 541 ASN A N 1
ATOM 3951 C CA . ASN A 1 541 ? -48.371 5.596 75.270 1.00 84.25 541 ASN A CA 1
ATOM 3952 C C . ASN A 1 541 ? -47.797 6.473 76.412 1.00 84.25 541 ASN A C 1
ATOM 3954 O O . ASN A 1 541 ? -47.912 7.693 76.351 1.00 84.25 541 ASN A O 1
ATOM 3958 N N . GLY A 1 542 ? -47.227 5.873 77.461 1.00 86.06 542 GLY A N 1
ATOM 3959 C CA . GLY A 1 542 ? -46.610 6.572 78.590 1.00 86.06 542 GLY A CA 1
ATOM 3960 C C . GLY A 1 542 ? -47.551 6.975 79.726 1.00 86.06 542 GLY A C 1
ATOM 3961 O O . GLY A 1 542 ? -47.090 7.608 80.674 1.00 86.06 542 GLY A O 1
ATOM 3962 N N . GLN A 1 543 ? -48.843 6.629 79.668 1.00 89.12 543 GLN A N 1
ATOM 3963 C CA . GLN A 1 543 ? -49.806 6.955 80.728 1.00 89.12 543 GLN A CA 1
ATOM 3964 C C . GLN A 1 543 ? -49.710 5.981 81.908 1.00 89.12 543 GLN A C 1
ATOM 3966 O O . GLN A 1 543 ? -49.722 4.767 81.708 1.00 89.12 543 GLN A O 1
ATOM 3971 N N . CYS A 1 544 ? -49.639 6.494 83.137 1.00 89.69 544 CYS A N 1
ATOM 3972 C CA . CYS A 1 544 ? -49.458 5.691 84.348 1.00 89.69 544 CYS A CA 1
ATOM 3973 C C . CYS A 1 544 ? -50.667 4.781 84.613 1.00 89.69 544 CYS A C 1
ATOM 3975 O O . CYS A 1 544 ? -51.772 5.257 84.879 1.00 89.69 544 CYS A O 1
ATOM 3977 N N . ARG A 1 545 ? -50.451 3.461 84.582 1.00 89.12 545 ARG A N 1
ATOM 3978 C CA . ARG A 1 545 ? -51.509 2.435 84.529 1.00 89.12 545 ARG A CA 1
ATOM 3979 C C . ARG A 1 545 ? -52.441 2.453 85.743 1.00 89.12 545 ARG A C 1
ATOM 3981 O O . ARG A 1 545 ? -53.633 2.193 85.607 1.00 89.12 545 ARG A O 1
ATOM 3988 N N . PHE A 1 546 ? -51.892 2.772 86.913 1.00 88.62 546 PHE A N 1
ATOM 3989 C CA . PHE A 1 546 ? -52.603 2.807 88.195 1.00 88.62 546 PHE A CA 1
ATOM 3990 C C . PHE A 1 546 ? -52.753 4.233 88.764 1.00 88.62 546 PHE A C 1
ATOM 3992 O O . PHE A 1 546 ? -53.144 4.399 89.917 1.00 88.62 546 PHE A O 1
ATOM 3999 N N . GLY A 1 547 ? -52.458 5.267 87.965 1.00 86.00 547 GLY A N 1
ATOM 4000 C CA . GLY A 1 547 ? -52.430 6.665 88.407 1.00 86.00 547 GLY A CA 1
ATOM 4001 C C . GLY A 1 547 ? -51.166 7.049 89.189 1.00 86.00 547 GLY A C 1
ATOM 4002 O O . GLY A 1 547 ? -50.171 6.316 89.202 1.00 86.00 547 GLY A O 1
ATOM 4003 N N . CYS A 1 548 ? -51.200 8.232 89.807 1.00 90.19 548 CYS A N 1
ATOM 4004 C CA . CYS A 1 548 ? -50.036 8.862 90.430 1.00 90.19 548 CYS A CA 1
ATOM 4005 C C . CYS A 1 548 ? -49.923 8.650 91.938 1.00 90.19 548 CYS A C 1
ATOM 4007 O O . CYS A 1 548 ? -50.927 8.616 92.651 1.00 90.19 548 CYS A O 1
ATOM 4009 N N . MET A 1 549 ? -48.679 8.644 92.423 1.00 89.12 549 MET A N 1
ATOM 4010 C CA . MET A 1 549 ? -48.351 8.802 93.843 1.00 89.12 549 MET A CA 1
ATOM 4011 C C . MET A 1 549 ? -48.919 10.114 94.428 1.00 89.12 549 MET A C 1
ATOM 4013 O O . MET A 1 549 ? -49.165 11.087 93.711 1.00 89.12 549 MET A O 1
ATOM 4017 N N . ASN A 1 550 ? -49.099 10.161 95.753 1.00 88.25 550 ASN A N 1
ATOM 4018 C CA . ASN A 1 550 ? -49.611 11.347 96.452 1.00 88.25 550 ASN A CA 1
ATOM 4019 C C . ASN A 1 550 ? -48.762 12.602 96.163 1.00 88.25 550 ASN A C 1
ATOM 4021 O O . ASN A 1 550 ? -47.536 12.540 96.095 1.00 88.25 550 ASN A O 1
ATOM 4025 N N . GLY A 1 551 ? -49.426 13.750 96.002 1.00 85.31 551 GLY A N 1
ATOM 4026 C CA . GLY A 1 551 ? -48.792 15.013 95.605 1.00 85.31 551 GLY A CA 1
ATOM 4027 C C . GLY A 1 551 ? -48.624 15.214 94.089 1.00 85.31 551 GLY A C 1
ATOM 4028 O O . GLY A 1 551 ? -48.213 16.302 93.680 1.00 85.31 551 GLY A O 1
ATOM 4029 N N . LYS A 1 552 ? -48.967 14.220 93.254 1.00 90.50 552 LYS A N 1
ATOM 4030 C CA . LYS A 1 552 ? -48.880 14.272 91.783 1.00 90.50 552 LYS A CA 1
ATOM 4031 C C . LYS A 1 552 ? -50.240 14.113 91.086 1.00 90.50 552 LYS A C 1
ATOM 4033 O O . LYS A 1 552 ? -51.193 13.600 91.668 1.00 90.50 552 LYS A O 1
ATOM 4038 N N . THR A 1 553 ? -50.322 14.586 89.842 1.00 88.88 553 THR A N 1
ATOM 4039 C CA . THR A 1 553 ? -51.538 14.642 89.012 1.00 88.88 553 THR A CA 1
ATOM 4040 C C . THR A 1 553 ? -51.205 14.633 87.508 1.00 88.88 553 THR A C 1
ATOM 4042 O O . THR A 1 553 ? -50.052 14.830 87.112 1.00 88.88 553 THR A O 1
ATOM 4045 N N . GLY A 1 554 ? -52.221 14.442 86.662 1.00 87.81 554 GLY A N 1
ATOM 4046 C CA . GLY A 1 554 ? -52.102 14.310 85.209 1.00 87.81 554 GLY A CA 1
ATOM 4047 C C . GLY A 1 554 ? -51.757 12.882 84.774 1.00 87.81 554 GLY A C 1
ATOM 4048 O O . GLY A 1 554 ? -51.154 12.120 85.522 1.00 87.81 554 GLY A O 1
ATOM 4049 N N . SER A 1 555 ? -52.115 12.502 83.540 1.00 86.50 555 SER A N 1
ATOM 4050 C CA . SER A 1 555 ? -52.045 11.092 83.091 1.00 86.50 555 SER A CA 1
ATOM 4051 C C . SER A 1 555 ? -50.640 10.461 83.061 1.00 86.50 555 SER A C 1
ATOM 4053 O O . SER A 1 555 ? -50.531 9.242 82.958 1.00 86.50 555 SER A O 1
ATOM 4055 N N . GLN A 1 556 ? -49.582 11.270 83.178 1.00 88.19 556 GLN A N 1
ATOM 4056 C CA . GLN A 1 556 ? -48.178 10.841 83.247 1.00 88.19 556 GLN A CA 1
ATOM 4057 C C . GLN A 1 556 ? -47.472 11.270 84.553 1.00 88.19 556 GLN A C 1
ATOM 4059 O O . GLN A 1 556 ? -46.278 11.053 84.703 1.00 88.19 556 GLN A O 1
ATOM 4064 N N . CYS A 1 557 ? -48.198 11.849 85.519 1.00 90.38 557 CYS A N 1
ATOM 4065 C CA . CYS A 1 557 ? -47.701 12.231 86.852 1.00 90.38 557 CYS A CA 1
ATOM 4066 C C . CYS A 1 557 ? -46.610 13.316 86.919 1.00 90.38 557 CYS A C 1
ATOM 4068 O O . CYS A 1 557 ? -46.019 13.545 87.980 1.00 90.38 557 CYS A O 1
ATOM 4070 N N . ASP A 1 558 ? -46.379 14.049 85.830 1.00 88.12 558 ASP A N 1
ATOM 4071 C CA . ASP A 1 558 ? -45.473 15.201 85.821 1.00 88.12 558 ASP A CA 1
ATOM 4072 C C . ASP A 1 558 ? -46.023 16.367 86.658 1.00 88.12 558 ASP A C 1
ATOM 4074 O O . ASP A 1 558 ? -45.279 17.008 87.406 1.00 88.12 558 ASP A O 1
ATOM 4078 N N . GLY A 1 559 ? -47.339 16.601 86.596 1.00 87.56 559 GLY A N 1
ATOM 4079 C CA . GLY A 1 559 ? -48.024 17.690 87.292 1.00 87.56 559 GLY A CA 1
ATOM 4080 C C . GLY A 1 559 ? -48.023 17.522 88.812 1.00 87.56 559 GLY A C 1
ATOM 4081 O O . GLY A 1 559 ? -48.221 16.426 89.329 1.00 87.56 559 GLY A O 1
ATOM 4082 N N . ASN A 1 560 ? -47.826 18.614 89.549 1.00 89.12 560 ASN A N 1
ATOM 4083 C CA . ASN A 1 560 ? -47.916 18.627 91.012 1.00 89.12 560 ASN A CA 1
ATOM 4084 C C . ASN A 1 560 ? -49.335 19.002 91.466 1.00 89.12 560 ASN A C 1
ATOM 4086 O O . ASN A 1 560 ? -50.018 19.773 90.793 1.00 89.12 560 ASN A O 1
ATOM 4090 N N . CYS A 1 561 ? -49.753 18.527 92.640 1.00 90.25 561 CYS A N 1
ATOM 4091 C CA . CYS A 1 561 ? -50.894 19.117 93.338 1.00 90.25 561 CYS A CA 1
ATOM 4092 C C . CYS A 1 561 ? -50.617 20.589 93.708 1.00 90.25 561 CYS A C 1
ATOM 4094 O O . CYS A 1 561 ? -49.468 20.981 93.935 1.00 90.25 561 CYS A O 1
ATOM 4096 N N . ASN A 1 562 ? -51.683 21.381 93.848 1.00 85.81 562 ASN A N 1
ATOM 4097 C CA . ASN A 1 562 ? -51.665 22.702 94.482 1.00 85.81 562 ASN A CA 1
ATOM 4098 C C . ASN A 1 562 ? -50.957 22.615 95.850 1.00 85.81 562 ASN A C 1
ATOM 4100 O O . ASN A 1 562 ? -51.144 21.663 96.611 1.00 85.81 562 ASN A O 1
ATOM 4104 N N . SER A 1 563 ? -50.125 23.614 96.157 1.00 87.75 563 SER A N 1
ATOM 4105 C CA . SER A 1 563 ? -49.258 23.650 97.338 1.00 87.75 563 SER A CA 1
ATOM 4106 C C . SER A 1 563 ? -50.007 23.612 98.677 1.00 87.75 563 SER A C 1
ATOM 4108 O O . SER A 1 563 ? -49.377 23.296 99.689 1.00 87.75 563 SER A O 1
ATOM 4110 N N . ASN A 1 564 ? -51.320 23.858 98.698 1.00 87.44 564 ASN A N 1
ATOM 4111 C CA . ASN A 1 564 ? -52.177 23.718 99.879 1.00 87.44 564 ASN A CA 1
ATOM 4112 C C . ASN A 1 564 ? -52.799 22.316 100.046 1.00 87.44 564 ASN A C 1
ATOM 4114 O O . ASN A 1 564 ? -53.277 21.999 101.139 1.00 87.44 564 ASN A O 1
ATOM 4118 N N . CYS A 1 565 ? -52.760 21.460 99.018 1.00 88.00 565 CYS A N 1
ATOM 4119 C CA . CYS A 1 565 ? -53.193 20.065 99.115 1.00 88.00 565 CYS A CA 1
ATOM 4120 C C . CYS A 1 565 ? -52.106 19.165 99.738 1.00 88.00 565 CYS A C 1
ATOM 4122 O O . CYS A 1 565 ? -50.907 19.429 99.619 1.00 88.00 565 CYS A O 1
ATOM 4124 N N . THR A 1 566 ? -52.528 18.034 100.305 1.00 85.19 566 THR A N 1
ATOM 4125 C CA . THR A 1 566 ? -51.687 16.836 100.515 1.00 85.19 566 THR A CA 1
ATOM 4126 C C . THR A 1 566 ? -51.980 15.777 99.444 1.00 85.19 566 THR A C 1
ATOM 4128 O O . THR A 1 566 ? -51.064 15.173 98.889 1.00 85.19 566 THR A O 1
ATOM 4131 N N . ILE A 1 567 ? -53.259 15.609 99.092 1.00 86.88 567 ILE A N 1
ATOM 4132 C CA . ILE A 1 567 ? -53.741 14.758 97.996 1.00 86.88 567 ILE A CA 1
ATOM 4133 C C . ILE A 1 567 ? -54.699 15.594 97.140 1.00 86.88 567 ILE A C 1
ATOM 4135 O O . ILE A 1 567 ? -55.541 16.306 97.689 1.00 86.88 567 ILE A O 1
ATOM 4139 N N . CYS A 1 568 ? -54.593 15.506 95.814 1.00 88.50 568 CYS A N 1
ATOM 4140 C CA . CYS A 1 568 ? -55.461 16.196 94.855 1.00 88.50 568 CYS A CA 1
ATOM 4141 C C . CYS A 1 568 ? -56.177 15.219 93.904 1.00 88.50 568 CYS A C 1
ATOM 4143 O O . CYS A 1 568 ? -56.061 13.994 94.022 1.00 88.50 568 CYS A O 1
ATOM 4145 N N . LEU A 1 569 ? -56.971 15.756 92.978 1.00 87.19 569 LEU A N 1
ATOM 4146 C CA . LEU A 1 569 ? -57.596 14.995 91.906 1.00 87.19 569 LEU A CA 1
ATOM 4147 C C . LEU A 1 569 ? -56.574 14.691 90.793 1.00 87.19 569 LEU A C 1
ATOM 4149 O O . LEU A 1 569 ? -55.748 15.523 90.432 1.00 87.19 569 LEU A O 1
ATOM 4153 N N . GLN A 1 570 ? -56.645 13.490 90.215 1.00 82.31 570 GLN A N 1
ATOM 4154 C CA . GLN A 1 570 ? -55.710 13.022 89.175 1.00 82.31 570 GLN A CA 1
ATOM 4155 C C . GLN A 1 570 ? -55.895 13.739 87.819 1.00 82.31 570 GLN A C 1
ATOM 4157 O O . GLN A 1 570 ? -55.031 13.647 86.951 1.00 82.31 570 GLN A O 1
ATOM 4162 N N . THR A 1 571 ? -57.012 14.452 87.638 1.00 81.19 571 THR A N 1
ATOM 4163 C CA . THR A 1 571 ? -57.335 15.248 86.440 1.00 81.19 571 THR A CA 1
ATOM 4164 C C . THR A 1 571 ? -57.198 16.758 86.646 1.00 81.19 571 THR A C 1
ATOM 4166 O O . THR A 1 571 ? -57.182 17.488 85.663 1.00 81.19 571 THR A O 1
ATOM 4169 N N . ASP A 1 572 ? -57.108 17.234 87.893 1.00 83.69 572 ASP A N 1
ATOM 4170 C CA . ASP A 1 572 ? -56.890 18.646 88.230 1.00 83.69 572 ASP A CA 1
ATOM 4171 C C . ASP A 1 572 ? -56.139 18.755 89.565 1.00 83.69 572 ASP A C 1
ATOM 4173 O O . ASP A 1 572 ? -56.660 18.401 90.627 1.00 83.69 572 ASP A O 1
ATOM 4177 N N . GLY A 1 573 ? -54.911 19.274 89.511 1.00 84.12 573 GLY A N 1
ATOM 4178 C CA . GLY A 1 573 ? -54.063 19.460 90.686 1.00 84.12 573 GLY A CA 1
ATOM 4179 C C . GLY A 1 573 ? -54.596 20.468 91.702 1.00 84.12 573 GLY A C 1
ATOM 4180 O O . GLY A 1 573 ? -54.164 20.436 92.853 1.00 84.12 573 GLY A O 1
ATOM 4181 N N . ASN A 1 574 ? -55.520 21.348 91.306 1.00 85.69 574 ASN A N 1
ATOM 4182 C CA . ASN A 1 574 ? -56.062 22.397 92.168 1.00 85.69 574 ASN A CA 1
ATOM 4183 C C . ASN A 1 574 ? -57.143 21.886 93.120 1.00 85.69 574 ASN A C 1
ATOM 4185 O O . ASN A 1 574 ? -57.260 22.419 94.222 1.00 85.69 574 ASN A O 1
ATOM 4189 N N . ILE A 1 575 ? -57.891 20.853 92.716 1.00 87.50 575 ILE A N 1
ATOM 4190 C CA . ILE A 1 575 ? -58.949 20.242 93.524 1.00 87.50 575 ILE A CA 1
ATOM 4191 C C . ILE A 1 575 ? -58.301 19.309 94.548 1.00 87.50 575 ILE A C 1
ATOM 4193 O O . ILE A 1 575 ? -57.874 18.195 94.228 1.00 87.50 575 ILE A O 1
ATOM 4197 N N . CYS A 1 576 ? -58.235 19.757 95.796 1.00 87.31 576 CYS A N 1
ATOM 4198 C CA . CYS A 1 576 ? -57.695 18.980 96.899 1.00 87.31 576 CYS A CA 1
ATOM 4199 C C . CYS A 1 576 ? -58.724 17.955 97.403 1.00 87.31 576 CYS A C 1
ATOM 4201 O O . CYS A 1 576 ? -59.869 18.290 97.701 1.00 87.31 576 CYS A O 1
ATOM 4203 N N . LYS A 1 577 ? -58.293 16.701 97.574 1.00 86.56 577 LYS A N 1
ATOM 4204 C CA . LYS A 1 577 ? -59.008 15.694 98.377 1.00 86.56 577 LYS A CA 1
ATOM 4205 C C . LYS A 1 577 ? -58.676 15.824 99.864 1.00 86.56 577 LYS A C 1
ATOM 4207 O O . LYS A 1 577 ? -59.527 15.561 100.705 1.00 86.56 577 LYS A O 1
ATOM 4212 N N . GLU A 1 578 ? -57.452 16.251 100.175 1.00 86.31 578 GLU A N 1
ATOM 4213 C CA . GLU A 1 578 ? -56.981 16.496 101.539 1.00 86.31 578 GLU A CA 1
ATOM 4214 C C . GLU A 1 578 ? -56.239 17.832 101.618 1.00 86.31 578 GLU A C 1
ATOM 4216 O O . GLU A 1 578 ? -55.320 18.081 100.832 1.00 86.31 578 GLU A O 1
ATOM 4221 N N . CYS A 1 579 ? -56.610 18.666 102.591 1.00 87.31 579 CYS A N 1
ATOM 4222 C CA . CYS A 1 579 ? -55.941 19.933 102.884 1.00 87.31 579 CYS A CA 1
ATOM 4223 C C . CYS A 1 579 ? -54.749 19.762 103.822 1.00 87.31 579 CYS A C 1
ATOM 4225 O O . CYS A 1 579 ? -54.770 18.946 104.747 1.00 87.31 579 CYS A O 1
ATOM 4227 N N . LYS A 1 580 ? -53.746 20.631 103.673 1.00 86.69 580 LYS A N 1
ATOM 4228 C CA . LYS A 1 580 ? -52.764 20.863 104.738 1.00 86.69 580 LYS A CA 1
ATOM 4229 C C . LYS A 1 580 ? -53.458 21.469 105.974 1.00 86.69 580 LYS A C 1
ATOM 4231 O O . LYS A 1 580 ? -54.394 22.254 105.816 1.00 86.69 580 LYS A O 1
ATOM 4236 N N . PRO A 1 581 ? -53.019 21.152 107.210 1.00 86.25 581 PRO A N 1
ATOM 4237 C CA . PRO A 1 581 ? -53.736 21.562 108.418 1.00 86.25 581 PRO A CA 1
ATOM 4238 C C . PRO A 1 581 ? -53.946 23.079 108.531 1.00 86.25 581 PRO A C 1
ATOM 4240 O O . PRO A 1 581 ? -53.050 23.866 108.200 1.00 86.25 581 PRO A O 1
ATOM 4243 N N . GLY A 1 582 ? -55.115 23.467 109.053 1.00 85.31 582 GLY A N 1
ATOM 4244 C CA . GLY A 1 582 ? -55.568 24.856 109.201 1.00 85.31 582 GLY A CA 1
ATOM 4245 C C . GLY A 1 582 ? -56.276 25.454 107.978 1.00 85.31 582 GLY A C 1
ATOM 4246 O O . GLY A 1 582 ? -56.644 26.627 108.032 1.00 85.31 582 GLY A O 1
ATOM 4247 N N . LEU A 1 583 ? -56.463 24.681 106.901 1.00 90.31 583 LEU A N 1
ATOM 4248 C CA . LEU A 1 583 ? -57.086 25.122 105.650 1.00 90.31 583 LEU A CA 1
ATOM 4249 C C . LEU A 1 583 ? -58.338 24.300 105.302 1.00 90.31 583 LEU A C 1
ATOM 4251 O O . LEU A 1 583 ? -58.428 23.120 105.642 1.00 90.31 583 LEU A O 1
ATOM 4255 N N . TYR A 1 584 ? -59.278 24.930 104.598 1.00 90.56 584 TYR A N 1
ATOM 4256 C CA . TYR A 1 584 ? -60.492 24.332 104.041 1.00 90.56 584 TYR A CA 1
ATOM 4257 C C . TYR A 1 584 ? -60.874 24.985 102.699 1.00 90.56 584 TYR A C 1
ATOM 4259 O O . TYR A 1 584 ? -60.257 25.958 102.264 1.00 90.56 584 TYR A O 1
ATOM 4267 N N . GLY A 1 585 ? -61.899 24.443 102.042 1.00 87.38 585 GLY A N 1
ATOM 4268 C CA . GLY A 1 585 ? -62.303 24.778 100.678 1.00 87.38 585 GLY A CA 1
ATOM 4269 C C . GLY A 1 585 ? -61.797 23.733 99.682 1.00 87.38 585 GLY A C 1
ATOM 4270 O O . GLY A 1 585 ? -60.836 23.019 99.955 1.00 87.38 585 GLY A O 1
ATOM 4271 N N . ILE A 1 586 ? -62.431 23.646 98.509 1.00 86.75 586 ILE A N 1
ATOM 4272 C CA . ILE A 1 586 ? -62.075 22.656 97.470 1.00 86.75 586 ILE A CA 1
ATOM 4273 C C . ILE A 1 586 ? -60.640 22.812 96.940 1.00 86.75 586 ILE A C 1
ATOM 4275 O O . ILE A 1 586 ? -60.075 21.847 96.436 1.00 86.75 586 ILE A O 1
ATOM 4279 N N . SER A 1 587 ? -60.045 23.997 97.107 1.00 85.50 587 SER A N 1
ATOM 4280 C CA . SER A 1 587 ? -58.652 24.306 96.759 1.00 85.50 587 SER A CA 1
ATOM 4281 C C . SER A 1 587 ? -57.774 24.549 97.996 1.00 85.50 587 SER A C 1
ATOM 4283 O O . SER A 1 587 ? -56.640 25.017 97.869 1.00 85.50 587 SER A O 1
ATOM 4285 N N . CYS A 1 588 ? -58.303 24.266 99.195 1.00 90.25 588 CYS A N 1
ATOM 4286 C CA . CYS A 1 588 ? -57.683 24.536 100.494 1.00 90.25 588 CYS A CA 1
ATOM 4287 C C . CYS A 1 588 ? -57.164 25.981 100.618 1.00 90.25 588 CYS A C 1
ATOM 4289 O O . CYS A 1 588 ? -56.061 26.238 101.095 1.00 90.25 588 CYS A O 1
ATOM 4291 N N . ASP A 1 589 ? -57.962 26.924 100.124 1.00 89.06 589 ASP A N 1
ATOM 4292 C CA . ASP A 1 589 ? -57.682 28.354 100.002 1.00 89.06 589 ASP A CA 1
ATOM 4293 C C . ASP A 1 589 ? -58.098 29.165 101.242 1.00 89.06 589 ASP A C 1
ATOM 4295 O O . ASP A 1 589 ? -57.616 30.279 101.446 1.00 89.06 589 ASP A O 1
ATOM 4299 N N . LYS A 1 590 ? -58.972 28.612 102.094 1.00 89.81 590 LYS A N 1
ATOM 4300 C CA . LYS A 1 590 ? -59.621 29.330 103.203 1.00 89.81 590 LYS A CA 1
ATOM 4301 C C . LYS A 1 590 ? -59.063 28.887 104.549 1.00 89.81 590 LYS A C 1
ATOM 4303 O O . LYS A 1 590 ? -58.868 27.701 104.786 1.00 89.81 590 LYS A O 1
ATOM 4308 N N . LEU A 1 591 ? -58.838 29.832 105.457 1.00 89.38 591 LEU A N 1
ATOM 4309 C CA . LEU A 1 591 ? -58.310 29.560 106.798 1.00 89.38 591 LEU A CA 1
ATOM 4310 C C . LEU A 1 591 ? -59.421 29.124 107.765 1.00 89.38 591 LEU A C 1
ATOM 4312 O O . LEU A 1 591 ? -60.446 29.796 107.870 1.00 89.38 591 LEU A O 1
ATOM 4316 N N . CYS A 1 592 ? -59.199 28.040 108.515 1.00 90.62 592 CYS A N 1
ATOM 4317 C CA . CYS A 1 592 ? -60.044 27.684 109.661 1.00 90.62 592 CYS A CA 1
ATOM 4318 C C . CYS A 1 592 ? -60.073 28.832 110.689 1.00 90.62 592 CYS A C 1
ATOM 4320 O O . CYS A 1 592 ? -59.039 29.461 110.928 1.00 90.62 592 CYS A O 1
ATOM 4322 N N . ASN A 1 593 ? -61.217 29.084 111.341 1.00 87.38 593 ASN A N 1
ATOM 4323 C CA . ASN A 1 593 ? -61.306 30.165 112.329 1.00 87.38 593 ASN A CA 1
ATOM 4324 C C . ASN A 1 593 ? -60.334 29.923 113.501 1.00 87.38 593 ASN A C 1
ATOM 4326 O O . ASN A 1 593 ? -60.276 28.827 114.057 1.00 87.38 593 ASN A O 1
ATOM 4330 N N . ASN A 1 594 ? -59.586 30.954 113.899 1.00 88.19 594 ASN A N 1
ATOM 4331 C CA . ASN A 1 594 ? -58.561 30.874 114.944 1.00 88.19 594 ASN A CA 1
ATOM 4332 C C . ASN A 1 594 ? -59.115 30.555 116.343 1.00 88.19 594 ASN A C 1
ATOM 4334 O O . ASN A 1 594 ? -58.346 30.152 117.218 1.00 88.19 594 ASN A O 1
ATOM 4338 N N . THR A 1 595 ? -60.426 30.701 116.538 1.00 87.94 595 THR A N 1
ATOM 4339 C CA . THR A 1 595 ? -61.166 30.322 117.749 1.00 87.94 595 THR A CA 1
ATOM 4340 C C . THR A 1 595 ? -61.630 28.857 117.764 1.00 87.94 595 THR A C 1
ATOM 4342 O O . THR A 1 595 ? -62.108 28.398 118.801 1.00 87.94 595 THR A O 1
ATOM 4345 N N . CYS A 1 596 ? -61.466 28.080 116.682 1.00 88.25 596 CYS A N 1
ATOM 4346 C CA . CYS A 1 596 ? -61.585 26.617 116.759 1.00 88.25 596 CYS A CA 1
ATOM 4347 C C . CYS A 1 596 ? -60.464 26.051 117.658 1.00 88.25 596 CYS A C 1
ATOM 4349 O O . CYS A 1 596 ? -59.312 26.491 117.559 1.00 88.25 596 CYS A O 1
ATOM 4351 N N . LYS A 1 597 ? -60.738 25.024 118.481 1.00 88.56 597 LYS A N 1
ATOM 4352 C CA . LYS A 1 597 ? -59.682 24.349 119.265 1.00 88.56 597 LYS A CA 1
ATOM 4353 C C . LYS A 1 597 ? -58.608 23.770 118.331 1.00 88.56 597 LYS A C 1
ATOM 4355 O O . LYS A 1 597 ? -58.904 23.149 117.306 1.00 88.56 597 LYS A O 1
ATOM 4360 N N . LYS A 1 598 ? -57.338 24.001 118.671 1.00 87.50 598 LYS A N 1
ATOM 4361 C CA . LYS A 1 598 ? -56.200 23.686 117.798 1.00 87.50 598 LYS A CA 1
ATOM 4362 C C . LYS A 1 598 ? -55.812 22.206 117.864 1.00 87.50 598 LYS A C 1
ATOM 4364 O O . LYS A 1 598 ? -55.774 21.622 118.940 1.00 87.50 598 LYS A O 1
ATOM 4369 N N . VAL A 1 599 ? -55.452 21.637 116.716 1.00 81.19 599 VAL A N 1
ATOM 4370 C CA . VAL A 1 599 ? -54.813 20.320 116.561 1.00 81.19 599 VAL A CA 1
ATOM 4371 C C . VAL A 1 599 ? -53.501 20.541 115.816 1.00 81.19 599 VAL A C 1
ATOM 4373 O O . VAL A 1 599 ? -53.466 21.284 114.836 1.00 81.19 599 VAL A O 1
ATOM 4376 N N . ASN A 1 600 ? -52.406 19.944 116.293 1.00 77.69 600 ASN A N 1
ATOM 4377 C CA . ASN A 1 600 ? -51.056 20.154 115.748 1.00 77.69 600 ASN A CA 1
ATOM 4378 C C . ASN A 1 600 ? -50.732 21.655 115.561 1.00 77.69 600 ASN A C 1
ATOM 4380 O O . ASN A 1 600 ? -50.317 22.108 114.495 1.00 77.69 600 ASN A O 1
ATOM 4384 N N . SER A 1 601 ? -51.004 22.437 116.613 1.00 83.31 601 SER A N 1
ATOM 4385 C CA . SER A 1 601 ? -50.806 23.894 116.711 1.00 83.31 601 SER A CA 1
ATOM 4386 C C . SER A 1 601 ? -51.606 24.784 115.744 1.00 83.31 601 SER A C 1
ATOM 4388 O O . SER A 1 601 ? -51.469 26.008 115.809 1.00 83.31 601 SER A O 1
ATOM 4390 N N . LYS A 1 602 ? -52.497 24.231 114.909 1.00 86.50 602 LYS A N 1
ATOM 4391 C CA . LYS A 1 602 ? -53.371 24.991 113.993 1.00 86.50 602 LYS A CA 1
ATOM 4392 C C . LYS A 1 602 ? -54.863 24.757 114.277 1.00 86.50 602 LYS A C 1
ATOM 4394 O O . LYS A 1 602 ? -55.201 23.711 114.824 1.00 86.50 602 LYS A O 1
ATOM 4399 N N . PRO A 1 603 ? -55.774 25.686 113.934 1.00 88.06 603 PRO A N 1
ATOM 4400 C CA . PRO A 1 603 ? -57.201 25.510 114.213 1.00 88.06 603 PRO A CA 1
ATOM 4401 C C . PRO A 1 603 ? -57.782 24.364 113.374 1.00 88.06 603 PRO A C 1
ATOM 4403 O O . PRO A 1 603 ? -57.491 24.268 112.181 1.00 88.06 603 PRO A O 1
ATOM 4406 N N . ALA A 1 604 ? -58.580 23.486 113.987 1.00 87.88 604 ALA A N 1
ATOM 4407 C CA . ALA A 1 604 ? -59.131 22.311 113.312 1.00 87.88 604 ALA A CA 1
ATOM 4408 C C . ALA A 1 604 ? -60.572 22.549 112.837 1.00 87.88 604 ALA A C 1
ATOM 4410 O O . ALA A 1 604 ? -61.482 22.783 113.637 1.00 87.88 604 ALA A O 1
ATOM 4411 N N . CYS A 1 605 ? -60.781 22.462 111.524 1.00 88.81 605 CYS A N 1
ATOM 4412 C CA . CYS A 1 605 ? -62.091 22.586 110.901 1.00 88.81 605 CYS A CA 1
ATOM 4413 C C . CYS A 1 605 ? -62.295 21.569 109.766 1.00 88.81 605 CYS A C 1
ATOM 4415 O O . CYS A 1 605 ? -61.353 20.932 109.296 1.00 88.81 605 CYS A O 1
ATOM 4417 N N . ASN A 1 606 ? -63.548 21.380 109.352 1.00 88.12 606 ASN A N 1
ATOM 4418 C CA . ASN A 1 606 ? -63.918 20.468 108.275 1.00 88.12 606 ASN A CA 1
ATOM 4419 C C . ASN A 1 606 ? -63.437 21.004 106.914 1.00 88.12 606 ASN A C 1
ATOM 4421 O O . ASN A 1 606 ? -63.763 22.135 106.554 1.00 88.12 606 ASN A O 1
ATOM 4425 N N . ILE A 1 607 ? -62.740 20.164 106.139 1.00 81.94 607 ILE A N 1
ATOM 4426 C CA . ILE A 1 607 ? -62.072 20.550 104.882 1.00 81.94 607 ILE A CA 1
ATOM 4427 C C . ILE A 1 607 ? -63.002 21.128 103.805 1.00 81.94 607 ILE A C 1
ATOM 4429 O O . ILE A 1 607 ? -62.533 21.870 102.952 1.00 81.94 607 ILE A O 1
ATOM 4433 N N . THR A 1 608 ? -64.309 20.852 103.846 1.00 83.75 608 THR A N 1
ATOM 4434 C CA . THR A 1 608 ? -65.269 21.377 102.859 1.00 83.75 608 THR A CA 1
ATOM 4435 C C . THR A 1 608 ? -66.066 22.559 103.407 1.00 83.75 608 THR A C 1
ATOM 4437 O O . THR A 1 608 ? -66.293 23.530 102.690 1.00 83.75 608 THR A O 1
ATOM 4440 N N . THR A 1 609 ? -66.497 22.494 104.672 1.00 86.62 609 THR A N 1
ATOM 4441 C CA . THR A 1 609 ? -67.468 23.446 105.249 1.00 86.62 609 THR A CA 1
ATOM 4442 C C . THR A 1 609 ? -66.868 24.498 106.181 1.00 86.62 609 THR A C 1
ATOM 4444 O O . THR A 1 609 ? -67.571 25.431 106.549 1.00 86.62 609 THR A O 1
ATOM 4447 N N . GLY A 1 610 ? -65.611 24.365 106.615 1.00 86.56 610 GLY A N 1
ATOM 4448 C CA . GLY A 1 610 ? -64.971 25.316 107.537 1.00 86.56 610 GLY A CA 1
ATOM 4449 C C . GLY A 1 610 ? -65.479 25.262 108.987 1.00 86.56 610 GLY A C 1
ATOM 4450 O O . GLY A 1 610 ? -64.966 25.978 109.846 1.00 86.56 610 GLY A O 1
ATOM 4451 N N . LYS A 1 611 ? -66.455 24.396 109.293 1.00 89.44 611 LYS A N 1
ATOM 4452 C CA . LYS A 1 611 ? -67.005 24.181 110.643 1.00 89.44 611 LYS A CA 1
ATOM 4453 C C . LYS A 1 611 ? -65.936 23.624 111.586 1.00 89.44 611 LYS A C 1
ATOM 4455 O O . LYS A 1 611 ? -65.278 22.645 111.232 1.00 89.44 611 LYS A O 1
ATOM 4460 N N . CYS A 1 612 ? -65.792 24.194 112.785 1.00 88.31 612 CYS A N 1
ATOM 4461 C CA . CYS A 1 612 ? -64.830 23.715 113.782 1.00 88.31 612 CYS A CA 1
ATOM 4462 C C . CYS A 1 612 ? -65.161 22.268 114.193 1.00 88.31 612 CYS A C 1
ATOM 4464 O O . CYS A 1 612 ? -66.282 21.986 114.620 1.00 88.31 612 CYS A O 1
ATOM 4466 N N . THR A 1 613 ? -64.206 21.342 114.071 1.00 87.31 613 THR A N 1
ATOM 4467 C CA . THR A 1 613 ? -64.435 19.903 114.336 1.00 87.31 613 THR A CA 1
ATOM 4468 C C . THR A 1 613 ? -64.171 19.503 115.786 1.00 87.31 613 THR A C 1
ATOM 4470 O O . THR A 1 613 ? -64.675 18.483 116.243 1.00 87.31 613 THR A O 1
ATOM 4473 N N . THR A 1 614 ? -63.418 20.321 116.519 1.00 85.31 614 THR A N 1
ATOM 4474 C CA . THR A 1 614 ? -62.938 20.089 117.894 1.00 85.31 614 THR A CA 1
ATOM 4475 C C . THR A 1 614 ? -63.578 21.025 118.930 1.00 85.31 614 THR A C 1
ATOM 4477 O O . THR A 1 614 ? -63.163 21.051 120.089 1.00 85.31 614 THR A O 1
ATOM 4480 N N . GLY A 1 615 ? -64.589 21.802 118.527 1.00 82.56 615 GLY A N 1
ATOM 4481 C CA . GLY A 1 615 ? -65.226 22.830 119.355 1.00 82.56 615 GLY A CA 1
ATOM 4482 C C . GLY A 1 615 ? -64.454 24.155 119.404 1.00 82.56 615 GLY A C 1
ATOM 4483 O O . GLY A 1 615 ? -63.522 24.381 118.630 1.00 82.56 615 GLY A O 1
ATOM 4484 N N . CYS A 1 616 ? -64.869 25.038 120.314 1.00 85.56 616 CYS A N 1
ATOM 4485 C CA . CYS A 1 616 ? -64.385 26.417 120.439 1.00 85.56 616 CYS A CA 1
ATOM 4486 C C . CYS A 1 616 ? -63.419 26.589 121.603 1.00 85.56 616 CYS A C 1
ATOM 4488 O O . CYS A 1 616 ? -63.577 25.916 122.616 1.00 85.56 616 CYS A O 1
ATOM 4490 N N . ILE A 1 617 ? -62.452 27.503 121.490 1.00 85.69 617 ILE A N 1
ATOM 4491 C CA . ILE A 1 617 ? -61.719 28.000 122.662 1.00 85.69 617 ILE A CA 1
ATOM 4492 C C . ILE A 1 617 ? -62.685 28.684 123.639 1.00 85.69 617 ILE A C 1
ATOM 4494 O O . ILE A 1 617 ? -63.750 29.165 123.245 1.00 85.69 617 ILE A O 1
ATOM 4498 N N . ASP A 1 618 ? -62.320 28.701 124.916 1.00 80.75 618 ASP A N 1
ATOM 4499 C CA . ASP A 1 618 ? -63.238 29.094 125.981 1.00 80.75 618 ASP A CA 1
ATOM 4500 C C . ASP A 1 618 ? -63.642 30.582 125.858 1.00 80.75 618 ASP A C 1
ATOM 4502 O O . ASP A 1 618 ? -62.881 31.417 125.364 1.00 80.75 618 ASP A O 1
ATOM 4506 N N . GLY A 1 619 ? -64.886 30.898 126.232 1.00 73.25 619 GLY A N 1
ATOM 4507 C CA . GLY A 1 619 ? -65.526 32.200 125.986 1.00 73.25 619 GLY A CA 1
ATOM 4508 C C . GLY A 1 619 ? -66.213 32.347 124.616 1.00 73.25 619 GLY A C 1
ATOM 4509 O O . GLY A 1 619 ? -67.044 33.246 124.466 1.00 73.25 619 GLY A O 1
ATOM 4510 N N . TYR A 1 620 ? -65.940 31.456 123.651 1.00 81.81 620 TYR A N 1
ATOM 4511 C CA . TYR A 1 620 ? -66.541 31.458 122.308 1.00 81.81 620 TYR A CA 1
ATOM 4512 C C . TYR A 1 620 ? -67.504 30.282 122.076 1.00 81.81 620 TYR A C 1
ATOM 4514 O O . TYR A 1 620 ? -67.349 29.200 122.643 1.00 81.81 620 TYR A O 1
ATOM 4522 N N . LYS A 1 621 ? -68.494 30.480 121.198 1.00 80.19 621 LYS A N 1
ATOM 4523 C CA . LYS A 1 621 ? -69.569 29.521 120.884 1.00 80.19 621 LYS A CA 1
ATOM 4524 C C . LYS A 1 621 ? -69.989 29.567 119.403 1.00 80.19 621 LYS A C 1
ATOM 4526 O O . LYS A 1 621 ? -69.514 30.392 118.623 1.00 80.19 621 LYS A O 1
ATOM 4531 N N . GLY A 1 622 ? -70.907 28.672 119.030 1.00 78.88 622 GLY A N 1
ATOM 4532 C CA . GLY A 1 622 ? -71.420 28.526 117.661 1.00 78.88 622 GLY A CA 1
ATOM 4533 C C . GLY A 1 622 ? -70.559 27.597 116.794 1.00 78.88 622 GLY A C 1
ATOM 4534 O O . GLY A 1 622 ? -69.416 27.297 117.124 1.00 78.88 622 GLY A O 1
ATOM 4535 N N . TYR A 1 623 ? -71.091 27.110 115.666 1.00 81.94 623 TYR A N 1
ATOM 4536 C CA . TYR A 1 623 ? -70.405 26.099 114.835 1.00 81.94 623 TYR A CA 1
ATOM 4537 C C . TYR A 1 623 ? -69.087 26.575 114.193 1.00 81.94 623 TYR A C 1
ATOM 4539 O O . TYR A 1 623 ? -68.252 25.746 113.827 1.00 81.94 623 TYR A O 1
ATOM 4547 N N . TYR A 1 624 ? -68.899 27.889 114.078 1.00 83.62 624 TYR A N 1
ATOM 4548 C CA . TYR A 1 624 ? -67.667 28.524 113.601 1.00 83.62 624 TYR A CA 1
ATOM 4549 C C . TYR A 1 624 ? -66.924 29.279 114.714 1.00 83.62 624 TYR A C 1
ATOM 4551 O O . TYR A 1 624 ? -65.959 29.978 114.423 1.00 83.62 624 TYR A O 1
ATOM 4559 N N . CYS A 1 625 ? -67.357 29.147 115.976 1.00 85.94 625 CYS A N 1
ATOM 4560 C CA . CYS A 1 625 ? -66.718 29.750 117.152 1.00 85.94 625 CYS A CA 1
ATOM 4561 C C . CYS A 1 625 ? -66.561 31.280 117.077 1.00 85.94 625 CYS A C 1
ATOM 4563 O O . CYS A 1 625 ? -65.553 31.837 117.505 1.00 85.94 625 CYS A O 1
ATOM 4565 N N . GLN A 1 626 ? -67.540 31.955 116.477 1.00 85.06 626 GLN A N 1
ATOM 4566 C CA . GLN A 1 626 ? -67.495 33.386 116.153 1.00 85.06 626 GLN A CA 1
ATOM 4567 C C . GLN A 1 626 ? -68.221 34.271 117.182 1.00 85.06 626 GLN A C 1
ATOM 4569 O O . GLN A 1 626 ? -67.961 35.468 117.242 1.00 85.06 626 GLN A O 1
ATOM 4574 N N . ASP A 1 627 ? -69.115 33.688 117.986 1.00 81.88 627 ASP A N 1
ATOM 4575 C CA . ASP A 1 627 ? -69.967 34.400 118.943 1.00 81.88 627 ASP A CA 1
ATOM 4576 C C . ASP A 1 627 ? -69.411 34.243 120.373 1.00 81.88 627 ASP A C 1
ATOM 4578 O O . ASP A 1 627 ? -68.793 33.222 120.678 1.00 81.88 627 ASP A O 1
ATOM 4582 N N . THR A 1 628 ? -69.658 35.194 121.279 1.00 77.69 628 THR A N 1
ATOM 4583 C CA . THR A 1 628 ? -69.154 35.168 122.673 1.00 77.69 628 THR A CA 1
ATOM 4584 C C . THR A 1 628 ? -70.212 34.765 123.713 1.00 77.69 628 THR A C 1
ATOM 4586 O O . THR A 1 628 ? -71.419 34.740 123.441 1.00 77.69 628 THR A O 1
ATOM 4589 N N . CYS A 1 629 ? -69.779 34.422 124.930 1.00 74.50 629 CYS A N 1
ATOM 4590 C CA . CYS A 1 629 ? -70.659 34.265 126.098 1.00 74.50 629 CYS A CA 1
ATOM 4591 C C . CYS A 1 629 ? -71.233 35.610 126.609 1.00 74.50 629 CYS A C 1
ATOM 4593 O O . CYS A 1 629 ? -70.821 36.679 126.168 1.00 74.50 629 CYS A O 1
ATOM 4595 N N . LEU A 1 630 ? -72.232 35.536 127.500 1.00 73.25 630 LEU A N 1
ATOM 4596 C CA . LEU A 1 630 ? -72.894 36.691 128.132 1.00 73.25 630 LEU A CA 1
ATOM 4597 C C . LEU A 1 630 ? -72.032 37.316 129.245 1.00 73.25 630 LEU A C 1
ATOM 4599 O O . LEU A 1 630 ? -71.184 36.640 129.827 1.00 73.25 630 LEU A O 1
ATOM 4603 N N . ASP A 1 631 ? -72.286 38.582 129.579 1.00 73.56 631 ASP A N 1
ATOM 4604 C CA . ASP A 1 631 ? -71.569 39.284 130.651 1.00 73.56 631 ASP A CA 1
ATOM 4605 C C . ASP A 1 631 ? -71.723 38.598 132.020 1.00 73.56 631 ASP A C 1
ATOM 4607 O O . ASP A 1 631 ? -72.756 38.014 132.342 1.00 73.56 631 ASP A O 1
ATOM 4611 N N . ASN A 1 632 ? -70.671 38.683 132.841 1.00 70.62 632 ASN A N 1
ATOM 4612 C CA . ASN A 1 632 ? -70.508 37.990 134.132 1.00 70.62 632 ASN A CA 1
ATOM 4613 C C . ASN A 1 632 ? -70.529 36.448 134.101 1.00 70.62 632 ASN A C 1
ATOM 4615 O O . ASN A 1 632 ? -70.425 35.816 135.158 1.00 70.62 632 ASN A O 1
ATOM 4619 N N . CYS A 1 633 ? -70.585 35.848 132.911 1.00 76.12 633 CYS A N 1
ATOM 4620 C CA . CYS A 1 633 ? -70.491 34.411 132.711 1.00 76.12 633 CYS A CA 1
ATOM 4621 C C . CYS A 1 633 ? -69.077 33.991 132.278 1.00 76.12 633 CYS A C 1
ATOM 4623 O O . CYS A 1 633 ? -68.605 34.390 131.214 1.00 76.12 633 CYS A O 1
ATOM 4625 N N . ILE A 1 634 ? -68.407 33.148 133.071 1.00 73.25 634 ILE A N 1
ATOM 4626 C CA . ILE A 1 634 ? -67.029 32.696 132.790 1.00 73.25 634 ILE A CA 1
ATOM 4627 C C . ILE A 1 634 ? -67.011 31.632 131.681 1.00 73.25 634 ILE A C 1
ATOM 4629 O O . ILE A 1 634 ? -66.114 31.597 130.840 1.00 73.25 634 ILE A O 1
ATOM 4633 N N . SER A 1 635 ? -68.011 30.753 131.672 1.00 68.69 635 SER A N 1
ATOM 4634 C CA . SER A 1 635 ? -68.162 29.680 130.691 1.00 68.69 635 SER A CA 1
ATOM 4635 C C . SER A 1 635 ? -69.638 29.455 130.385 1.00 68.69 635 SER A C 1
ATOM 4637 O O . SER A 1 635 ? -70.464 29.412 131.297 1.00 68.69 635 SER A O 1
ATOM 4639 N N . CYS A 1 636 ? -69.980 29.316 129.104 1.00 67.44 636 CYS A N 1
ATOM 4640 C CA . CYS A 1 636 ? -71.347 29.061 128.666 1.00 67.44 636 CYS A CA 1
ATOM 4641 C C . CYS A 1 636 ? -71.419 27.872 127.704 1.00 67.44 636 CYS A C 1
ATOM 4643 O O . CYS A 1 636 ? -70.545 27.678 126.860 1.00 67.44 636 CYS A O 1
ATOM 4645 N N . ASN A 1 637 ? -72.497 27.096 127.804 1.00 66.31 637 ASN A N 1
ATOM 4646 C CA . ASN A 1 637 ? -72.813 26.003 126.889 1.00 66.31 637 ASN A CA 1
ATOM 4647 C C . ASN A 1 637 ? -74.261 26.175 126.411 1.00 66.31 637 ASN A C 1
ATOM 4649 O O . ASN A 1 637 ? -75.151 26.415 127.222 1.00 66.31 637 ASN A O 1
ATOM 4653 N N . ASN A 1 638 ? -74.498 26.125 125.096 1.00 63.84 638 ASN A N 1
ATOM 4654 C CA . ASN A 1 638 ? -75.811 26.365 124.474 1.00 63.84 638 ASN A CA 1
ATOM 4655 C C . ASN A 1 638 ? -76.571 27.593 125.040 1.00 63.84 638 ASN A C 1
ATOM 4657 O O . ASN A 1 638 ? -77.770 27.532 125.301 1.00 63.84 638 ASN A O 1
ATOM 4661 N N . ASN A 1 639 ? -75.865 28.718 125.223 1.00 62.97 639 ASN A N 1
ATOM 4662 C CA . ASN A 1 639 ? -76.366 29.977 125.807 1.00 62.97 639 ASN A CA 1
ATOM 4663 C C . ASN A 1 639 ? -76.848 29.917 127.274 1.00 62.97 639 ASN A C 1
ATOM 4665 O O . ASN A 1 639 ? -77.401 30.901 127.759 1.00 62.97 639 ASN A O 1
ATOM 4669 N N . GLN A 1 640 ? -76.611 28.828 128.008 1.00 64.44 640 GLN A N 1
ATOM 4670 C CA . GLN A 1 640 ? -76.752 28.805 129.467 1.00 64.44 640 GLN A CA 1
ATOM 4671 C C . GLN A 1 640 ? -75.390 28.995 130.130 1.00 64.44 640 GLN A C 1
ATOM 4673 O O . GLN A 1 640 ? -74.388 28.441 129.664 1.00 64.44 640 GLN A O 1
ATOM 4678 N N . CYS A 1 641 ? -75.342 29.791 131.199 1.00 73.44 641 CYS A N 1
ATOM 4679 C CA . CYS A 1 641 ? -74.110 29.968 131.951 1.00 73.44 641 CYS A CA 1
ATOM 4680 C C . CYS A 1 641 ? -73.824 28.765 132.860 1.00 73.44 641 CYS A C 1
ATOM 4682 O O . CYS A 1 641 ? -74.704 28.306 133.583 1.00 73.44 641 CYS A O 1
ATOM 4684 N N . THR A 1 642 ? -72.584 28.271 132.843 1.00 74.50 642 THR A N 1
ATOM 4685 C CA . THR A 1 642 ? -72.133 27.143 133.676 1.00 74.50 642 THR A CA 1
ATOM 4686 C C . THR A 1 642 ? -71.252 27.556 134.857 1.00 74.50 642 THR A C 1
ATOM 4688 O O . THR A 1 642 ? -70.983 26.723 135.717 1.00 74.50 642 THR A O 1
ATOM 4691 N N . SER A 1 643 ? -70.801 28.815 134.933 1.00 72.75 643 SER A N 1
ATOM 4692 C CA . SER A 1 643 ? -70.063 29.341 136.091 1.00 72.75 643 SER A CA 1
ATOM 4693 C C . SER A 1 643 ? -70.128 30.870 136.179 1.00 72.75 643 SER A C 1
ATOM 4695 O O . SER A 1 643 ? -69.862 31.566 135.195 1.00 72.75 643 SER A O 1
ATOM 4697 N N . CYS A 1 644 ? -70.465 31.377 137.367 1.00 77.19 644 CYS A N 1
ATOM 4698 C CA . CYS A 1 644 ? -70.701 32.795 137.631 1.00 77.19 644 CYS A CA 1
ATOM 4699 C C . CYS A 1 644 ? -69.514 33.501 138.287 1.00 77.19 644 CYS A C 1
ATOM 4701 O O . CYS A 1 644 ? -68.850 32.939 139.162 1.00 77.19 644 CYS A O 1
ATOM 4703 N N . ASN A 1 645 ? -69.337 34.783 137.952 1.00 76.50 645 ASN A N 1
ATOM 4704 C CA . ASN A 1 645 ? -68.510 35.701 138.736 1.00 76.50 645 ASN A CA 1
ATOM 4705 C C . ASN A 1 645 ? -68.958 35.743 140.213 1.00 76.50 645 ASN A C 1
ATOM 4707 O O . ASN A 1 645 ? -70.143 35.629 140.538 1.00 76.50 645 ASN A O 1
ATOM 4711 N N . THR A 1 646 ? -68.006 35.920 141.129 1.00 74.75 646 THR A N 1
ATOM 4712 C CA . THR A 1 646 ? -68.262 35.918 142.577 1.00 74.75 646 THR A CA 1
ATOM 4713 C C . THR A 1 646 ? -69.164 37.076 143.021 1.00 74.75 646 THR A C 1
ATOM 4715 O O . THR A 1 646 ? -69.150 38.168 142.456 1.00 74.75 646 THR A O 1
ATOM 4718 N N . GLY A 1 647 ? -69.989 36.823 144.043 1.00 71.06 647 GLY A N 1
ATOM 4719 C CA . GLY A 1 647 ? -71.014 37.762 144.519 1.00 71.06 647 GLY A CA 1
ATOM 4720 C C . GLY A 1 647 ? -72.319 37.755 143.708 1.00 71.06 647 GLY A C 1
ATOM 4721 O O . GLY A 1 647 ? -73.279 38.409 144.122 1.00 71.06 647 GLY A O 1
ATOM 4722 N N . TRP A 1 648 ? -72.374 36.998 142.608 1.00 79.88 648 TRP A N 1
ATOM 4723 C CA . TRP A 1 648 ? -73.573 36.755 141.808 1.00 79.88 648 TRP A CA 1
ATOM 4724 C C . TRP A 1 648 ? -73.996 35.281 141.864 1.00 79.88 648 TRP A C 1
ATOM 4726 O O . TRP A 1 648 ? -73.162 34.381 141.994 1.00 79.88 648 TRP A O 1
ATOM 4736 N N . TYR A 1 649 ? -75.303 35.057 141.757 1.00 81.38 649 TYR A N 1
ATOM 4737 C CA . TYR A 1 649 ? -75.960 33.755 141.774 1.00 81.38 649 TYR A CA 1
ATOM 4738 C C . TYR A 1 649 ? -77.142 33.717 140.792 1.00 81.38 649 TYR A C 1
ATOM 4740 O O . TYR A 1 649 ? -77.555 34.742 140.235 1.00 81.38 649 TYR A O 1
ATOM 4748 N N . GLY A 1 650 ? -77.690 32.520 140.591 1.00 76.81 650 GLY A N 1
ATOM 4749 C CA . GLY A 1 650 ? -78.782 32.255 139.659 1.00 76.81 650 GLY A CA 1
ATOM 4750 C C . GLY A 1 650 ? -78.295 31.696 138.321 1.00 76.81 650 GLY A C 1
ATOM 4751 O O . GLY A 1 650 ? -77.125 31.792 137.958 1.00 76.81 650 GLY A O 1
ATOM 4752 N N . ASN A 1 651 ? -79.220 31.097 137.571 1.00 72.25 651 ASN A N 1
ATOM 4753 C CA . ASN A 1 651 ? -78.942 30.317 136.356 1.00 72.25 651 ASN A CA 1
ATOM 4754 C C . ASN A 1 651 ? -78.362 31.105 135.162 1.00 72.25 651 ASN A C 1
ATOM 4756 O O . ASN A 1 651 ? -78.010 30.497 134.153 1.00 72.25 651 ASN A O 1
ATOM 4760 N N . GLN A 1 652 ? -78.286 32.433 135.251 1.00 73.12 652 GLN A N 1
ATOM 4761 C CA . GLN A 1 652 ? -77.602 33.315 134.300 1.00 73.12 652 GLN A CA 1
ATOM 4762 C C . GLN A 1 652 ? -76.752 34.370 135.033 1.00 73.12 652 GLN A C 1
ATOM 4764 O O . GLN A 1 652 ? -76.494 35.440 134.489 1.00 73.12 652 GLN A O 1
ATOM 4769 N N . CYS A 1 653 ? -76.342 34.089 136.278 1.00 78.00 653 CYS A N 1
ATOM 4770 C CA . CYS A 1 653 ? -75.506 34.968 137.104 1.00 78.00 653 CYS A CA 1
ATOM 4771 C C . CYS A 1 653 ? -76.104 36.369 137.328 1.00 78.00 653 CYS A C 1
ATOM 4773 O O . CYS A 1 653 ? -75.384 37.349 137.505 1.00 78.00 653 CYS A O 1
ATOM 4775 N N . GLN A 1 654 ? -77.434 36.463 137.282 1.00 78.56 654 GLN A N 1
ATOM 4776 C CA . GLN A 1 654 ? -78.179 37.711 137.136 1.00 78.56 654 GLN A CA 1
ATOM 4777 C C . GLN A 1 654 ? -78.599 38.359 138.463 1.00 78.56 654 GLN A C 1
ATOM 4779 O O . GLN A 1 654 ? -79.087 39.489 138.461 1.00 78.56 654 GLN A O 1
ATOM 4784 N N . THR A 1 655 ? -78.428 37.665 139.592 1.00 77.44 655 THR A N 1
ATOM 4785 C CA . THR A 1 655 ? -78.871 38.136 140.913 1.00 77.44 655 THR A CA 1
ATOM 4786 C C . THR A 1 655 ? -77.678 38.285 141.851 1.00 77.44 655 THR A C 1
ATOM 4788 O O . THR A 1 655 ? -76.833 37.400 141.934 1.00 77.44 655 THR A O 1
ATOM 4791 N N . LYS A 1 656 ? -77.588 39.402 142.579 1.00 79.81 656 LYS A N 1
ATOM 4792 C CA . LYS A 1 656 ? -76.483 39.670 143.514 1.00 79.81 656 LYS A CA 1
ATOM 4793 C C . LYS A 1 656 ? -76.797 39.143 144.921 1.00 79.81 656 LYS A C 1
ATOM 4795 O O . LYS A 1 656 ? -77.940 39.243 145.368 1.00 79.81 656 LYS A O 1
ATOM 4800 N N . CYS A 1 657 ? -75.794 38.608 145.623 1.00 80.06 657 CYS A N 1
ATOM 4801 C CA . CYS A 1 657 ? -75.918 38.150 147.014 1.00 80.06 657 CYS A CA 1
ATOM 4802 C C . CYS A 1 657 ? -76.463 39.242 147.957 1.00 80.06 657 CYS A C 1
ATOM 4804 O O . CYS A 1 657 ? -76.207 40.431 147.753 1.00 80.06 657 CYS A O 1
ATOM 4806 N N . ASN A 1 658 ? -77.169 38.842 149.024 1.00 75.75 658 ASN A N 1
ATOM 4807 C CA . ASN A 1 658 ? -77.637 39.785 150.045 1.00 75.75 658 ASN A CA 1
ATOM 4808 C C . ASN A 1 658 ? -76.457 40.355 150.857 1.00 75.75 658 ASN A C 1
ATOM 4810 O O . ASN A 1 658 ? -75.569 39.609 151.260 1.00 75.75 658 ASN A O 1
ATOM 4814 N N . SER A 1 659 ? -76.474 41.656 151.155 1.00 78.94 659 SER A N 1
ATOM 4815 C CA . SER A 1 659 ? -75.401 42.351 151.887 1.00 78.94 659 SER A CA 1
ATOM 4816 C C . SER A 1 659 ? -75.254 41.924 153.349 1.00 78.94 659 SER A C 1
ATOM 4818 O O . SER A 1 659 ? -74.213 42.167 153.946 1.00 78.94 659 SER A O 1
ATOM 4820 N N . ASN A 1 660 ? -76.287 41.302 153.924 1.00 77.19 660 ASN A N 1
ATOM 4821 C CA . ASN A 1 660 ? -76.269 40.799 155.301 1.00 77.19 660 ASN A CA 1
ATOM 4822 C C . ASN A 1 660 ? -75.660 39.389 155.419 1.00 77.19 660 ASN A C 1
ATOM 4824 O O . ASN A 1 660 ? -75.516 38.889 156.536 1.00 77.19 660 ASN A O 1
ATOM 4828 N N . CYS A 1 661 ? -75.335 38.737 154.293 1.00 79.38 661 CYS A N 1
ATOM 4829 C CA . CYS A 1 661 ? -74.510 37.534 154.307 1.00 79.38 661 CYS A CA 1
ATOM 4830 C C . CYS A 1 661 ? -73.094 37.904 154.749 1.00 79.38 661 CYS A C 1
ATOM 4832 O O . CYS A 1 661 ? -72.500 38.829 154.191 1.00 79.38 661 CYS A O 1
ATOM 4834 N N . ILE A 1 662 ? -72.506 37.134 155.662 1.00 78.25 662 ILE A N 1
ATOM 4835 C CA . ILE A 1 662 ? -71.061 37.210 155.875 1.00 78.25 662 ILE A CA 1
ATOM 4836 C C . ILE A 1 662 ? -70.379 36.655 154.610 1.00 78.25 662 ILE A C 1
ATOM 4838 O O . ILE A 1 662 ? -70.673 35.547 154.165 1.00 78.25 662 ILE A O 1
ATOM 4842 N N . ASN A 1 663 ? -69.504 37.461 153.999 1.00 72.31 663 ASN A N 1
ATOM 4843 C CA . ASN A 1 663 ? -68.751 37.216 152.756 1.00 72.31 663 ASN A CA 1
ATOM 4844 C C . ASN A 1 663 ? -69.557 36.926 151.471 1.00 72.31 663 ASN A C 1
ATOM 4846 O O . ASN A 1 663 ? -69.419 37.654 150.488 1.00 72.31 663 ASN A O 1
ATOM 4850 N N . ARG A 1 664 ? -70.301 35.815 151.412 1.00 74.19 664 ARG A N 1
ATOM 4851 C CA . ARG A 1 664 ? -70.772 35.196 150.158 1.00 74.19 664 ARG A CA 1
ATOM 4852 C C . ARG A 1 664 ? -72.093 34.447 150.317 1.00 74.19 664 ARG A C 1
ATOM 4854 O O . ARG A 1 664 ? -72.456 33.997 151.402 1.00 74.19 664 ARG A O 1
ATOM 4861 N N . CYS A 1 665 ? -72.767 34.256 149.189 1.00 79.81 665 CYS A N 1
ATOM 4862 C CA . CYS A 1 665 ? -73.933 33.394 149.069 1.00 79.81 665 CYS A CA 1
ATOM 4863 C C . CYS A 1 665 ? -73.679 32.227 148.105 1.00 79.81 665 CYS A C 1
ATOM 4865 O O . CYS A 1 665 ? -72.741 32.265 147.305 1.00 79.81 665 CYS A O 1
ATOM 4867 N N . ASP A 1 666 ? -74.514 31.195 148.193 1.00 80.81 666 ASP A N 1
ATOM 4868 C CA . ASP A 1 666 ? -74.523 30.069 147.260 1.00 80.81 666 ASP A CA 1
ATOM 4869 C C . ASP A 1 666 ? -74.872 30.511 145.826 1.00 80.81 666 ASP A C 1
ATOM 4871 O O . ASP A 1 666 ? -75.786 31.313 145.624 1.00 80.81 666 ASP A O 1
ATOM 4875 N N . GLN A 1 667 ? -74.170 29.968 144.822 1.00 75.94 667 GLN A N 1
ATOM 4876 C CA . GLN A 1 667 ? -74.326 30.389 143.421 1.00 75.94 667 GLN A CA 1
ATOM 4877 C C . GLN A 1 667 ? -75.620 29.894 142.745 1.00 75.94 667 GLN A C 1
ATOM 4879 O O . GLN A 1 667 ? -75.976 30.414 141.686 1.00 75.94 667 GLN A O 1
ATOM 4884 N N . ALA A 1 668 ? -76.357 28.954 143.343 1.00 74.38 668 ALA A N 1
ATOM 4885 C CA . ALA A 1 668 ? -77.664 28.516 142.858 1.00 74.38 668 ALA A CA 1
ATOM 4886 C C . ALA A 1 668 ? -78.824 29.129 143.664 1.00 74.38 668 ALA A C 1
ATOM 4888 O O . ALA A 1 668 ? -79.780 29.619 143.062 1.00 74.38 668 ALA A O 1
ATOM 4889 N N . THR A 1 669 ? -78.756 29.119 145.001 1.00 77.81 669 THR A N 1
ATOM 4890 C CA . THR A 1 669 ? -79.884 29.493 145.880 1.00 77.81 669 THR A CA 1
ATOM 4891 C C . THR A 1 669 ? -79.815 30.909 146.446 1.00 77.81 669 THR A C 1
ATOM 4893 O O . THR A 1 669 ? -80.851 31.466 146.805 1.00 77.81 669 THR A O 1
ATOM 4896 N N . GLY A 1 670 ? -78.623 31.500 146.561 1.00 79.69 670 GLY A N 1
ATOM 4897 C CA . GLY A 1 670 ? -78.434 32.771 147.260 1.00 79.69 670 GLY A CA 1
ATOM 4898 C C . GLY A 1 670 ? -78.528 32.688 148.793 1.00 79.69 670 GLY A C 1
ATOM 4899 O O . GLY A 1 670 ? -78.610 33.732 149.448 1.00 79.69 670 GLY A O 1
ATOM 4900 N N . ASP A 1 671 ? -78.522 31.487 149.385 1.00 83.00 671 ASP A N 1
ATOM 4901 C CA . ASP A 1 671 ? -78.381 31.293 150.839 1.00 83.00 671 ASP A CA 1
ATOM 4902 C C . ASP A 1 671 ? -77.005 31.808 151.316 1.00 83.00 671 ASP A C 1
ATOM 4904 O O . ASP A 1 671 ? -75.992 31.605 150.644 1.00 83.00 671 ASP A O 1
ATOM 4908 N N . CYS A 1 672 ? -76.950 32.474 152.472 1.00 82.38 672 CYS A N 1
ATOM 4909 C CA . CYS A 1 672 ? -75.720 33.013 153.057 1.00 82.38 672 CYS A CA 1
ATOM 4910 C C . CYS A 1 672 ? -74.882 31.886 153.685 1.00 82.38 672 CYS A C 1
ATOM 4912 O O . CYS A 1 672 ? -75.158 31.448 154.802 1.00 82.38 672 CYS A O 1
ATOM 4914 N N . LEU A 1 673 ? -73.864 31.405 152.963 1.00 80.31 673 LEU A N 1
ATOM 4915 C CA . LEU A 1 673 ? -73.124 30.187 153.326 1.00 80.31 673 LEU A CA 1
ATOM 4916 C C . LEU A 1 673 ? -72.303 30.326 154.613 1.00 80.31 673 LEU A C 1
ATOM 4918 O O . LEU A 1 673 ? -72.279 29.398 155.417 1.00 80.31 673 LEU A O 1
ATOM 4922 N N . ASP A 1 674 ? -71.661 31.478 154.818 1.00 81.31 674 ASP A N 1
ATOM 4923 C CA . ASP A 1 674 ? -70.801 31.721 155.985 1.00 81.31 674 ASP A CA 1
ATOM 4924 C C . ASP A 1 674 ? -71.574 32.394 157.149 1.00 81.31 674 ASP A C 1
ATOM 4926 O O . ASP A 1 674 ? -70.973 32.940 158.073 1.00 81.31 674 ASP A O 1
ATOM 4930 N N . GLY A 1 675 ? -72.913 32.349 157.118 1.00 76.19 675 GLY A N 1
ATOM 4931 C CA . GLY A 1 675 ? -73.791 32.834 158.187 1.00 76.19 675 GLY A CA 1
ATOM 4932 C C . GLY A 1 675 ? -74.221 34.303 158.082 1.00 76.19 675 GLY A C 1
ATOM 4933 O O . GLY A 1 675 ? -74.098 34.954 157.039 1.00 76.19 675 GLY A O 1
ATOM 4934 N N . CYS A 1 676 ? -74.780 34.801 159.188 1.00 82.25 676 CYS A N 1
ATOM 4935 C CA . CYS A 1 676 ? -75.403 36.119 159.309 1.00 82.25 676 CYS A CA 1
ATOM 4936 C C . CYS A 1 676 ? -74.645 37.030 160.267 1.00 82.25 676 CYS A C 1
ATOM 4938 O O . CYS A 1 676 ? -74.112 36.571 161.273 1.00 82.25 676 CYS A O 1
ATOM 4940 N N . ILE A 1 677 ? -74.663 38.331 159.972 1.00 80.75 677 ILE A N 1
ATOM 4941 C CA . ILE A 1 677 ? -74.246 39.375 160.914 1.00 80.75 677 ILE A CA 1
ATOM 4942 C C . ILE A 1 677 ? -75.129 39.372 162.176 1.00 80.75 677 ILE A C 1
ATOM 4944 O O . ILE A 1 677 ? -76.315 39.043 162.099 1.00 80.75 677 ILE A O 1
ATOM 4948 N N . ASP A 1 678 ? -74.553 39.749 163.321 1.00 72.31 678 ASP A N 1
ATOM 4949 C CA . ASP A 1 678 ? -75.222 39.675 164.626 1.00 72.31 678 ASP A CA 1
ATOM 4950 C C . ASP A 1 678 ? -76.573 40.405 164.667 1.00 72.31 678 ASP A C 1
ATOM 4952 O O . ASP A 1 678 ? -76.801 41.420 164.003 1.00 72.31 678 ASP A O 1
ATOM 4956 N N . GLY A 1 679 ? -77.501 39.842 165.443 1.00 70.12 679 GLY A N 1
ATOM 4957 C CA . GLY A 1 679 ? -78.896 40.282 165.510 1.00 70.12 679 GLY A CA 1
ATOM 4958 C C . GLY A 1 679 ? -79.748 39.906 164.289 1.00 70.12 679 GLY A C 1
ATOM 4959 O O . GLY A 1 679 ? -80.967 40.070 164.351 1.00 70.12 679 GLY A O 1
ATOM 4960 N N . LYS A 1 680 ? -79.164 39.375 163.199 1.00 81.12 680 LYS A N 1
ATOM 4961 C CA . LYS A 1 680 ? -79.906 38.886 162.023 1.00 81.12 680 LYS A CA 1
ATOM 4962 C C . LYS A 1 680 ? -79.950 37.362 161.936 1.00 81.12 680 LYS A C 1
ATOM 4964 O O . LYS A 1 680 ? -79.004 36.664 162.286 1.00 81.12 680 LYS A O 1
ATOM 4969 N N . SER A 1 681 ? -81.058 36.844 161.410 1.00 74.12 681 SER A N 1
ATOM 4970 C CA . SER A 1 681 ? -81.329 35.407 161.314 1.00 74.12 681 SER A CA 1
ATOM 4971 C C . SER A 1 681 ? -82.049 35.004 160.013 1.00 74.12 681 SER A C 1
ATOM 4973 O O . SER A 1 681 ? -82.388 35.836 159.155 1.00 74.12 681 SER A O 1
ATOM 4975 N N . GLY A 1 682 ? -82.240 33.690 159.849 1.00 77.00 682 GLY A N 1
ATOM 4976 C CA . GLY A 1 682 ? -82.766 33.058 158.636 1.00 77.00 682 GLY A CA 1
ATOM 4977 C C . GLY A 1 682 ? -81.713 32.932 157.527 1.00 77.00 682 GLY A C 1
ATOM 4978 O O . GLY A 1 682 ? -80.731 33.664 157.503 1.00 77.00 682 GLY A O 1
ATOM 4979 N N . LYS A 1 683 ? -81.910 32.012 156.574 1.00 76.50 683 LYS A N 1
ATOM 4980 C CA . LYS A 1 683 ? -80.864 31.630 155.601 1.00 76.50 683 LYS A CA 1
ATOM 4981 C C . LYS A 1 683 ? -80.333 32.749 154.691 1.00 76.50 683 LYS A C 1
ATOM 4983 O O . LYS A 1 683 ? -79.200 32.671 154.233 1.00 76.50 683 LYS A O 1
ATOM 4988 N N . HIS A 1 684 ? -81.134 33.783 154.434 1.00 74.81 684 HIS A N 1
ATOM 4989 C CA . HIS A 1 684 ? -80.700 34.979 153.701 1.00 74.81 684 HIS A CA 1
ATOM 4990 C C . HIS A 1 684 ? -80.401 36.177 154.625 1.00 74.81 684 HIS A C 1
ATOM 4992 O O . HIS A 1 684 ? -80.273 37.291 154.126 1.00 74.81 684 HIS A O 1
ATOM 4998 N N . CYS A 1 685 ? -80.347 35.992 155.949 1.00 78.31 685 CYS A N 1
ATOM 4999 C CA . CYS A 1 685 ? -80.017 37.022 156.945 1.00 78.31 685 CYS A CA 1
ATOM 5000 C C . CYS A 1 685 ? -80.932 38.262 156.889 1.00 78.31 685 CYS A C 1
ATOM 5002 O O . CYS A 1 685 ? -80.482 39.408 156.778 1.00 78.31 685 CYS A O 1
ATOM 5004 N N . LYS A 1 686 ? -82.250 38.015 156.911 1.00 77.31 686 LYS A N 1
ATOM 5005 C CA . LYS A 1 686 ? -83.308 39.036 156.749 1.00 77.31 686 LYS A CA 1
ATOM 5006 C C . LYS A 1 686 ? -84.195 39.229 157.982 1.00 77.31 686 LYS A C 1
ATOM 5008 O O . LYS A 1 686 ? -84.839 40.267 158.077 1.00 77.31 686 LYS A O 1
ATOM 5013 N N . GLN A 1 687 ? -84.258 38.251 158.882 1.00 74.75 687 GLN A N 1
ATOM 5014 C CA . GLN A 1 687 ? -85.057 38.320 160.111 1.00 74.75 687 GLN A CA 1
ATOM 5015 C C . GLN A 1 687 ? -84.229 38.932 161.248 1.00 74.75 687 GLN A C 1
ATOM 5017 O O . GLN A 1 687 ? -83.006 38.995 161.139 1.00 74.75 687 GLN A O 1
ATOM 5022 N N . GLU A 1 688 ? -84.885 39.394 162.310 1.00 71.75 688 GLU A N 1
ATOM 5023 C CA . GLU A 1 688 ? -84.241 39.899 163.532 1.00 71.75 688 GLU A CA 1
ATOM 5024 C C . GLU A 1 688 ? -84.436 38.918 164.693 1.00 71.75 688 GLU A C 1
ATOM 5026 O O . GLU A 1 688 ? -85.356 38.098 164.674 1.00 71.75 688 GLU A O 1
ATOM 5031 N N . ILE A 1 689 ? -83.545 38.989 165.681 1.00 71.31 689 ILE A N 1
ATOM 5032 C CA . ILE A 1 689 ? -83.622 38.243 166.941 1.00 71.31 689 ILE A CA 1
ATOM 5033 C C . ILE A 1 689 ? -83.973 39.245 168.048 1.00 71.31 689 ILE A C 1
ATOM 5035 O O . ILE A 1 689 ? -83.336 40.296 168.130 1.00 71.31 689 ILE A O 1
ATOM 5039 N N . GLY A 1 690 ? -84.991 38.930 168.854 1.00 55.16 690 GLY A N 1
ATOM 5040 C CA . GLY A 1 690 ? -85.418 39.708 170.026 1.00 55.16 690 GLY A CA 1
ATOM 5041 C C . GLY A 1 690 ? -85.076 39.019 171.339 1.00 55.16 690 GLY A C 1
ATOM 5042 O O . GLY A 1 690 ? -84.896 37.780 171.304 1.00 55.16 690 GLY A O 1
#

Radius of gyration: 111.01 Å; Cα contacts (8 Å, |Δi|>4): 1832; chains: 1; bounding box: 203×78×331 Å

Organism: Lottia gigantea (NCBI:txid225164)

Secondary structure (DSSP, 8-state):
-----------------------TTEEEEETTEEEEEPTTEESTTS-EEPPTTBSSPBPTTT--BTT-BPTTEE-TTS---EE--SBPTT---TTT---TTT-BPTTEESTTS-EEPPTTBSS-B-TTT--BSSB-TTEESTTS-EE-TTBSS-B-TTT--BTT-BPTTEESTTS-EEP-SBTTS---TTT---TTT-BPTTEESTTS-EEPPTTEEEEE-TTT--EEEEPTTEESTTS-EEPPTTBSS---TTS--PBPTTEESTTS-EEPPTTBGGG-B---SSS---BTT-BPTTEESTTS-EEPPTT-SSB-TTT--BSS--TTEESTTS-EEPPTT-S-B-TTT--BSSPPTTEESTTS-EEPPTTBGGG-B-TTT--BSSB-TTEESTTS-EEPPTTB--SSS---B-TTS-BTT-B-TTEETTTT-EEPPTTBSS-B-TTT--BSSBPTTEESTTS-EEPPTTBSS-B-TTT--BSSBPTTEESTTS-EEPPTTEEEEE-TTT--EEEE-TTEETTTT-EEPPTTBGGG-B-TTS-BTT-BPTTEESTTS-EEPPTTEEEEETTEEEEEEEEPTTEESTTS-EEPPTTBPEETTEE-B-TTT--BSS-BPTTEESTTS-EEPPTTEEEEETTEEEEEPTTEESTTS-EEPPTTBSS-B-TTT--BTT-B-TTEETTTT-EE--

Nearest PDB structures (foldseek):
  8hna-assembly1_B  TM=2.833E-01  e=1.200E-06  Homo sapiens
  5mvx-assembly1_A  TM=2.545E-01  e=1.066E-04  Homo sapiens
  5mwf-assembly4_D  TM=2.896E-01  e=7.154E-03  Homo sapiens
  7alt-assembly1_A  TM=2.491E-01  e=2.749E-02  Drosophila melanogaster
  5mwf-assembly6_F  TM=2.617E-01  e=3.639E-02  Homo sapiens

Foldseek 3Di:
DDDDDDDDDDDDDDDDDDDDADCPQAPDDDPPFHDHGDFQFADRRSPDGADPQQPDGADRHPNASPRAGHAQFADARRRRPDGQPFADGPHADRRPSFNQVRFGDFQFADRSRPHGAQPQAPRHADRHPRFHPHGDFQFADRRRPHGLPFAPTGADRHPSFRDRAGDFQAADRSRPHGQPQAPRRDADRHPNFNCPPAGDFQFADRRRPHGQQPQADRGADRHPSFRPAGDFQFAERRRPHGQDPQADTGAGNVQAHFGDQQFDDRRRPHGADPQQVVSGADRDYDDDSARPNAGDFQFADRRSPHGQDPQARGADRHPRAHPDGHFQFADRSSPHGQAPQARDADRHPSQGPFGHAQFADRRRPDGAAPQAVVSGDGRHPSFHPHGDFQFAERRRPHGQDPQADDDPPGQGDDNVRFRPRFGDFQFADRRRPHGQAPQAPTGADRHPSFHPFGDFQAADRRSPHGQDPQAPGGADRHPSFHPDGHAQFADRSRPHGAAPQADRGADRHPSFGPDGHAQAAERRRPHGQDPQQVVSGDDNVNFRPRAGDFQFADRRRPHGAQPQARHADNHDSQQHPHGDPQFADRRSPHGQQQQQDDDPNHHAADRHPSFRPRAGDFQFDDRSRPHGADPQARGDDPNWGPDGDFQFADRRSPHGAQPQQDRGADRHPSFRPNDGDPQFDDRSRDDGDD

Mean predicted aligned error: 22.29 Å

InterPro domains:
  IPR000742 EGF-like domain [SM00181] (49-81)
  IPR000742 EGF-like domain [SM00181] (83-114)
  IPR000742 EGF-like domain [SM00181] (116-145)
  IPR000742 EGF-like domain [SM00181] (242-269)
  IPR000742 EGF-like domain [SM00181] (307-335)
  IPR000742 EGF-like domain [SM00181] (337-365)
  IPR000742 EGF-like domain [SM00181] (367-397)
  IPR000742 EGF-like domain [SM00181] (435-464)
  IPR000742 EGF-like domain [SM00181] (466-495)
  IPR000742 EGF-like domain [SM00181] (497-526)
  IPR000742 EGF-like domain [SM00181] (528-558)
  IPR000742 EGF-like domain [SM00181] (560-589)
  IPR000742 EGF-like domain [SM00181] (624-654)
  IPR000742 EGF-like domain [SM00181] (656-686)
  IPR006212 Furin-like repeat [SM00261] (110-156)
  IPR006212 Furin-like repeat [SM00261] (236-282)
  IPR006212 Furin-like repeat [SM00261] (331-378)
  IPR006212 Furin-like repeat [SM00261] (491-535)
  IPR006212 Furin-like repeat [SM00261] (626-663)
  IPR042635 MEGF10/SREC1/2-like [PTHR24043] (410-630)

Sequence (690 aa):
MMKILEILLCLSFFRATVQQFDCSVCKVCDNSTCIECIEGRYGISCGSFCSLKCSGRCRQSDGYCTSGCDEGYWGPGGLCDQTCSNCNPGGCVMNSGLCIAIGCRTGWYGTTCNNKCNSNCDGNCNQSNGNCNQCIPGKYGTDCQLDCSNCKDTCNKNNGVCNNGCKEGLWGTSCTKTCPNCQSSGCDIDNGNCNNPGCRIGWYGDSCNDKCNERCNDGCKQDTGYCNKCNKGVYGNVCDKNCNKGCLDGCNIDGSCKCKSTYYGTNCSKQCSSNCVDSLCNEISVGYNSCIRGCVAGYKGLYCDKQCPSSCPICNRFDGSCTECSKGFYGTECQLKCPEQCDKCKIKEGTCESCNPKYHGPVCSKRCSDKCLNGECNGVGGRCIDCIPGTFGDNCERSCSNGCIGDTSSTTCDRNGSCISGCINRIYGEKCNLNCSKNCYGSCNRSNGYCNSCLSGYFSDNCNQKCSIHCNGDCDRSTGNCGKCNEGYFGDNCNQNCSINCNGGCQKSSGSCLECNAGYYGDYCKQQCNDKCINNECLRNGQCRFGCMNGKTGSQCDGNCNSNCTICLQTDGNICKECKPGLYGISCDKLCNNTCKKVNSKPACNITTGKCTTGCIDGYKGYYCQDTCLDNCISCNNNQCTSCNTGWYGNQCQTKCNSNCINRCDQATGDCLDGCIDGKSGKHCKQEIG